Protein AF-A0A8S9KUK2-F1 (afdb_monomer)

Radius of gyration: 33.59 Å; Cα contacts (8 Å, |Δi|>4): 1126; chains: 1; bounding box: 82×73×100 Å

Nearest PDB structures (foldseek):
  9gbv-assembly1_D  TM=5.991E-01  e=4.478E-38  Escherichia coli
  9ggq-assembly1_D  TM=6.117E-01  e=2.754E-36  Escherichia coli
  8qqu-assembly1_D  TM=6.264E-01  e=9.255E-35  Escherichia coli
  8qqs-assembly1_D  TM=6.154E-01  e=3.286E-33  Escherichia coli
  8qqs-assembly1_B  TM=6.057E-01  e=2.944E-33  Escherichia coli

Organism: Brassica cretica (NCBI:txid69181)

pLDDT: mean 76.96, std 16.87, range [23.67, 95.31]

Solvent-accessible surface area (backbone atoms only — not comparable to full-atom values): 40340 Å² total; per-residue (Å²): 115,52,52,76,34,77,64,34,60,63,68,66,52,68,95,76,23,89,48,79,60,62,61,66,79,64,37,38,66,65,24,49,54,31,47,54,8,51,35,32,40,41,40,36,32,49,97,47,30,38,38,39,36,38,30,40,54,36,40,75,76,49,72,79,40,78,44,78,49,56,81,93,53,60,74,57,69,52,75,50,80,48,74,40,75,23,66,87,77,49,81,59,90,90,73,84,61,62,67,63,52,51,52,54,51,48,55,51,16,24,76,32,42,90,44,76,50,75,50,73,48,86,50,98,48,72,89,72,39,45,77,48,77,36,72,32,75,63,15,51,44,49,45,53,52,61,76,38,68,94,50,49,66,73,57,76,70,43,64,54,75,51,76,55,96,82,28,41,40,40,40,19,38,37,46,27,75,76,43,74,55,64,46,76,48,35,25,49,41,88,39,64,20,80,76,33,31,30,53,53,53,13,45,52,52,23,52,32,55,46,52,52,56,51,46,71,72,38,86,87,53,75,92,82,78,78,86,72,53,52,68,31,65,36,46,8,26,41,35,40,40,40,38,37,40,58,81,78,44,50,58,63,91,84,43,30,25,43,59,46,69,67,50,16,56,56,40,20,52,54,50,35,54,55,52,50,59,52,37,72,75,36,56,69,59,44,52,53,53,50,52,51,22,50,50,43,45,53,43,50,53,50,26,50,53,50,52,50,53,53,50,56,58,46,70,79,45,88,76,71,67,57,93,63,53,44,73,36,72,55,86,54,44,79,72,26,32,40,35,40,24,66,26,66,68,52,31,50,53,49,66,72,72,49,57,53,54,34,39,22,39,39,44,40,77,78,82,78,78,71,60,82,82,48,59,67,39,59,50,68,68,33,65,68,54,45,46,49,39,60,74,65,66,54,53,99,67,72,59,98,82,71,86,55,52,50,66,44,79,55,70,58,82,91,55,47,70,66,59,56,56,60,69,78,34,83,55,49,80,68,52,82,69,79,72,76,83,73,76,77,84,76,64,101,83,68,87,78,78,81,83,86,82,69,92,60,49,61,42,48,51,53,50,62,78,36,67,94,51,51,65,73,56,77,68,44,64,54,75,51,76,56,97,78,28,40,38,39,39,21,38,36,46,26,74,80,42,74,57,64,45,78,47,36,28,51,69,87,40,64,16,83,78,32,32,26,54,52,51,11,46,53,53,21,52,31,51,48,51,50,57,49,44,73,72,40,87,82,54,88,58,95,79,78,78,68,52,56,66,28,64,33,48,8,26,41,36,40,41,37,37,37,54,89,80,81,44,45,58,60,92,83,45,30,23,43,56,46,68,65,47,18,56,54,37,20,52,54,53,34,53,53,50,49,57,51,38,72,74,35,55,69,58,42,49,52,53,48,50,50,26,50,49,44,47,50,31,51,51,46,22,52,53,41,47,50,50,54,51,49,50,55,65,76,40,85,79,64,71,48,91,68,49,45,71,37,75,55,88,52,72,93,66,48,44,78,46,79,32,75,28,66,67,51,31,52,55,48,65,71,72,44,55,53,52,33,36,20,41,38,47,39,81,77,85,76,80,64,63,88,81,49,54,60,29,61,52,58,65,32,65,65,54,45,42,48,38,62,68,68,68,51,67,94,119

Secondary structure (DSSP, 8-state):
-TTTSTT-STT--GGGSS-SS-S--SS-HHHHHHHTEEEEEEEEEETTEEEEEEEETTEE-S--EEEEPPGGGTT--EEEEEEEE-TTT--S-----HHHHHHHHHHHHHH-TT--EEEEE--SSGGG-EEEEE--TTTHHHHHHHHTTTS-BSSPPEEEEEEETTEEEEEEEEEBSS--S-EEEEEETTEE-TTEEHHHHHHHHHHHHHHHHHHHHSTTS-TTS----HHHHHTTEEEEEEEE-SS--EETTTT-EE--HHHHHHHHHHHHHHHHHHHHH-HHHHHHHHHHHHHHHHHHHHHHHHHHHHHHHHHT-TT---TT-B--S---TTT-EEEEEEHHHHHHHHHHHS-TTTEEEEEE-SPPP-STTS-HHHHHH-HHHHHHHHHTT--SS--TT---SEEEEE--TTTHHHHGGGGSSGGGGT-------------TT---------TTHHHHHHHHHTTTS-BSS--EEEEEEETTEEEEEEEEEBSS--S-EEEEEETTEE-TTEEHHHHHHHHHHHHHHHHHHHHSTT--STT----HHHHHTTEEEEEEEE-SS--BSSTT--EE--HHHHHHHHHHHHHHHHHHHHH-HHHHHHHHHHHHHHHHHHHHHHHHHHHHHHHHHH-TT---TT-B--S---TTT-EEEEEEHHHHHHHHHHHS-TTTEEEEEEPSPPP-GGGS-HHHHHH-HHHHHHHHHTT----

Mean predicted aligned error: 20.12 Å

Structure (mmCIF, N/CA/C/O backbone):
data_AF-A0A8S9KUK2-F1
#
_entry.id   AF-A0A8S9KUK2-F1
#
loop_
_atom_site.group_PDB
_atom_site.id
_atom_site.type_symbol
_atom_site.label_atom_id
_atom_site.label_alt_id
_atom_site.label_comp_id
_atom_site.label_asym_id
_atom_site.label_entity_id
_atom_site.label_seq_id
_atom_site.pdbx_PDB_ins_code
_atom_site.Cartn_x
_atom_site.Cartn_y
_atom_site.Cartn_z
_atom_site.occupancy
_atom_site.B_iso_or_equiv
_atom_site.auth_seq_id
_atom_site.auth_comp_id
_atom_site.auth_asym_id
_atom_site.auth_atom_id
_atom_site.pdbx_PDB_model_num
ATOM 1 N N . MET A 1 1 ? 32.519 6.365 -31.084 1.00 46.59 1 MET A N 1
ATOM 2 C CA . MET A 1 1 ? 32.975 7.267 -29.998 1.00 46.59 1 MET A CA 1
ATOM 3 C C . MET A 1 1 ? 32.223 7.093 -28.676 1.00 46.59 1 MET A C 1
ATOM 5 O O . MET A 1 1 ? 32.848 7.307 -27.654 1.00 46.59 1 MET A O 1
ATOM 9 N N . LEU A 1 2 ? 30.936 6.714 -28.652 1.00 50.00 2 LEU A N 1
ATOM 10 C CA . LEU A 1 2 ? 30.135 6.674 -27.411 1.00 50.00 2 LEU A CA 1
ATOM 11 C C . LEU A 1 2 ? 30.528 5.582 -26.394 1.00 50.00 2 LEU A C 1
ATOM 13 O O . LEU A 1 2 ? 30.385 5.802 -25.202 1.00 50.00 2 LEU A O 1
ATOM 17 N N . ALA A 1 3 ? 31.001 4.416 -26.839 1.00 49.66 3 ALA A N 1
ATOM 18 C CA . ALA A 1 3 ? 31.183 3.262 -25.952 1.00 49.66 3 ALA A CA 1
ATOM 19 C C . ALA A 1 3 ? 32.496 3.226 -25.124 1.00 49.66 3 ALA A C 1
ATOM 21 O O . ALA A 1 3 ? 32.439 2.709 -24.010 1.00 49.66 3 ALA A O 1
ATOM 22 N N . PRO A 1 4 ? 33.657 3.748 -25.592 1.00 42.69 4 PRO A N 1
ATOM 23 C CA . PRO A 1 4 ? 34.901 3.699 -24.809 1.00 42.69 4 PRO A CA 1
ATOM 24 C C . PRO A 1 4 ? 35.281 5.009 -24.089 1.00 42.69 4 PRO A C 1
ATOM 26 O O . PRO A 1 4 ? 36.253 5.018 -23.343 1.00 42.69 4 PRO A O 1
ATOM 29 N N . VAL A 1 5 ? 34.566 6.123 -24.304 1.00 47.41 5 VAL A N 1
ATOM 30 C CA . VAL A 1 5 ? 34.925 7.440 -23.738 1.00 47.41 5 VAL A CA 1
ATOM 31 C C . VAL A 1 5 ? 33.887 7.871 -22.700 1.00 47.41 5 VAL A C 1
ATOM 33 O O . VAL A 1 5 ? 32.690 7.905 -22.984 1.00 47.41 5 VAL A O 1
ATOM 36 N N . LEU A 1 6 ? 34.340 8.202 -21.489 1.00 45.59 6 LEU A N 1
ATOM 37 C CA . LEU A 1 6 ? 33.502 8.792 -20.441 1.00 45.59 6 LEU A CA 1
ATOM 38 C C . LEU A 1 6 ? 33.160 10.244 -20.811 1.00 45.59 6 LEU A C 1
ATOM 40 O O . LEU A 1 6 ? 34.011 10.958 -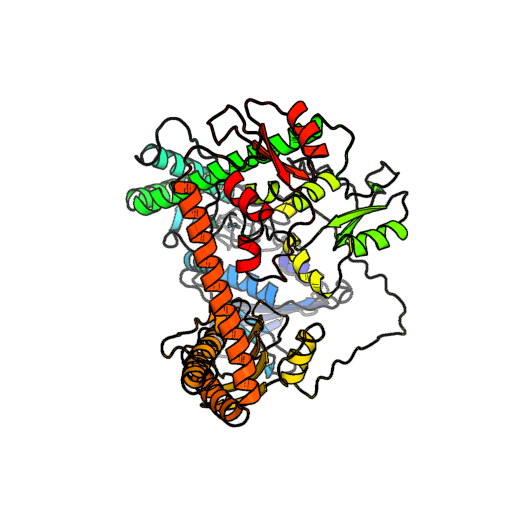21.331 1.00 45.59 6 LEU A O 1
ATOM 44 N N . HIS A 1 7 ? 31.931 10.689 -20.531 1.00 51.00 7 HIS A N 1
ATOM 45 C CA . HIS A 1 7 ? 31.421 12.028 -20.887 1.00 51.00 7 HIS A CA 1
ATOM 46 C C . HIS A 1 7 ? 31.319 12.316 -22.399 1.00 51.00 7 HIS A C 1
ATOM 48 O O . HIS A 1 7 ? 31.195 13.468 -22.807 1.00 51.00 7 HIS A O 1
ATOM 54 N N . ALA A 1 8 ? 31.310 11.289 -23.253 1.00 44.25 8 ALA A N 1
ATOM 55 C CA . ALA A 1 8 ? 31.061 11.462 -24.682 1.00 44.25 8 ALA A CA 1
ATOM 56 C C . ALA A 1 8 ? 29.562 11.319 -25.001 1.00 44.25 8 ALA A C 1
ATOM 58 O O . ALA A 1 8 ? 28.946 10.306 -24.684 1.00 44.25 8 ALA A O 1
ATOM 59 N N . GLY A 1 9 ? 28.958 12.311 -25.665 1.00 50.47 9 GLY A N 1
ATOM 60 C CA . GLY A 1 9 ? 27.607 12.191 -26.226 1.00 50.47 9 GLY A CA 1
ATOM 61 C C . GLY A 1 9 ? 26.976 13.519 -26.645 1.00 50.47 9 GLY A C 1
ATOM 62 O O . GLY A 1 9 ? 27.264 14.559 -26.072 1.00 50.47 9 GLY A O 1
ATOM 63 N N . GLY A 1 10 ? 26.054 13.498 -27.614 1.00 49.59 10 GLY A N 1
ATOM 64 C CA . GLY A 1 10 ? 25.356 14.701 -28.115 1.00 49.59 10 GLY A CA 1
ATOM 65 C C . GLY A 1 10 ? 24.334 15.319 -27.148 1.00 49.59 10 GLY A C 1
ATOM 66 O O . GLY A 1 10 ? 23.473 16.078 -27.581 1.00 49.59 10 GLY A O 1
ATOM 67 N N . LYS A 1 11 ? 24.391 14.938 -25.865 1.00 53.28 11 LYS A N 1
ATOM 68 C CA . LYS A 1 11 ? 23.544 15.442 -24.772 1.00 53.28 11 LYS A CA 1
ATOM 69 C C . LYS A 1 11 ? 24.135 16.693 -24.110 1.00 53.28 11 LYS A C 1
ATOM 71 O O . LYS A 1 11 ? 23.454 17.340 -23.326 1.00 53.28 11 LYS A O 1
ATOM 76 N N . PHE A 1 12 ? 25.379 17.034 -24.444 1.00 49.84 12 PHE A N 1
ATOM 77 C CA . PHE A 1 12 ? 26.052 18.257 -24.022 1.00 49.84 12 PHE A CA 1
ATOM 78 C C . PHE A 1 12 ? 25.944 19.287 -25.153 1.00 49.84 12 PHE A C 1
ATOM 80 O O . PHE A 1 12 ? 26.372 19.007 -26.270 1.00 49.84 12 PHE A O 1
ATOM 87 N N . GLY A 1 13 ? 25.338 20.449 -24.891 1.00 45.50 13 GLY A N 1
ATOM 88 C CA . GLY A 1 13 ? 25.257 21.527 -25.890 1.00 45.50 13 GLY A CA 1
ATOM 89 C C . GLY A 1 13 ? 24.127 22.548 -25.722 1.00 45.50 13 GLY A C 1
ATOM 90 O O . GLY A 1 13 ? 24.030 23.461 -26.542 1.00 45.50 13 GLY A O 1
ATOM 91 N N . GLY A 1 14 ? 23.256 22.425 -24.713 1.00 53.09 14 GLY A N 1
ATOM 92 C CA . GLY A 1 14 ? 22.133 23.355 -24.536 1.00 53.09 14 GLY A CA 1
ATOM 93 C C . GLY A 1 14 ? 21.265 23.435 -25.801 1.00 53.09 14 GLY A C 1
ATOM 94 O O . GLY A 1 14 ? 20.843 22.405 -26.326 1.00 53.09 14 GLY A O 1
ATOM 95 N N . THR A 1 15 ? 21.068 24.642 -26.338 1.00 43.84 15 THR A N 1
ATOM 96 C CA . THR A 1 15 ? 20.308 24.918 -27.577 1.00 43.84 15 THR A CA 1
ATOM 97 C C . THR A 1 15 ? 20.925 24.341 -28.858 1.00 43.84 15 THR A C 1
ATOM 99 O O . THR A 1 15 ? 20.239 24.267 -29.873 1.00 43.84 15 THR A O 1
ATOM 102 N N . SER A 1 16 ? 22.190 23.909 -28.822 1.00 41.03 16 SER A N 1
ATOM 103 C CA . SER A 1 16 ? 22.893 23.251 -29.939 1.00 41.03 16 SER A CA 1
ATOM 104 C C . SER A 1 16 ? 22.970 21.723 -29.803 1.00 41.03 16 SER A C 1
ATOM 106 O O . SER A 1 16 ? 23.541 21.046 -30.659 1.00 41.03 16 SER A O 1
ATOM 108 N N . SER A 1 17 ? 22.402 21.161 -28.728 1.00 50.91 17 SER A N 1
ATOM 109 C CA . SER A 1 17 ? 22.357 19.714 -28.522 1.00 50.91 17 SER A CA 1
ATOM 110 C C . SER A 1 17 ? 21.224 19.073 -29.332 1.00 50.91 17 SER A C 1
ATOM 112 O O . SER A 1 17 ? 20.172 19.672 -29.544 1.00 50.91 17 SER A O 1
ATOM 114 N N . GLY A 1 18 ? 21.406 17.820 -29.759 1.00 53.88 18 GLY A N 1
ATOM 115 C CA . GLY A 1 18 ? 20.374 17.066 -30.485 1.00 53.88 18 GLY A CA 1
ATOM 116 C C . GLY A 1 18 ? 19.170 16.644 -29.627 1.00 53.88 18 GLY A C 1
ATOM 117 O O . GLY A 1 18 ? 18.318 15.906 -30.114 1.00 53.88 18 GLY A O 1
ATOM 118 N N . TYR A 1 19 ? 19.108 17.062 -28.356 1.00 55.50 19 TYR A N 1
ATOM 119 C CA . TYR A 1 19 ? 18.071 16.685 -27.398 1.00 55.50 19 TYR A CA 1
ATOM 120 C C . TYR A 1 19 ? 17.497 17.928 -26.710 1.00 55.50 19 TYR A C 1
ATOM 122 O O . TYR A 1 19 ? 18.180 18.575 -25.926 1.00 55.50 19 TYR A O 1
ATOM 130 N N . SER A 1 20 ? 16.218 18.231 -26.940 1.00 54.16 20 SER A N 1
ATOM 131 C CA . SER A 1 20 ? 15.533 19.348 -26.268 1.00 54.16 20 SER A CA 1
ATOM 132 C C . SER A 1 20 ? 15.254 19.077 -24.784 1.00 54.16 20 SER A C 1
ATOM 134 O O . SER A 1 20 ? 15.320 19.989 -23.966 1.00 54.16 20 SER A O 1
ATOM 136 N N . VAL A 1 21 ? 14.968 17.820 -24.424 1.00 57.31 21 VAL A N 1
ATOM 137 C CA . VAL A 1 21 ? 14.764 17.354 -23.044 1.00 57.31 21 VAL A CA 1
ATOM 138 C C . VAL A 1 21 ? 15.321 15.937 -22.920 1.00 57.31 21 VAL A C 1
ATOM 140 O O . VAL A 1 21 ? 14.932 15.043 -23.672 1.00 57.31 21 VAL A O 1
ATOM 143 N N . SER A 1 22 ? 16.222 15.696 -21.963 1.00 63.78 22 SER A N 1
ATOM 144 C CA . SER A 1 22 ? 16.729 14.346 -21.691 1.00 63.78 22 SER A CA 1
ATOM 145 C C . SER A 1 22 ? 17.016 14.124 -20.205 1.00 63.78 22 SER A C 1
ATOM 147 O O . SER A 1 22 ? 17.463 15.024 -19.501 1.00 63.78 22 SER A O 1
ATOM 149 N N . GLY A 1 23 ? 16.772 12.912 -19.697 1.00 56.41 23 GLY A N 1
ATOM 150 C CA . GLY A 1 23 ? 17.105 12.566 -18.305 1.00 56.41 23 GLY A CA 1
ATOM 151 C C . GLY A 1 23 ? 18.591 12.239 -18.090 1.00 56.41 23 GLY A C 1
ATOM 152 O O . GLY A 1 23 ? 19.104 12.237 -16.970 1.00 56.41 23 GLY A O 1
ATOM 153 N N . GLY A 1 24 ? 19.326 11.928 -19.159 1.00 59.94 24 GLY A N 1
ATOM 154 C CA . GLY A 1 24 ? 20.689 11.407 -19.087 1.00 59.94 24 GLY A CA 1
ATOM 155 C C . GLY A 1 24 ? 21.762 12.474 -19.271 1.00 59.94 24 GLY A C 1
ATOM 156 O O . GLY A 1 24 ? 22.359 12.501 -20.334 1.00 59.94 24 GLY A O 1
ATOM 157 N N . LEU A 1 25 ? 22.057 13.283 -18.253 1.00 54.44 25 LEU A N 1
ATOM 158 C CA . LEU A 1 25 ? 23.002 14.400 -18.402 1.00 54.44 25 LEU A CA 1
ATOM 159 C C . LEU A 1 25 ? 24.493 14.040 -18.425 1.00 54.44 25 LEU A C 1
ATOM 161 O O . LEU A 1 25 ? 25.272 14.787 -18.988 1.00 54.44 25 LEU A O 1
ATOM 165 N N . HIS A 1 26 ? 24.908 12.909 -17.851 1.00 59.88 26 HIS A N 1
ATOM 166 C CA . HIS A 1 26 ? 26.339 12.655 -17.617 1.00 59.88 26 HIS A CA 1
ATOM 167 C C . HIS A 1 26 ? 27.059 11.915 -18.755 1.00 59.88 26 HIS A C 1
ATOM 169 O O . HIS A 1 26 ? 28.280 11.867 -18.770 1.00 59.88 26 HIS A O 1
ATOM 175 N N . GLY A 1 27 ? 26.346 11.309 -19.713 1.00 59.44 27 GLY A N 1
ATOM 176 C CA . GLY A 1 27 ? 26.983 10.606 -20.844 1.00 59.44 27 GLY A CA 1
ATOM 177 C C . GLY A 1 27 ? 27.804 9.352 -20.483 1.00 59.44 27 GLY A C 1
ATOM 178 O O . GLY A 1 27 ? 28.445 8.786 -21.353 1.00 59.44 27 GLY A O 1
ATOM 179 N N . VAL A 1 28 ? 27.775 8.899 -19.224 1.00 65.12 28 VAL A N 1
ATOM 180 C CA . VAL A 1 28 ? 28.580 7.765 -18.717 1.00 65.12 28 VAL A CA 1
ATOM 181 C C . VAL A 1 28 ? 27.832 6.420 -18.755 1.00 65.12 28 VAL A C 1
ATOM 183 O O . VAL A 1 28 ? 28.451 5.363 -18.723 1.00 65.12 28 VAL A O 1
ATOM 186 N N . GLY A 1 29 ? 26.497 6.435 -18.855 1.00 73.56 29 GLY A N 1
ATOM 187 C CA . GLY A 1 29 ? 25.664 5.240 -18.645 1.00 73.56 29 GLY A CA 1
ATOM 188 C C . GLY A 1 29 ? 25.993 4.059 -19.566 1.00 73.56 29 GLY A C 1
ATOM 189 O O . GLY A 1 29 ? 26.281 2.972 -19.079 1.00 73.56 29 GLY A O 1
ATOM 190 N N . LEU A 1 30 ? 26.002 4.272 -20.887 1.00 79.81 30 LEU A N 1
ATOM 191 C CA . LEU A 1 30 ? 26.296 3.199 -21.846 1.00 79.81 30 LEU A CA 1
ATOM 192 C C . LEU A 1 30 ? 27.744 2.698 -21.729 1.00 79.81 30 LEU A C 1
ATOM 194 O O . LEU A 1 30 ? 27.996 1.513 -21.916 1.00 79.81 30 LEU A O 1
ATOM 198 N N . SER A 1 31 ? 28.683 3.579 -21.384 1.00 81.62 31 SER A N 1
ATOM 199 C CA . SER A 1 31 ? 30.094 3.232 -21.198 1.00 81.62 31 SER A CA 1
ATOM 200 C C . SER A 1 31 ? 30.300 2.334 -19.976 1.00 81.62 31 SER A C 1
ATOM 202 O O . SER A 1 31 ? 31.092 1.401 -20.039 1.00 81.62 31 SER A O 1
ATOM 204 N N . VAL A 1 32 ? 29.552 2.561 -18.888 1.00 85.19 32 VAL A N 1
ATOM 205 C CA . VAL A 1 32 ? 29.562 1.673 -17.711 1.00 85.19 32 VAL A CA 1
ATOM 206 C C . VAL A 1 32 ? 28.949 0.321 -18.051 1.00 85.19 32 VAL A C 1
ATOM 208 O O . VAL A 1 32 ? 29.548 -0.696 -17.730 1.00 85.19 32 VAL A O 1
ATOM 211 N N . VAL A 1 33 ? 27.815 0.288 -18.762 1.00 88.00 33 VAL A N 1
ATOM 212 C CA . VAL A 1 33 ? 27.231 -0.983 -19.233 1.00 88.00 33 VAL A CA 1
ATOM 213 C C . VAL A 1 33 ? 28.242 -1.749 -20.087 1.00 88.00 33 VAL A C 1
ATOM 215 O O . VAL A 1 33 ? 28.446 -2.935 -19.867 1.00 88.00 33 VAL A O 1
ATOM 218 N N . ASN A 1 34 ? 28.942 -1.069 -20.997 1.00 89.06 34 ASN A N 1
ATOM 219 C CA . ASN A 1 34 ? 29.991 -1.669 -21.820 1.00 89.06 34 ASN A CA 1
ATOM 220 C C . ASN A 1 34 ? 31.180 -2.198 -20.997 1.00 89.06 34 ASN A C 1
ATOM 222 O O . ASN A 1 34 ? 31.709 -3.262 -21.299 1.00 89.06 34 ASN A O 1
ATOM 226 N N . ALA A 1 35 ? 31.604 -1.473 -19.959 1.00 87.38 35 ALA A N 1
ATOM 227 C CA . ALA A 1 35 ? 32.701 -1.891 -19.088 1.00 87.38 35 ALA A CA 1
ATOM 228 C C . ALA A 1 35 ? 32.339 -3.098 -18.205 1.00 87.38 35 ALA A C 1
ATOM 230 O O . ALA A 1 35 ? 33.199 -3.935 -17.956 1.00 87.38 35 ALA A O 1
ATOM 231 N N . LEU A 1 36 ? 31.082 -3.190 -17.758 1.00 90.50 36 LEU A N 1
ATOM 232 C CA . LEU A 1 36 ? 30.569 -4.256 -16.885 1.00 90.50 36 LEU A CA 1
ATOM 233 C C . LEU A 1 36 ? 29.958 -5.440 -17.658 1.00 90.50 36 LEU A C 1
ATOM 235 O O . LEU A 1 36 ? 29.285 -6.283 -17.066 1.00 90.50 36 LEU A O 1
ATOM 239 N N . SER A 1 37 ? 30.150 -5.486 -18.977 1.00 90.94 37 SER A N 1
ATOM 240 C CA . SER A 1 37 ? 29.667 -6.569 -19.834 1.00 90.94 37 SER A CA 1
ATOM 241 C C . SER A 1 37 ? 30.834 -7.379 -20.394 1.00 90.94 37 SER A C 1
ATOM 243 O O . SER A 1 37 ? 31.800 -6.816 -20.913 1.00 90.94 37 SER A O 1
ATOM 245 N N . GLU A 1 38 ? 30.713 -8.706 -20.361 1.00 93.06 38 GLU A N 1
ATOM 246 C CA . GLU A 1 38 ? 31.639 -9.629 -21.026 1.00 93.06 38 GLU A CA 1
ATOM 247 C C . GLU A 1 38 ? 31.640 -9.384 -22.540 1.00 93.06 38 GLU A C 1
ATOM 249 O O . GLU A 1 38 ? 32.696 -9.322 -23.173 1.00 93.06 38 GLU A O 1
ATOM 254 N N . ALA A 1 39 ? 30.450 -9.169 -23.102 1.00 92.56 39 ALA A N 1
ATOM 255 C CA . ALA A 1 39 ? 30.237 -8.825 -24.497 1.00 92.56 39 ALA A CA 1
ATOM 256 C C . ALA A 1 39 ? 29.138 -7.763 -24.623 1.00 92.56 39 ALA A C 1
ATOM 258 O O . ALA A 1 39 ? 28.146 -7.777 -23.892 1.00 92.56 39 ALA A O 1
ATOM 259 N N . LEU A 1 40 ? 29.299 -6.846 -25.572 1.00 93.31 40 LEU A N 1
ATOM 260 C CA . LEU A 1 40 ? 28.287 -5.862 -25.934 1.00 93.31 40 LEU A CA 1
ATOM 261 C C . LEU A 1 40 ? 28.276 -5.664 -27.449 1.00 93.31 40 LEU A C 1
ATOM 263 O O . LEU A 1 40 ? 29.306 -5.445 -28.082 1.00 93.31 40 LEU A O 1
ATOM 267 N N . GLU A 1 41 ? 27.093 -5.708 -28.039 1.00 92.94 41 GLU A N 1
ATOM 268 C CA . GLU A 1 41 ? 26.860 -5.502 -29.460 1.00 92.94 41 GLU A CA 1
ATOM 269 C C . GLU A 1 41 ? 25.978 -4.277 -29.672 1.00 92.94 41 GLU A C 1
ATOM 271 O O . GLU A 1 41 ? 24.915 -4.131 -29.063 1.00 92.94 41 GLU A O 1
ATOM 276 N N . VAL A 1 42 ? 26.410 -3.401 -30.576 1.00 91.25 42 VAL A N 1
ATOM 277 C CA . VAL A 1 42 ? 25.658 -2.213 -30.979 1.00 91.25 42 VAL A CA 1
ATOM 278 C C . VAL A 1 42 ? 25.377 -2.294 -32.467 1.0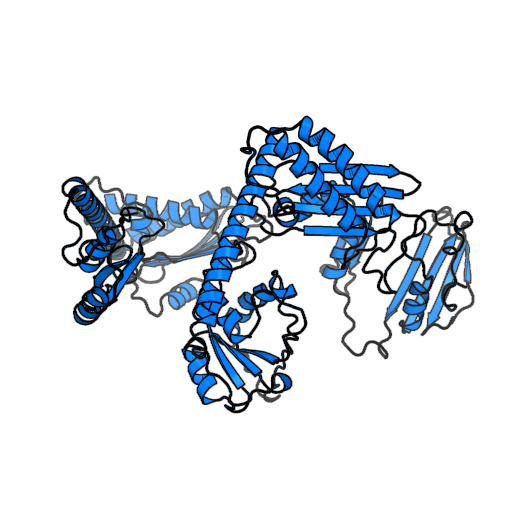0 91.25 42 VAL A C 1
ATOM 280 O O . VAL A 1 42 ? 26.303 -2.407 -33.270 1.00 91.25 42 VAL A O 1
ATOM 283 N N . THR A 1 43 ? 24.101 -2.182 -32.824 1.00 89.69 43 THR A N 1
ATOM 284 C CA . THR A 1 43 ? 23.648 -2.071 -34.214 1.00 89.69 43 THR A CA 1
ATOM 285 C C . THR A 1 43 ? 22.877 -0.766 -34.377 1.00 89.69 43 THR A C 1
ATOM 287 O O . THR A 1 43 ? 21.953 -0.495 -33.614 1.00 89.69 43 THR A O 1
ATOM 290 N N . VAL A 1 44 ? 23.267 0.073 -35.334 1.00 89.69 44 VAL A N 1
ATOM 291 C CA . VAL A 1 44 ? 22.619 1.360 -35.625 1.00 89.69 44 VAL A CA 1
ATOM 292 C C . VAL A 1 44 ? 22.161 1.363 -37.074 1.00 89.69 44 VAL A C 1
ATOM 294 O O . VAL A 1 44 ? 22.977 1.203 -37.977 1.00 89.69 44 VAL A O 1
ATOM 297 N N . TRP A 1 45 ? 20.875 1.611 -37.295 1.00 88.62 45 TRP A N 1
ATOM 298 C CA . TRP A 1 45 ? 20.298 1.792 -38.623 1.00 88.62 45 TRP A CA 1
ATOM 299 C C . TRP A 1 45 ? 20.106 3.279 -38.885 1.00 88.62 45 TRP A C 1
ATOM 301 O O . TRP A 1 45 ? 19.322 3.951 -38.203 1.00 88.62 45 TRP A O 1
ATOM 311 N N . ARG A 1 46 ? 20.856 3.816 -39.849 1.00 84.50 46 ARG A N 1
ATOM 312 C CA . ARG A 1 46 ? 20.814 5.233 -40.214 1.00 84.50 46 ARG A CA 1
ATOM 313 C C . ARG A 1 46 ? 21.167 5.404 -41.687 1.00 84.50 46 ARG A C 1
ATOM 315 O O . ARG A 1 46 ? 22.036 4.715 -42.195 1.00 84.50 46 ARG A O 1
ATOM 322 N N . ASP A 1 47 ? 20.486 6.328 -42.364 1.00 82.56 47 ASP A N 1
ATOM 323 C CA . ASP A 1 47 ? 20.759 6.684 -43.765 1.00 82.56 47 ASP A CA 1
ATOM 324 C C . ASP A 1 47 ? 20.743 5.463 -44.717 1.00 82.56 47 ASP A C 1
ATOM 326 O O . ASP A 1 47 ? 21.487 5.398 -45.687 1.00 82.56 47 ASP A O 1
ATOM 330 N N . SER A 1 48 ? 19.855 4.496 -44.438 1.00 81.00 48 SER A N 1
ATOM 331 C CA . SER A 1 48 ? 19.723 3.202 -45.141 1.00 81.00 48 SER A CA 1
ATOM 332 C C . SER A 1 48 ? 20.945 2.274 -45.050 1.00 81.00 48 SER A C 1
ATOM 334 O O . SER A 1 48 ? 21.061 1.321 -45.820 1.00 81.00 48 SER A O 1
ATOM 336 N N . VAL A 1 49 ? 21.827 2.522 -44.081 1.00 85.38 49 VAL A N 1
ATOM 337 C CA . VAL A 1 49 ? 23.007 1.712 -43.777 1.00 85.38 49 VAL A CA 1
ATOM 338 C C . VAL A 1 49 ? 22.869 1.122 -42.375 1.00 85.38 49 VAL A C 1
ATOM 340 O O . VAL A 1 49 ? 22.461 1.797 -41.424 1.00 85.38 49 VAL A O 1
ATOM 343 N N . GLU A 1 50 ? 23.217 -0.153 -42.244 1.00 87.75 50 GLU A N 1
ATOM 344 C CA . GLU A 1 50 ? 23.410 -0.817 -40.964 1.00 87.75 50 GLU A CA 1
ATOM 345 C C . GLU A 1 50 ? 24.870 -0.665 -40.524 1.00 87.75 50 GLU A C 1
ATOM 347 O O . GLU A 1 50 ? 25.812 -0.992 -41.248 1.00 87.75 50 GLU A O 1
ATOM 352 N N . HIS A 1 51 ? 25.054 -0.145 -39.315 1.00 88.50 51 HIS A N 1
ATOM 353 C CA . HIS A 1 51 ? 26.344 0.014 -38.665 1.00 88.50 51 HIS A CA 1
ATOM 354 C C . HIS A 1 51 ? 26.431 -0.929 -37.468 1.00 88.50 51 HIS A C 1
ATOM 356 O O . HIS A 1 51 ? 25.722 -0.723 -36.483 1.00 88.50 51 HIS A O 1
ATOM 362 N N . LYS A 1 52 ? 27.325 -1.920 -37.516 1.00 90.12 52 LYS A N 1
ATOM 363 C CA . LYS A 1 52 ? 27.501 -2.902 -36.435 1.00 90.12 52 LYS A CA 1
ATOM 364 C C . LYS A 1 52 ? 28.894 -2.830 -35.818 1.00 90.12 52 LYS A C 1
ATOM 366 O O . LYS A 1 52 ? 29.895 -2.758 -36.536 1.00 90.12 52 LYS A O 1
ATOM 371 N N . GLN A 1 53 ? 28.965 -2.862 -34.489 1.00 90.50 53 GLN A N 1
ATOM 372 C CA . GLN A 1 53 ? 30.223 -2.936 -33.747 1.00 90.50 53 GLN A CA 1
ATOM 373 C C . GLN A 1 53 ? 30.081 -3.779 -32.475 1.00 90.50 53 GLN A C 1
ATOM 375 O O . GLN A 1 53 ? 29.099 -3.646 -31.745 1.00 90.50 53 GLN A O 1
ATOM 380 N N . ASN A 1 54 ? 31.099 -4.600 -32.201 1.00 90.75 54 ASN A N 1
ATOM 381 C CA . ASN A 1 54 ? 31.155 -5.480 -31.037 1.00 90.75 54 ASN A CA 1
ATOM 382 C C . ASN A 1 54 ? 32.246 -5.020 -30.059 1.00 90.75 54 ASN A C 1
ATOM 384 O O . ASN A 1 54 ? 33.325 -4.576 -30.468 1.00 90.75 54 ASN A O 1
ATOM 388 N N . TYR A 1 55 ? 31.971 -5.177 -28.771 1.00 89.81 55 TYR A N 1
ATOM 389 C CA . TYR A 1 55 ? 32.833 -4.834 -27.648 1.00 89.81 55 TYR A CA 1
ATOM 390 C C . TYR A 1 55 ? 32.935 -6.021 -26.678 1.00 89.81 55 TYR A C 1
ATOM 392 O O . TYR A 1 55 ? 31.989 -6.796 -26.557 1.00 89.81 55 TYR A O 1
ATOM 400 N N . SER A 1 56 ? 34.063 -6.157 -25.980 1.00 91.12 56 SER A N 1
ATOM 401 C CA . SER A 1 56 ? 34.241 -7.077 -24.850 1.00 91.12 56 SER A CA 1
ATOM 402 C C . SER A 1 56 ? 34.957 -6.337 -23.727 1.00 91.12 56 SER A C 1
ATOM 404 O O . SER A 1 56 ? 35.992 -5.705 -23.968 1.00 91.12 56 SER A O 1
ATOM 406 N N . ARG A 1 57 ? 34.374 -6.350 -22.521 1.00 87.81 57 ARG A N 1
ATOM 407 C CA . ARG A 1 57 ? 34.905 -5.680 -21.321 1.00 87.81 57 ARG A CA 1
ATOM 408 C C . ARG A 1 57 ? 35.357 -4.238 -21.584 1.00 87.81 57 ARG A C 1
ATOM 410 O O . ARG A 1 57 ? 36.489 -3.844 -21.298 1.00 87.81 57 ARG A O 1
ATOM 417 N N . GLY A 1 58 ? 34.495 -3.450 -22.230 1.00 83.44 58 GLY A N 1
ATOM 418 C CA . GLY A 1 58 ? 34.755 -2.048 -22.576 1.00 83.44 58 GLY A CA 1
ATOM 419 C C . GLY A 1 58 ? 35.581 -1.809 -23.848 1.00 83.44 58 GLY A C 1
ATOM 420 O O . GLY A 1 58 ? 35.580 -0.689 -24.369 1.00 83.44 58 GLY A O 1
ATOM 421 N N . LYS A 1 59 ? 36.265 -2.823 -24.394 1.00 85.69 59 LYS A N 1
ATOM 422 C CA . LYS A 1 59 ? 37.176 -2.675 -25.543 1.00 85.69 59 LY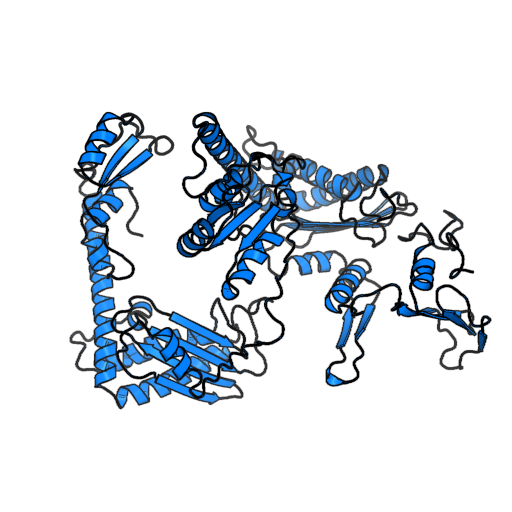S A CA 1
ATOM 423 C C . LYS A 1 59 ? 36.495 -3.056 -26.863 1.00 85.69 59 LYS A C 1
ATOM 425 O O . LYS A 1 59 ? 35.834 -4.090 -26.916 1.00 85.69 59 LYS A O 1
ATOM 430 N N . PRO A 1 60 ? 36.649 -2.268 -27.945 1.00 88.06 60 PRO A N 1
ATOM 431 C CA . PRO A 1 60 ? 36.130 -2.638 -29.261 1.00 88.06 60 PRO A CA 1
ATOM 432 C C . PRO A 1 60 ? 36.902 -3.833 -29.835 1.00 88.06 60 PRO A C 1
ATOM 434 O O . PRO A 1 60 ? 38.128 -3.793 -29.908 1.00 88.06 60 PRO A O 1
ATOM 437 N N . ILE A 1 61 ? 36.183 -4.871 -30.267 1.00 87.56 61 ILE A N 1
ATOM 438 C CA . ILE A 1 61 ? 36.757 -6.080 -30.887 1.00 87.56 61 ILE A CA 1
ATOM 439 C C . ILE A 1 61 ? 36.798 -5.933 -32.408 1.00 87.56 61 ILE A C 1
ATOM 441 O O . ILE A 1 61 ? 37.739 -6.371 -33.063 1.00 87.56 61 ILE A O 1
ATOM 445 N N . THR A 1 62 ? 35.768 -5.305 -32.979 1.00 83.19 62 THR A N 1
ATOM 446 C CA . THR A 1 62 ? 35.628 -5.119 -34.424 1.00 83.19 62 THR A CA 1
ATOM 447 C C . THR A 1 62 ? 35.699 -3.645 -34.810 1.00 83.19 62 THR A C 1
ATOM 449 O O . THR A 1 62 ? 35.304 -2.747 -34.053 1.00 83.19 62 THR A O 1
ATOM 452 N N . ILE A 1 63 ? 36.192 -3.388 -36.025 1.00 85.62 63 ILE A N 1
ATOM 453 C CA . ILE A 1 63 ? 35.969 -2.106 -36.696 1.00 85.62 63 ILE A CA 1
ATOM 454 C C . ILE A 1 63 ? 34.479 -1.962 -37.030 1.00 85.62 63 ILE A C 1
ATOM 456 O O . ILE A 1 63 ? 33.778 -2.955 -37.238 1.00 85.62 63 ILE A O 1
ATOM 460 N N . LEU A 1 64 ? 33.990 -0.721 -37.076 1.00 87.44 64 LEU A N 1
ATOM 461 C CA . LEU A 1 64 ? 32.594 -0.431 -37.399 1.00 87.44 64 LEU A CA 1
ATOM 462 C C . LEU A 1 64 ? 32.262 -0.964 -38.799 1.00 87.44 64 LEU A C 1
ATOM 464 O O . LEU A 1 64 ? 32.692 -0.395 -39.803 1.00 87.44 64 LEU A O 1
ATOM 468 N N . THR A 1 65 ? 31.495 -2.047 -38.850 1.00 86.38 65 THR A N 1
ATOM 469 C CA . THR A 1 65 ? 31.108 -2.707 -40.099 1.00 86.38 65 THR A CA 1
ATOM 470 C C . THR A 1 65 ? 29.905 -1.985 -40.689 1.00 86.38 65 THR A C 1
ATOM 472 O O . THR A 1 65 ? 29.015 -1.571 -39.944 1.00 86.38 65 THR A O 1
ATOM 475 N N . ARG A 1 66 ? 29.903 -1.789 -42.012 1.00 86.81 66 ARG A N 1
ATOM 476 C CA . ARG A 1 66 ? 28.826 -1.121 -42.751 1.00 86.81 66 ARG A CA 1
ATOM 477 C C . ARG A 1 66 ? 28.238 -2.086 -43.772 1.00 86.81 66 ARG A C 1
ATOM 479 O O . ARG A 1 66 ? 28.983 -2.592 -44.606 1.00 86.81 66 ARG A O 1
ATOM 486 N N . SER A 1 67 ? 26.932 -2.298 -43.716 1.00 82.56 67 SER A N 1
ATOM 487 C CA . SER A 1 67 ? 26.167 -3.100 -44.675 1.00 82.56 67 SER A CA 1
ATOM 488 C C . SER A 1 67 ? 24.991 -2.281 -45.204 1.00 82.56 67 SER A C 1
ATOM 490 O O . SER A 1 67 ? 24.343 -1.546 -44.457 1.00 82.56 67 SER A O 1
ATOM 492 N N . GLU A 1 68 ? 24.720 -2.366 -46.507 1.00 78.81 68 GLU A N 1
ATOM 493 C CA . GLU A 1 68 ? 23.505 -1.773 -47.072 1.00 78.81 68 GLU A CA 1
ATOM 494 C C . GLU A 1 68 ? 22.278 -2.563 -46.611 1.00 78.81 68 GLU A C 1
ATOM 496 O O . GLU A 1 68 ? 22.294 -3.795 -46.589 1.00 78.81 68 GLU A O 1
ATOM 501 N N . LEU A 1 69 ? 21.209 -1.853 -46.241 1.00 74.31 69 LEU A N 1
ATOM 502 C CA . LEU A 1 69 ? 19.960 -2.498 -45.848 1.00 74.31 69 LEU A CA 1
ATOM 503 C C . LEU A 1 69 ? 19.230 -3.090 -47.072 1.00 74.31 69 LEU A C 1
ATOM 505 O O . LEU A 1 69 ? 19.197 -2.452 -48.132 1.00 74.31 69 LEU A O 1
ATOM 509 N N . PRO A 1 70 ? 18.586 -4.268 -46.930 1.00 74.69 70 PRO A N 1
ATOM 510 C CA . PRO A 1 70 ? 17.701 -4.828 -47.953 1.00 74.69 70 PRO A CA 1
ATOM 511 C C . PRO A 1 70 ? 16.625 -3.825 -48.389 1.00 74.69 70 PRO A C 1
ATOM 513 O O . PRO A 1 70 ? 16.210 -2.981 -47.593 1.00 74.69 70 PRO A O 1
ATOM 516 N N . LEU A 1 71 ? 16.132 -3.930 -49.633 1.00 66.69 71 LEU A N 1
ATOM 517 C CA . LEU A 1 71 ? 15.119 -3.005 -50.173 1.00 66.69 71 LEU A CA 1
ATOM 518 C C . LEU A 1 71 ? 13.868 -2.886 -49.285 1.00 66.69 71 LEU A C 1
ATOM 520 O O . LEU A 1 71 ? 13.340 -1.787 -49.150 1.00 66.69 71 LEU A O 1
ATOM 524 N N . GLU A 1 72 ? 13.444 -3.981 -48.657 1.00 65.94 72 GLU A N 1
ATOM 525 C CA . GLU A 1 72 ? 12.276 -4.042 -47.763 1.00 65.94 72 GLU A CA 1
ATOM 526 C C . GLU A 1 72 ? 12.483 -3.292 -46.436 1.00 65.94 72 GLU A C 1
ATOM 528 O O . GLU A 1 72 ? 11.521 -2.831 -45.828 1.00 65.94 72 GLU A O 1
ATOM 533 N N . SER A 1 73 ? 13.737 -3.096 -46.021 1.00 67.31 73 SER A N 1
ATOM 534 C CA . SER A 1 73 ? 14.117 -2.386 -44.791 1.00 67.31 73 SER A CA 1
ATOM 535 C C . SER A 1 73 ? 14.635 -0.968 -45.067 1.00 67.31 73 SER A C 1
ATOM 537 O O . SER A 1 73 ? 15.114 -0.280 -44.162 1.00 67.31 73 SER A O 1
ATOM 539 N N . LYS A 1 74 ? 14.555 -0.484 -46.316 1.00 63.50 74 LYS A N 1
ATOM 540 C CA . LYS A 1 74 ? 14.950 0.888 -46.666 1.00 63.50 74 LYS A CA 1
ATOM 541 C C . LYS A 1 74 ? 13.999 1.884 -46.002 1.00 63.50 74 LYS A C 1
ATOM 543 O O . LYS A 1 74 ? 12.858 2.051 -46.412 1.00 63.50 74 LYS A O 1
ATOM 548 N N . GLY A 1 75 ? 14.492 2.558 -44.965 1.00 68.25 75 GLY A N 1
ATOM 549 C CA . GLY A 1 75 ? 13.739 3.549 -44.190 1.00 68.25 75 GLY A CA 1
ATOM 550 C C . GLY A 1 75 ? 13.734 3.295 -42.683 1.00 68.25 75 GLY A C 1
ATOM 551 O O . GLY A 1 75 ? 13.433 4.219 -41.925 1.00 68.25 75 GLY A O 1
ATOM 552 N N . THR A 1 76 ? 14.129 2.100 -42.226 1.00 76.25 76 THR A N 1
ATOM 553 C CA . THR A 1 76 ? 14.274 1.816 -40.793 1.00 76.25 76 THR A CA 1
ATOM 554 C C . THR A 1 76 ? 15.368 2.682 -40.178 1.00 76.25 76 THR A C 1
ATOM 556 O O . THR A 1 76 ? 16.503 2.719 -40.659 1.00 76.25 76 THR A O 1
ATOM 559 N N . LYS A 1 77 ? 15.026 3.376 -39.091 1.00 86.88 77 LYS A N 1
ATOM 560 C CA . LYS A 1 77 ? 15.950 4.175 -38.284 1.00 86.88 77 LYS A CA 1
ATOM 561 C C . LYS A 1 77 ? 15.840 3.723 -36.839 1.00 86.88 77 LYS A C 1
ATOM 563 O O . LYS A 1 77 ? 14.736 3.660 -36.306 1.00 86.88 77 LYS A O 1
ATOM 568 N N . GLY A 1 78 ? 16.965 3.435 -36.198 1.00 88.50 78 GLY A N 1
ATOM 569 C CA . GLY A 1 78 ? 16.954 2.971 -34.816 1.00 88.50 78 GLY A CA 1
ATOM 570 C C . GLY A 1 78 ? 18.312 2.494 -34.331 1.00 88.50 78 GLY A C 1
ATOM 571 O O . GLY A 1 78 ? 19.287 2.480 -35.080 1.00 88.50 78 GLY A O 1
ATOM 572 N N . THR A 1 79 ? 18.348 2.081 -33.070 1.00 88.38 79 THR A N 1
ATOM 573 C CA . THR A 1 79 ? 19.540 1.534 -32.425 1.00 88.38 79 THR A CA 1
ATOM 574 C C . THR A 1 79 ? 19.139 0.316 -31.610 1.00 88.38 79 THR A C 1
ATOM 576 O O . THR A 1 79 ? 18.217 0.399 -30.803 1.00 88.38 79 THR A O 1
ATOM 579 N N . SER A 1 80 ? 19.853 -0.788 -31.793 1.00 90.69 80 SER A N 1
ATOM 580 C CA . SER A 1 80 ? 19.766 -1.985 -30.965 1.00 90.69 80 SER A CA 1
ATOM 581 C C . SER A 1 80 ? 21.043 -2.134 -30.144 1.00 90.69 80 SER A C 1
ATOM 583 O O . SER A 1 80 ? 22.151 -1.949 -30.656 1.00 90.69 80 SER A O 1
ATOM 585 N N . ILE A 1 81 ? 20.874 -2.434 -28.858 1.00 92.31 81 ILE A N 1
ATOM 586 C CA . ILE A 1 81 ? 21.961 -2.673 -27.910 1.00 92.31 81 ILE A CA 1
ATOM 587 C C . ILE A 1 81 ? 21.683 -4.016 -27.253 1.00 92.31 81 ILE A C 1
ATOM 589 O O . ILE A 1 81 ? 20.643 -4.194 -26.622 1.00 92.31 81 ILE A O 1
ATOM 593 N N . ARG A 1 82 ? 22.629 -4.940 -27.387 1.00 92.94 82 ARG A N 1
ATOM 594 C CA . ARG A 1 82 ? 22.592 -6.261 -26.763 1.00 92.94 82 ARG A CA 1
ATOM 595 C C . ARG A 1 82 ? 23.839 -6.420 -25.906 1.00 92.94 82 ARG A C 1
ATOM 597 O O . ARG A 1 82 ? 24.924 -6.063 -26.351 1.00 92.94 82 ARG A O 1
ATOM 604 N N . PHE A 1 83 ? 23.698 -6.893 -24.675 1.00 94.00 83 PHE A N 1
ATOM 605 C CA . PHE A 1 83 ? 24.823 -7.005 -23.750 1.00 94.00 83 PHE A CA 1
ATOM 606 C C . PHE A 1 83 ? 24.689 -8.240 -22.866 1.00 94.00 83 PHE A C 1
ATOM 608 O O . PHE A 1 83 ? 23.578 -8.683 -22.577 1.00 94.00 83 PHE A O 1
ATOM 615 N N . TRP A 1 84 ? 25.832 -8.763 -22.436 1.00 92.50 84 TRP A N 1
ATOM 616 C CA . TRP A 1 84 ? 25.942 -9.900 -21.531 1.00 92.50 84 TRP A CA 1
ATOM 617 C C . TRP A 1 84 ? 26.737 -9.461 -20.300 1.00 92.50 84 TRP A C 1
ATOM 619 O O . TRP A 1 84 ? 27.908 -9.106 -20.459 1.00 92.50 84 TRP A O 1
ATOM 629 N N . PRO A 1 85 ? 26.129 -9.431 -19.099 1.00 92.12 85 PRO A N 1
ATOM 630 C CA . PRO A 1 85 ? 26.818 -9.019 -17.878 1.00 92.12 85 PRO A CA 1
ATOM 631 C C . PRO A 1 85 ? 28.053 -9.879 -17.592 1.00 92.12 85 PRO A C 1
ATOM 633 O O . PRO A 1 85 ? 28.032 -11.087 -17.822 1.00 92.12 85 PRO A O 1
ATOM 636 N N . ASP A 1 86 ? 29.121 -9.262 -17.086 1.00 90.56 86 ASP A N 1
ATOM 637 C CA . ASP A 1 86 ? 30.372 -9.969 -16.807 1.00 90.56 86 ASP A CA 1
ATOM 638 C C . ASP A 1 86 ? 30.279 -10.845 -15.546 1.00 90.56 86 ASP A C 1
ATOM 640 O O . ASP A 1 86 ? 30.073 -10.345 -14.436 1.00 90.56 86 ASP A O 1
ATOM 644 N N . LYS A 1 87 ? 30.487 -12.154 -15.718 1.00 88.25 87 LYS A N 1
ATOM 645 C CA . LYS A 1 87 ? 30.474 -13.159 -14.642 1.00 88.25 87 LYS A CA 1
ATOM 646 C C . LYS A 1 87 ? 31.628 -13.009 -13.649 1.00 88.25 87 LYS A C 1
ATOM 648 O O . LYS A 1 87 ? 31.533 -13.518 -12.540 1.00 88.25 87 LYS A O 1
ATOM 653 N N . GLU A 1 88 ? 32.711 -12.322 -14.019 1.00 86.69 88 GLU A N 1
ATOM 654 C CA . GLU A 1 88 ? 33.810 -12.031 -13.086 1.00 86.69 88 GLU A CA 1
ATOM 655 C C . GLU A 1 88 ? 33.466 -10.889 -12.126 1.00 86.69 88 GLU A C 1
ATOM 657 O O . GLU A 1 88 ? 33.972 -10.847 -11.006 1.00 86.69 88 GLU A O 1
ATOM 662 N N . VAL A 1 89 ? 32.605 -9.961 -12.553 1.00 86.50 89 VAL A N 1
ATOM 663 C CA . VAL A 1 89 ? 32.214 -8.796 -11.749 1.00 86.50 89 VAL A CA 1
ATOM 664 C C . VAL A 1 89 ? 30.969 -9.097 -10.918 1.00 86.50 89 VAL A C 1
ATOM 666 O O . VAL A 1 89 ? 30.909 -8.741 -9.741 1.00 86.50 89 VAL A O 1
ATOM 669 N N . PHE A 1 90 ? 29.977 -9.762 -11.512 1.00 86.88 90 PHE A N 1
ATOM 670 C CA . PHE A 1 90 ? 28.749 -10.169 -10.833 1.00 86.88 90 PHE A CA 1
ATOM 671 C C . PHE A 1 90 ? 28.888 -11.615 -10.337 1.00 86.88 90 PHE A C 1
ATOM 673 O O . PHE A 1 90 ? 28.632 -12.560 -11.076 1.00 86.88 90 PHE A O 1
ATOM 680 N N . THR A 1 91 ? 29.316 -11.781 -9.082 1.00 73.00 91 THR A N 1
ATOM 681 C CA . THR A 1 91 ? 29.659 -13.088 -8.481 1.00 73.00 91 THR A CA 1
ATOM 682 C C . THR A 1 91 ? 28.458 -13.933 -8.041 1.00 73.00 91 THR A C 1
ATOM 684 O O . THR A 1 91 ? 28.603 -15.128 -7.793 1.00 73.00 91 THR A O 1
ATOM 687 N N . THR A 1 92 ? 27.269 -13.341 -7.939 1.00 72.56 92 THR A N 1
ATOM 688 C CA . THR A 1 92 ? 26.004 -14.044 -7.675 1.00 72.56 92 THR A CA 1
ATOM 689 C C . THR A 1 92 ? 25.352 -14.516 -8.974 1.00 72.56 92 THR A C 1
ATOM 691 O O . THR A 1 92 ? 25.621 -13.951 -10.032 1.00 72.56 92 THR A O 1
ATOM 694 N N . ALA A 1 93 ? 24.448 -15.502 -8.897 1.00 71.00 93 ALA A N 1
ATOM 695 C CA . ALA A 1 93 ? 23.658 -15.951 -10.046 1.00 71.00 93 ALA A CA 1
ATOM 696 C C . ALA A 1 93 ? 23.047 -14.753 -10.802 1.00 71.00 93 ALA A C 1
ATOM 698 O O . ALA A 1 93 ? 22.379 -13.903 -10.209 1.00 71.00 93 ALA A O 1
ATOM 699 N N . ILE A 1 94 ? 23.339 -14.658 -12.102 1.00 79.25 94 ILE A N 1
ATOM 700 C CA . ILE A 1 94 ? 22.926 -13.535 -12.949 1.00 79.25 94 ILE A CA 1
ATOM 701 C C . ILE A 1 94 ? 21.550 -13.863 -13.512 1.00 79.25 94 ILE A C 1
ATOM 703 O O . ILE A 1 94 ? 21.427 -14.500 -14.556 1.00 79.25 94 ILE A O 1
ATOM 707 N N . GLU A 1 95 ? 20.518 -13.407 -12.816 1.00 82.31 95 GLU A N 1
ATOM 708 C CA . GLU A 1 95 ? 19.137 -13.525 -13.264 1.00 82.31 95 GLU A CA 1
ATOM 709 C C . GLU A 1 95 ? 18.490 -12.145 -13.341 1.00 82.31 95 GLU A C 1
ATOM 711 O O . GLU A 1 95 ? 18.538 -11.344 -12.404 1.00 82.31 95 GLU A O 1
ATOM 716 N N . PHE A 1 96 ? 17.876 -11.855 -14.486 1.00 85.12 96 PHE A N 1
ATOM 717 C CA . PHE A 1 96 ? 17.077 -10.651 -14.661 1.00 85.12 96 PHE A CA 1
ATOM 718 C C . PHE A 1 96 ? 15.652 -10.918 -14.185 1.00 85.12 96 PHE A C 1
ATOM 720 O O . PHE A 1 96 ? 14.905 -11.667 -14.816 1.00 85.12 96 PHE A O 1
ATOM 727 N N . ASP A 1 97 ? 15.256 -10.269 -13.093 1.00 84.75 97 ASP A N 1
ATOM 728 C CA . ASP A 1 97 ? 13.884 -10.351 -12.606 1.00 84.75 97 ASP A CA 1
ATOM 729 C C . ASP A 1 97 ? 12.915 -9.646 -13.570 1.00 84.75 97 ASP A C 1
ATOM 731 O O . ASP A 1 97 ? 12.881 -8.415 -13.697 1.00 84.75 97 ASP A O 1
ATOM 735 N N . HIS A 1 98 ? 12.090 -10.457 -14.235 1.00 86.12 98 HIS A N 1
ATOM 736 C CA . HIS A 1 98 ? 11.070 -9.994 -15.167 1.00 86.12 98 HIS A CA 1
ATOM 737 C C . HIS A 1 98 ? 10.070 -9.044 -14.499 1.00 86.12 98 HIS A C 1
ATOM 739 O O . HIS A 1 98 ? 9.642 -8.078 -15.127 1.00 86.12 98 HIS A O 1
ATOM 745 N N . SER A 1 99 ? 9.715 -9.274 -13.230 1.00 84.81 99 SER A N 1
ATOM 746 C CA . SER A 1 99 ? 8.695 -8.478 -12.541 1.00 84.81 99 SER A CA 1
ATOM 747 C C . SER A 1 99 ? 9.168 -7.043 -12.281 1.00 84.81 99 SER A C 1
ATOM 749 O O . SER A 1 99 ? 8.440 -6.089 -12.578 1.00 84.81 99 SER A O 1
ATOM 751 N N . THR A 1 100 ? 10.422 -6.872 -11.852 1.00 85.44 100 THR A N 1
ATOM 752 C CA . THR A 1 100 ? 11.059 -5.560 -11.679 1.00 85.44 100 THR A CA 1
ATOM 753 C C . THR A 1 100 ? 11.165 -4.797 -13.004 1.00 85.44 100 THR A C 1
ATOM 755 O O . THR A 1 100 ? 10.830 -3.609 -13.072 1.00 85.44 100 THR A O 1
ATOM 758 N N . ILE A 1 101 ? 11.585 -5.467 -14.085 1.00 89.81 101 ILE A N 1
ATOM 759 C CA . ILE A 1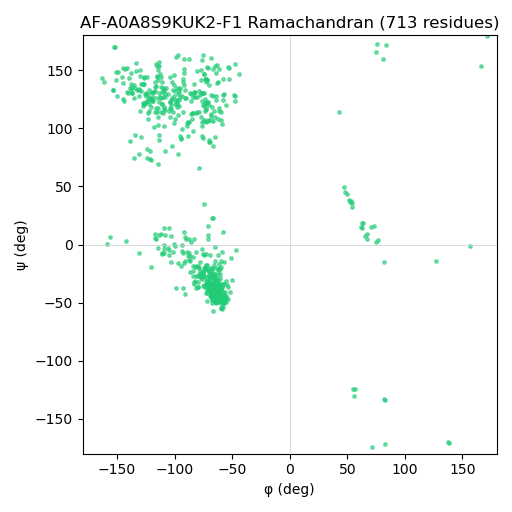 101 ? 11.713 -4.839 -15.412 1.00 89.81 101 ILE A CA 1
ATOM 760 C C . ILE A 1 101 ? 10.337 -4.449 -15.964 1.00 89.81 101 ILE A C 1
ATOM 762 O O . ILE A 1 101 ? 10.157 -3.315 -16.415 1.00 89.81 101 ILE A O 1
ATOM 766 N N . ALA A 1 102 ? 9.355 -5.349 -15.881 1.00 88.56 102 ALA A N 1
ATOM 767 C CA . ALA A 1 102 ? 7.976 -5.102 -16.291 1.00 88.56 102 ALA A CA 1
ATOM 768 C C . ALA A 1 102 ? 7.368 -3.909 -15.542 1.00 88.56 102 ALA A C 1
ATOM 770 O O . ALA A 1 102 ? 6.752 -3.041 -16.163 1.00 88.56 102 ALA A O 1
ATOM 771 N N . GLY A 1 103 ? 7.593 -3.820 -14.226 1.00 88.00 103 GLY A N 1
ATOM 772 C CA . GLY A 1 103 ? 7.183 -2.677 -13.414 1.00 88.00 103 GLY A CA 1
ATOM 773 C C . GLY A 1 103 ? 7.764 -1.366 -13.944 1.00 88.00 103 GLY A C 1
ATOM 774 O O . GLY A 1 103 ? 7.021 -0.422 -14.214 1.00 88.00 103 GLY A O 1
ATOM 775 N N . ARG A 1 104 ? 9.080 -1.320 -14.193 1.00 88.31 104 ARG A N 1
ATOM 776 C CA . ARG A 1 104 ? 9.746 -0.111 -14.698 1.00 88.31 104 ARG A CA 1
ATOM 777 C C . ARG A 1 104 ? 9.305 0.278 -16.112 1.00 88.31 104 ARG A C 1
ATOM 779 O O . ARG A 1 104 ? 9.163 1.467 -16.398 1.00 88.31 104 ARG A O 1
ATOM 786 N N . ILE A 1 105 ? 9.097 -0.693 -16.998 1.00 90.31 105 ILE A N 1
ATOM 787 C CA . ILE A 1 105 ? 8.608 -0.450 -18.362 1.00 90.31 105 ILE A CA 1
ATOM 788 C C . ILE A 1 105 ? 7.187 0.111 -18.332 1.00 90.31 105 ILE A C 1
ATOM 790 O O . ILE A 1 105 ? 6.902 1.085 -19.029 1.00 90.31 105 ILE A O 1
ATOM 794 N N . ARG A 1 106 ? 6.320 -0.447 -17.483 1.00 89.81 106 ARG A N 1
ATOM 795 C CA . ARG A 1 106 ? 4.952 0.041 -17.299 1.00 89.81 106 ARG A CA 1
ATOM 796 C C . ARG A 1 106 ? 4.937 1.504 -16.851 1.00 89.81 106 ARG A C 1
ATOM 798 O O . ARG A 1 106 ? 4.227 2.308 -17.449 1.00 89.81 106 ARG A O 1
ATOM 805 N N . GLU A 1 107 ? 5.769 1.876 -15.872 1.00 89.75 107 GLU A N 1
ATOM 806 C CA . GLU A 1 107 ? 5.930 3.281 -15.456 1.00 89.75 107 GLU A CA 1
ATOM 807 C C . GLU A 1 107 ? 6.314 4.191 -16.636 1.00 89.75 107 GLU A C 1
ATOM 809 O O . GLU A 1 107 ? 5.760 5.277 -16.804 1.00 89.75 107 GLU A O 1
ATOM 814 N N . LEU A 1 108 ? 7.266 3.760 -17.471 1.00 88.88 108 LEU A N 1
ATOM 815 C CA . LEU A 1 108 ? 7.733 4.544 -18.617 1.00 88.88 108 LEU A CA 1
ATOM 816 C C . LEU A 1 108 ? 6.667 4.693 -19.705 1.00 88.88 108 LEU A C 1
ATOM 818 O O . LEU A 1 108 ? 6.600 5.760 -20.320 1.00 88.88 108 LEU A O 1
ATOM 822 N N . ALA A 1 109 ? 5.841 3.668 -19.919 1.00 90.75 109 ALA A N 1
ATOM 823 C CA . ALA A 1 109 ? 4.720 3.718 -20.851 1.00 90.75 109 ALA A CA 1
ATOM 824 C C . ALA A 1 109 ? 3.659 4.735 -20.388 1.00 90.75 109 ALA A C 1
ATOM 826 O O . ALA A 1 109 ? 3.235 5.574 -21.180 1.00 90.75 109 ALA A O 1
ATOM 827 N N . PHE A 1 110 ? 3.324 4.771 -19.091 1.00 90.38 110 PHE A N 1
ATOM 828 C CA . PHE A 1 110 ? 2.427 5.794 -18.532 1.00 90.38 110 PHE A CA 1
ATOM 829 C C . PHE A 1 110 ? 2.971 7.226 -18.670 1.00 90.38 110 PHE A C 1
ATOM 831 O O . PHE A 1 110 ? 2.227 8.162 -18.963 1.00 90.38 110 PHE A O 1
ATOM 838 N N . LEU A 1 111 ? 4.280 7.419 -18.480 1.00 88.62 111 LEU A N 1
ATOM 839 C CA . LEU A 1 111 ? 4.931 8.731 -18.613 1.00 88.62 111 LEU A CA 1
ATOM 840 C C . LEU A 1 111 ? 5.003 9.222 -20.071 1.00 88.62 111 LEU A C 1
ATOM 842 O O . LEU A 1 111 ? 5.198 10.418 -20.325 1.00 88.62 111 LEU A O 1
ATOM 846 N N . ASN A 1 112 ? 4.877 8.307 -21.036 1.00 87.00 112 ASN A N 1
ATOM 847 C CA . ASN A 1 112 ? 5.049 8.572 -22.458 1.00 87.00 112 ASN A CA 1
ATOM 848 C C . ASN A 1 112 ? 3.869 8.000 -23.263 1.00 87.00 112 ASN A C 1
ATOM 850 O O . ASN A 1 112 ? 4.036 7.002 -23.957 1.00 87.00 112 ASN A O 1
ATOM 854 N N . PRO A 1 113 ? 2.704 8.678 -23.278 1.00 82.81 113 PRO A N 1
ATOM 855 C CA . PRO A 1 113 ? 1.448 8.140 -23.828 1.00 82.81 113 PRO A CA 1
ATOM 856 C C . PRO A 1 113 ? 1.436 7.873 -25.345 1.00 82.81 113 PRO A C 1
ATOM 858 O O . PRO A 1 113 ? 0.439 7.423 -25.895 1.00 82.81 113 PRO A O 1
ATOM 861 N N . LYS A 1 114 ? 2.525 8.187 -26.054 1.00 85.38 114 LYS A N 1
ATOM 862 C CA . LYS A 1 114 ? 2.694 7.940 -27.497 1.00 85.38 114 LYS A CA 1
ATOM 863 C C . LYS A 1 114 ? 3.710 6.837 -27.799 1.00 85.38 114 LYS A C 1
ATOM 865 O O . LYS A 1 114 ? 3.993 6.583 -28.965 1.00 85.38 114 LYS A O 1
ATOM 870 N N . VAL A 1 115 ? 4.318 6.249 -26.771 1.00 87.44 115 VAL A N 1
ATOM 871 C CA . VAL A 1 115 ? 5.366 5.240 -26.911 1.00 87.44 115 VAL A CA 1
ATOM 872 C C . VAL A 1 115 ? 4.788 3.896 -26.510 1.00 87.44 115 VAL A C 1
ATOM 874 O O . VAL A 1 115 ? 4.254 3.750 -25.414 1.00 87.44 115 VAL A O 1
ATOM 877 N N . THR A 1 116 ? 4.934 2.923 -27.400 1.00 89.25 116 THR A N 1
ATOM 878 C CA . THR A 1 116 ? 4.627 1.524 -27.111 1.00 89.25 116 THR A CA 1
ATOM 879 C C . THR A 1 116 ? 5.922 0.828 -26.735 1.00 89.25 116 THR A C 1
ATOM 881 O O . THR A 1 116 ? 6.926 0.976 -27.436 1.00 89.25 116 THR A O 1
ATOM 884 N N . ILE A 1 117 ? 5.926 0.120 -25.608 1.00 91.44 117 ILE A N 1
ATOM 885 C CA . ILE A 1 117 ? 7.098 -0.621 -25.140 1.00 91.44 117 ILE A CA 1
ATOM 886 C C . ILE A 1 117 ? 6.706 -2.085 -24.992 1.00 91.44 117 ILE A C 1
ATOM 888 O O . ILE A 1 117 ? 5.805 -2.413 -24.225 1.00 91.44 117 ILE A O 1
ATOM 892 N N . SER A 1 118 ? 7.400 -2.965 -25.708 1.00 90.88 118 SER A N 1
ATOM 893 C CA . SER A 1 118 ? 7.227 -4.413 -25.608 1.00 90.88 118 SER A CA 1
ATOM 894 C C . SER A 1 118 ? 8.332 -5.033 -24.757 1.00 90.88 118 SER A C 1
ATOM 896 O O . SER A 1 118 ? 9.513 -4.764 -24.988 1.00 90.88 118 SER A O 1
ATOM 898 N N . LEU A 1 119 ? 7.959 -5.896 -23.817 1.00 91.31 119 LEU A N 1
ATOM 899 C CA . LEU A 1 119 ? 8.865 -6.742 -23.049 1.00 91.31 119 LEU A CA 1
ATOM 900 C C . LEU A 1 119 ? 8.672 -8.195 -23.483 1.00 91.31 119 LEU A C 1
ATOM 902 O O . LEU A 1 119 ? 7.553 -8.707 -23.476 1.00 91.31 119 LEU A O 1
ATOM 906 N N . LYS A 1 120 ? 9.771 -8.854 -23.852 1.00 89.31 120 LYS A N 1
ATOM 907 C CA . LYS A 1 120 ? 9.794 -10.273 -24.201 1.00 89.31 120 LYS A CA 1
ATOM 908 C C . LYS A 1 120 ? 10.817 -10.986 -23.323 1.00 89.31 120 LYS A C 1
ATOM 910 O O . LYS A 1 120 ? 11.982 -10.595 -23.318 1.00 89.31 120 LYS A O 1
ATOM 915 N N . LYS A 1 121 ? 10.383 -12.018 -22.602 1.00 88.06 121 LYS A N 1
ATOM 916 C CA . LYS A 1 121 ? 11.253 -13.003 -21.958 1.00 88.06 121 LYS A CA 1
ATOM 917 C C . LYS A 1 121 ? 11.320 -14.227 -22.864 1.00 88.06 121 LYS A C 1
ATOM 919 O O . LYS A 1 121 ? 10.289 -14.839 -23.134 1.00 88.06 121 LYS A O 1
ATOM 924 N N . GLU A 1 122 ? 12.519 -14.543 -23.331 1.00 85.69 122 GLU A N 1
ATOM 925 C CA . GLU A 1 122 ? 12.806 -15.755 -24.099 1.00 85.69 122 GLU A CA 1
ATOM 926 C C . GLU A 1 122 ? 13.330 -16.824 -23.136 1.00 85.69 122 GLU A C 1
ATOM 928 O O . GLU A 1 122 ? 14.143 -16.524 -22.261 1.00 85.69 122 GLU A O 1
ATOM 933 N N . ASP A 1 123 ? 12.810 -18.039 -23.269 1.00 80.06 123 ASP A N 1
ATOM 934 C CA . ASP A 1 123 ? 13.183 -19.219 -22.488 1.00 80.06 123 ASP A CA 1
ATOM 935 C C . ASP A 1 123 ? 13.366 -20.390 -23.470 1.00 80.06 123 ASP A C 1
ATOM 937 O O . ASP A 1 123 ? 12.801 -20.356 -24.568 1.00 80.06 123 ASP A O 1
ATOM 941 N N . ASP A 1 124 ? 14.148 -21.406 -23.098 1.00 74.94 124 ASP A N 1
ATOM 942 C CA . ASP A 1 124 ? 14.404 -22.575 -23.958 1.00 74.94 124 ASP A CA 1
ATOM 943 C C . ASP A 1 124 ? 13.109 -23.359 -24.234 1.00 74.94 124 ASP A C 1
ATOM 945 O O . ASP A 1 124 ? 12.962 -24.014 -25.267 1.00 74.94 124 ASP A O 1
ATOM 949 N N . ASP A 1 125 ? 12.148 -23.250 -23.315 1.00 73.06 125 ASP A N 1
ATOM 950 C CA . ASP A 1 125 ? 10.789 -23.746 -23.472 1.00 73.06 125 ASP A CA 1
ATOM 951 C C . ASP A 1 125 ? 9.864 -22.637 -24.031 1.00 73.06 125 ASP A C 1
ATOM 953 O O . ASP A 1 125 ? 9.596 -21.640 -23.343 1.00 73.06 125 ASP A O 1
ATOM 957 N N . PRO A 1 126 ? 9.335 -22.776 -25.263 1.00 70.94 126 PRO A N 1
ATOM 958 C CA . PRO A 1 126 ? 8.480 -21.763 -25.873 1.00 70.94 126 PRO A CA 1
ATOM 959 C C . PRO A 1 126 ? 7.171 -21.523 -25.106 1.00 70.94 126 PRO A C 1
ATOM 961 O O . PRO A 1 126 ? 6.636 -20.418 -25.195 1.00 70.94 126 PRO A O 1
ATOM 964 N N . GLU A 1 127 ? 6.677 -22.478 -24.306 1.00 70.50 127 GLU A N 1
ATOM 965 C CA . GLU A 1 127 ? 5.484 -22.268 -23.465 1.00 70.50 127 GLU A CA 1
ATOM 966 C C . GLU A 1 127 ? 5.755 -21.353 -22.258 1.00 70.50 127 GLU A C 1
ATOM 968 O O . GLU A 1 127 ? 4.832 -20.743 -21.715 1.00 70.50 127 GLU A O 1
ATOM 973 N N . LYS A 1 128 ? 7.023 -21.202 -21.852 1.00 71.19 128 LYS A N 1
ATOM 974 C CA . LYS A 1 128 ? 7.446 -20.314 -20.753 1.00 71.19 128 LYS A CA 1
ATOM 975 C C . LYS A 1 128 ? 7.853 -18.920 -21.221 1.00 71.19 128 LYS A C 1
ATOM 977 O O . LYS A 1 128 ? 8.083 -18.038 -20.388 1.00 71.19 128 LYS A O 1
ATOM 982 N N . SER A 1 129 ? 7.928 -18.707 -22.534 1.00 78.62 129 SER A N 1
ATOM 983 C CA . SER A 1 129 ? 8.213 -17.396 -23.107 1.00 78.62 129 SER A CA 1
ATOM 984 C C . SER A 1 129 ? 7.060 -16.433 -22.823 1.00 78.62 129 SER A C 1
ATOM 986 O O . SER A 1 129 ? 5.897 -16.720 -23.099 1.00 78.62 129 SER A O 1
ATOM 988 N N . GLN A 1 130 ? 7.377 -15.263 -22.271 1.00 81.25 130 GLN A N 1
ATOM 989 C CA . GLN A 1 130 ? 6.383 -14.244 -21.930 1.00 81.25 130 GLN A CA 1
ATOM 990 C C . GLN A 1 130 ? 6.548 -13.045 -22.853 1.00 81.25 130 GLN A C 1
ATOM 992 O O . GLN A 1 130 ? 7.652 -12.533 -23.026 1.00 81.25 130 GLN A O 1
ATOM 997 N N . TYR A 1 131 ? 5.445 -12.579 -23.431 1.00 87.06 131 TYR A N 1
ATOM 998 C CA . TYR A 1 131 ? 5.403 -11.357 -24.225 1.00 87.06 131 TYR A CA 1
ATOM 999 C C . TYR A 1 131 ? 4.343 -10.424 -23.651 1.00 87.06 131 TYR A C 1
ATOM 1001 O O . TYR A 1 131 ? 3.203 -10.828 -23.425 1.00 87.06 131 TYR A O 1
ATOM 1009 N N . THR A 1 132 ? 4.715 -9.180 -23.370 1.00 87.12 132 THR A N 1
ATOM 1010 C CA . THR A 1 132 ? 3.786 -8.156 -22.885 1.00 87.12 132 THR A CA 1
ATOM 1011 C C . THR A 1 132 ? 4.055 -6.836 -23.584 1.00 87.12 132 THR A C 1
ATOM 1013 O O . THR A 1 132 ? 5.190 -6.367 -23.637 1.00 87.12 132 THR A O 1
ATOM 1016 N N . GLU A 1 133 ? 2.998 -6.221 -24.099 1.00 90.25 133 GLU A N 1
ATOM 1017 C CA . GLU A 1 133 ? 3.041 -4.910 -24.735 1.00 90.25 133 GLU A CA 1
ATOM 1018 C C . GLU A 1 133 ? 2.353 -3.875 -23.840 1.00 90.25 133 GLU A C 1
ATOM 1020 O O . GLU A 1 133 ? 1.264 -4.113 -23.316 1.00 90.25 133 GLU A O 1
ATOM 1025 N N . TYR A 1 134 ? 3.007 -2.731 -23.634 1.00 89.25 134 TYR A N 1
ATOM 1026 C CA . TYR A 1 134 ? 2.509 -1.640 -22.802 1.00 89.25 134 TYR A CA 1
ATOM 1027 C C . TYR A 1 134 ? 2.268 -0.395 -23.654 1.00 89.25 134 TYR A C 1
ATOM 1029 O O . TYR A 1 134 ? 3.211 0.183 -24.205 1.00 89.25 134 TYR A O 1
ATOM 1037 N N . PHE A 1 135 ? 1.009 0.038 -23.713 1.00 90.25 135 PHE A N 1
ATOM 1038 C CA . PHE A 1 135 ? 0.574 1.270 -24.361 1.00 90.25 135 PHE A CA 1
ATOM 1039 C C . PHE A 1 135 ? -0.569 1.899 -23.556 1.00 90.25 135 PHE A C 1
ATOM 1041 O O . PHE A 1 135 ? -1.588 1.255 -23.320 1.00 90.25 135 PHE A O 1
ATOM 1048 N N . TYR A 1 136 ? -0.388 3.153 -23.135 1.00 88.69 136 TYR A N 1
ATOM 1049 C CA . TYR A 1 136 ? -1.311 3.858 -22.239 1.00 88.69 136 TYR A CA 1
ATOM 1050 C C . TYR A 1 136 ? -1.582 5.271 -22.755 1.00 88.69 136 TYR A C 1
ATOM 1052 O O . TYR A 1 136 ? -0.814 6.203 -22.503 1.00 88.69 136 TYR A O 1
ATOM 1060 N N . ALA A 1 137 ? -2.667 5.437 -23.512 1.00 86.38 137 ALA A N 1
ATOM 1061 C CA . ALA A 1 137 ? -2.990 6.701 -24.174 1.00 86.38 137 ALA A CA 1
ATOM 1062 C C . ALA A 1 137 ? -3.377 7.809 -23.176 1.00 86.38 137 ALA A C 1
ATOM 1064 O O . ALA A 1 137 ? -3.043 8.978 -23.391 1.00 86.38 137 ALA A O 1
ATOM 1065 N N . GLY A 1 138 ? -4.033 7.456 -22.065 1.00 83.00 138 GLY A N 1
ATOM 1066 C CA . GLY A 1 138 ? -4.422 8.381 -20.997 1.00 83.00 138 GLY A CA 1
ATOM 1067 C C . GLY A 1 138 ? -3.276 8.810 -20.072 1.00 83.00 138 GLY A C 1
ATOM 1068 O O . GLY A 1 138 ? -3.474 9.665 -19.204 1.00 83.00 138 GLY A O 1
ATOM 1069 N N . GLY A 1 139 ? -2.070 8.264 -20.262 1.00 89.56 139 GLY A N 1
ATOM 1070 C CA . GLY A 1 139 ? -0.845 8.692 -19.590 1.00 89.56 139 GLY A CA 1
ATOM 1071 C C . GLY A 1 139 ? -0.942 8.658 -18.062 1.00 89.56 139 GLY A C 1
ATOM 1072 O O . GLY A 1 139 ? -1.271 7.632 -17.467 1.00 89.56 139 GLY A O 1
ATOM 1073 N N . LEU A 1 140 ? -0.679 9.795 -17.406 1.00 90.44 140 LEU A N 1
ATOM 1074 C CA . LEU A 1 140 ? -0.687 9.878 -15.941 1.00 90.44 140 LEU A CA 1
ATOM 1075 C C . LEU A 1 140 ? -2.066 9.644 -15.310 1.00 90.44 140 LEU A C 1
ATOM 1077 O O . LEU A 1 140 ? -2.127 9.169 -14.176 1.00 90.44 140 LEU A O 1
ATOM 1081 N N . LYS A 1 141 ? -3.166 9.946 -16.016 1.00 92.25 141 LYS A N 1
ATOM 1082 C CA . LYS A 1 141 ? -4.519 9.705 -15.485 1.00 92.25 141 LYS A CA 1
ATOM 1083 C C . LYS A 1 141 ? -4.789 8.209 -15.325 1.00 92.25 141 LYS A C 1
ATOM 1085 O O . LYS A 1 141 ? -5.259 7.778 -14.275 1.00 92.25 141 LYS A O 1
ATOM 1090 N N . GLU A 1 142 ? -4.416 7.419 -16.331 1.00 91.00 142 GLU A N 1
ATOM 1091 C CA . GLU A 1 142 ? -4.481 5.954 -16.268 1.00 91.00 142 GLU A CA 1
ATOM 1092 C C . GLU A 1 142 ? -3.525 5.398 -15.211 1.00 91.00 142 GLU A C 1
ATOM 1094 O O . GLU A 1 142 ? -3.870 4.438 -14.529 1.00 91.00 142 GLU A O 1
ATOM 1099 N N . TYR A 1 143 ? -2.365 6.030 -15.005 1.00 92.62 143 TYR A N 1
ATOM 1100 C CA . TYR A 1 143 ? -1.420 5.581 -13.986 1.00 92.62 143 TYR A CA 1
ATOM 1101 C C . TYR A 1 143 ? -1.965 5.746 -12.560 1.00 92.62 143 TYR A C 1
ATOM 1103 O O . TYR A 1 143 ? -1.884 4.820 -11.755 1.00 92.62 143 TYR A O 1
ATOM 1111 N N . VAL A 1 144 ? -2.573 6.895 -12.244 1.00 92.88 144 VAL A N 1
ATOM 1112 C CA . VAL A 1 144 ? -3.233 7.101 -10.942 1.00 92.88 144 VAL A CA 1
ATOM 1113 C C . VAL A 1 144 ? -4.409 6.141 -10.775 1.00 92.88 144 VAL A C 1
ATOM 1115 O O . VAL A 1 144 ? -4.536 5.526 -9.719 1.00 92.88 144 VAL A O 1
ATOM 1118 N N . SER A 1 145 ? -5.216 5.951 -11.824 1.00 90.50 145 SER A N 1
ATOM 1119 C CA . SER A 1 145 ? -6.307 4.973 -11.801 1.00 90.50 145 SER A CA 1
ATOM 1120 C C . SER A 1 145 ? -5.794 3.557 -11.543 1.00 90.50 145 SER A C 1
ATOM 1122 O O . SER A 1 145 ? -6.426 2.820 -10.797 1.00 90.50 145 SER A O 1
ATOM 1124 N N . TRP A 1 146 ? -4.648 3.186 -12.123 1.00 90.00 146 TRP A N 1
ATOM 1125 C CA . TRP A 1 146 ? -4.020 1.882 -11.927 1.00 90.00 146 TRP A CA 1
ATOM 1126 C C . TRP A 1 146 ? -3.516 1.691 -10.489 1.00 90.00 146 TRP A C 1
ATOM 1128 O O . TRP A 1 146 ? -3.729 0.634 -9.901 1.00 90.00 146 TRP A O 1
ATOM 1138 N N . LEU A 1 147 ? -2.908 2.721 -9.889 1.00 88.62 147 LEU A N 1
ATOM 1139 C CA . LEU A 1 147 ? -2.464 2.687 -8.486 1.00 88.62 147 LEU A CA 1
ATOM 1140 C C . LEU A 1 147 ? -3.623 2.634 -7.480 1.00 88.62 147 LEU A C 1
ATOM 1142 O O . LEU A 1 147 ? -3.428 2.215 -6.339 1.00 88.62 147 LEU A O 1
ATOM 1146 N N . ASN A 1 148 ? -4.809 3.080 -7.887 1.00 89.00 148 ASN A N 1
ATOM 1147 C CA . ASN A 1 148 ? -5.990 3.159 -7.037 1.00 89.00 148 ASN A CA 1
ATOM 1148 C C . ASN A 1 148 ? -7.032 2.065 -7.331 1.00 89.00 148 ASN A C 1
ATOM 1150 O O . ASN A 1 148 ? -8.145 2.173 -6.833 1.00 89.00 148 ASN A O 1
ATOM 1154 N N . ILE A 1 149 ? -6.690 1.007 -8.083 1.00 87.88 149 ILE A N 1
ATOM 1155 C CA . ILE A 1 149 ? -7.627 -0.092 -8.407 1.00 87.88 149 ILE A CA 1
ATOM 1156 C C . ILE A 1 149 ? -8.215 -0.736 -7.143 1.00 87.88 149 ILE A C 1
ATOM 1158 O O . ILE A 1 149 ? -9.407 -1.026 -7.103 1.00 87.88 149 ILE A O 1
ATOM 1162 N N . ASP A 1 150 ? -7.393 -0.929 -6.111 1.00 84.38 150 ASP A N 1
ATOM 1163 C CA . ASP A 1 150 ? -7.807 -1.572 -4.858 1.00 84.38 150 ASP A CA 1
ATOM 1164 C C . ASP A 1 150 ? -8.347 -0.577 -3.812 1.00 84.38 150 ASP A C 1
ATOM 1166 O O . ASP A 1 150 ? -8.615 -0.966 -2.676 1.00 84.38 150 ASP A O 1
ATOM 1170 N N . LYS A 1 151 ? -8.472 0.711 -4.169 1.00 86.00 151 LYS A N 1
ATOM 1171 C CA . LYS A 1 151 ? -8.886 1.793 -3.266 1.00 86.00 151 LYS A CA 1
ATOM 1172 C C . LYS A 1 151 ? -10.241 2.365 -3.674 1.00 86.00 151 LYS A C 1
ATOM 1174 O O . LYS A 1 151 ? -10.630 2.315 -4.835 1.00 86.00 151 LYS A O 1
ATOM 1179 N N . SER A 1 152 ? -10.942 2.978 -2.727 1.00 87.88 152 SER A N 1
ATOM 1180 C CA . SER A 1 152 ? -12.217 3.674 -2.962 1.00 87.88 152 SER A CA 1
ATOM 1181 C C . SER A 1 152 ? -11.994 5.156 -3.322 1.00 87.88 152 SER A C 1
ATOM 1183 O O . SER A 1 152 ? -11.698 5.959 -2.431 1.00 87.88 152 SER A O 1
ATOM 1185 N N . PRO A 1 153 ? -12.087 5.570 -4.603 1.00 91.75 153 PRO A N 1
ATOM 1186 C CA . PRO A 1 153 ? -11.886 6.965 -4.989 1.00 91.75 153 PRO A CA 1
ATOM 1187 C C . PRO A 1 153 ? -13.056 7.852 -4.542 1.00 91.75 153 PRO A C 1
ATOM 1189 O O . PRO A 1 153 ? -14.215 7.461 -4.629 1.00 91.75 153 PRO A O 1
ATOM 1192 N N . ILE A 1 154 ? -12.750 9.072 -4.092 1.00 89.69 154 ILE A N 1
ATOM 1193 C CA . ILE A 1 154 ? -13.755 10.078 -3.700 1.00 89.69 154 ILE A CA 1
ATOM 1194 C C . ILE A 1 154 ? -14.301 10.820 -4.927 1.00 89.69 154 ILE A C 1
ATOM 1196 O O . ILE A 1 154 ? -15.448 11.256 -4.935 1.00 89.69 154 ILE A O 1
ATOM 1200 N N . HIS A 1 155 ? -13.465 10.990 -5.949 1.00 91.44 155 HIS A N 1
ATOM 1201 C CA . HIS A 1 155 ? -13.779 11.706 -7.181 1.00 91.44 155 HIS A CA 1
ATOM 1202 C C . HIS A 1 155 ? -12.946 11.149 -8.345 1.00 91.44 155 HIS A C 1
ATOM 1204 O O . HIS A 1 155 ? -11.991 10.389 -8.139 1.00 91.44 155 HIS A O 1
ATOM 1210 N N . ASP A 1 156 ? -13.276 11.566 -9.565 1.00 89.44 156 ASP A N 1
ATOM 1211 C CA . ASP A 1 156 ? -12.548 11.185 -10.777 1.00 89.44 156 ASP A CA 1
ATOM 1212 C C . ASP A 1 156 ? -11.111 11.719 -10.791 1.00 89.44 156 ASP A C 1
ATOM 1214 O O . ASP A 1 156 ? -10.797 12.743 -10.180 1.00 89.44 156 ASP A O 1
ATOM 1218 N N . VAL A 1 157 ? -10.215 11.032 -11.503 1.00 91.44 157 VAL A N 1
ATOM 1219 C CA . VAL A 1 157 ? -8.795 11.405 -11.552 1.00 91.44 157 VAL A CA 1
ATOM 1220 C C . VAL A 1 157 ? -8.627 12.805 -12.143 1.00 91.44 157 VAL A C 1
ATOM 1222 O O . VAL A 1 157 ? -8.903 13.055 -13.321 1.00 91.44 157 VAL A O 1
ATOM 1225 N N . LEU A 1 158 ? -8.093 13.714 -11.331 1.00 92.31 158 LEU A N 1
ATOM 1226 C CA . LEU A 1 158 ? -7.767 15.067 -11.752 1.00 92.31 158 LEU A CA 1
ATOM 1227 C C . LEU A 1 158 ? -6.415 15.028 -12.429 1.00 92.31 158 LEU A C 1
ATOM 1229 O O . LEU A 1 158 ? -5.466 14.490 -11.872 1.00 92.31 158 LEU A O 1
ATOM 1233 N N . GLY A 1 159 ? -6.293 15.604 -13.617 1.00 91.75 159 GLY A N 1
ATOM 1234 C CA . GLY A 1 159 ? -4.985 15.700 -14.237 1.00 91.75 159 GLY A CA 1
ATOM 1235 C C . GLY A 1 159 ? -4.930 16.742 -15.326 1.00 91.75 159 GLY A C 1
ATOM 1236 O O . GLY A 1 159 ? -5.870 16.872 -16.116 1.00 91.75 159 GLY A O 1
ATOM 1237 N N . PHE A 1 160 ? -3.813 17.458 -15.357 1.00 92.56 160 PHE A N 1
ATOM 1238 C CA . PHE A 1 160 ? -3.573 18.556 -16.275 1.00 92.56 160 PHE A CA 1
ATOM 1239 C C . PHE A 1 160 ? -2.128 18.548 -16.763 1.00 92.56 160 PHE A C 1
ATOM 1241 O O . PHE A 1 160 ? -1.206 18.132 -16.059 1.00 92.56 160 PHE A O 1
ATOM 1248 N N . ARG A 1 161 ? -1.946 19.072 -17.976 1.00 91.31 161 ARG A N 1
ATOM 1249 C CA . ARG A 1 161 ? -0.639 19.327 -18.570 1.00 91.31 161 ARG A CA 1
ATOM 1250 C C . ARG A 1 161 ? -0.512 20.812 -18.866 1.00 91.31 161 ARG A C 1
ATOM 1252 O O . ARG A 1 161 ? -1.400 21.384 -19.492 1.00 91.31 161 ARG A O 1
ATOM 1259 N N . LYS A 1 162 ? 0.593 21.423 -18.445 1.00 89.50 162 LYS A N 1
ATOM 1260 C CA . LYS A 1 162 ? 0.899 22.833 -18.706 1.00 89.50 162 LYS A CA 1
ATOM 1261 C C . LYS A 1 162 ? 2.351 22.989 -19.135 1.00 89.50 162 LYS A C 1
ATOM 1263 O O . LYS A 1 162 ? 3.244 22.385 -18.548 1.00 89.50 162 LYS A O 1
ATOM 1268 N N . GLU A 1 163 ? 2.582 23.817 -20.145 1.00 89.12 163 GLU A N 1
ATOM 1269 C CA . GLU A 1 163 ? 3.923 24.165 -20.613 1.00 89.12 163 GLU A CA 1
ATOM 1270 C C . GLU A 1 163 ? 4.208 25.626 -20.282 1.00 89.12 163 GLU A C 1
ATOM 1272 O O . GLU A 1 163 ? 3.474 26.518 -20.699 1.00 89.12 163 GLU A O 1
ATOM 1277 N N . THR A 1 164 ? 5.265 25.865 -19.508 1.00 83.31 164 THR A N 1
ATOM 1278 C CA . THR A 1 164 ? 5.659 27.203 -19.053 1.00 83.31 164 THR A CA 1
ATOM 1279 C C . THR A 1 164 ? 7.181 27.308 -19.091 1.00 83.31 164 THR A C 1
ATOM 1281 O O . THR A 1 164 ? 7.873 26.443 -18.560 1.00 83.31 164 THR A O 1
ATOM 1284 N N . ASN A 1 165 ? 7.721 28.370 -19.698 1.00 75.88 165 ASN A N 1
ATOM 1285 C CA . ASN A 1 165 ? 9.166 28.655 -19.760 1.00 75.88 165 ASN A CA 1
ATOM 1286 C C . ASN A 1 165 ? 10.028 27.489 -20.295 1.00 75.88 165 ASN A C 1
ATOM 1288 O O . ASN A 1 165 ? 11.130 27.247 -19.811 1.00 75.88 165 ASN A O 1
ATOM 1292 N N . GLY A 1 166 ? 9.519 26.730 -21.273 1.00 77.50 166 GLY A N 1
ATOM 1293 C CA . GLY A 1 166 ? 10.221 25.568 -21.837 1.00 77.50 166 GLY A CA 1
ATOM 1294 C C . GLY A 1 166 ? 10.233 24.322 -20.941 1.00 77.50 166 GLY A C 1
ATOM 1295 O O . GLY A 1 166 ? 10.813 23.309 -21.329 1.00 77.50 166 GLY A O 1
ATOM 1296 N N . ALA A 1 167 ? 9.579 24.368 -19.775 1.00 85.00 167 ALA A N 1
ATOM 1297 C CA . ALA A 1 167 ? 9.308 23.207 -18.939 1.00 85.00 167 ALA A CA 1
ATOM 1298 C C . ALA A 1 167 ? 7.868 22.717 -19.157 1.00 85.00 167 ALA A C 1
ATOM 1300 O O . ALA A 1 167 ? 6.922 23.504 -19.127 1.00 85.00 167 ALA A O 1
ATOM 1301 N N . SER A 1 168 ? 7.698 21.410 -19.354 1.00 88.69 168 SER A N 1
ATOM 1302 C CA . SER A 1 168 ? 6.385 20.766 -19.470 1.00 88.69 168 SER A CA 1
ATOM 1303 C C . SER A 1 168 ? 6.080 20.027 -18.171 1.00 88.69 168 SER A C 1
ATOM 1305 O O . SER A 1 168 ? 6.871 19.198 -17.716 1.00 88.69 168 SER A O 1
ATOM 1307 N N . ILE A 1 169 ? 4.966 20.374 -17.537 1.00 91.75 169 ILE A N 1
ATOM 1308 C CA . ILE A 1 169 ? 4.515 19.826 -16.260 1.00 91.75 169 ILE A CA 1
ATOM 1309 C C . ILE A 1 169 ? 3.254 19.020 -16.530 1.00 91.75 169 ILE A C 1
ATOM 1311 O O . ILE A 1 169 ? 2.305 19.526 -17.124 1.00 91.75 169 ILE A O 1
ATOM 1315 N N . ASP A 1 170 ? 3.253 17.775 -16.078 1.00 93.00 170 ASP A N 1
ATOM 1316 C CA . ASP A 1 170 ? 2.116 16.868 -16.140 1.00 93.00 170 ASP A CA 1
ATOM 1317 C C . ASP A 1 170 ? 1.857 16.355 -14.721 1.00 93.00 170 ASP A C 1
ATOM 1319 O O . ASP A 1 170 ? 2.764 15.822 -14.072 1.00 93.00 170 ASP A O 1
ATOM 1323 N N . VAL A 1 171 ? 0.653 16.584 -14.206 1.00 94.56 171 VAL A N 1
ATOM 1324 C CA . VAL A 1 171 ? 0.264 16.192 -12.847 1.00 94.56 171 VAL A CA 1
ATOM 1325 C C . VAL A 1 171 ? -1.060 15.462 -12.918 1.00 94.56 171 VAL A C 1
ATOM 1327 O O . VAL A 1 171 ? -1.998 15.954 -13.542 1.00 94.56 171 VAL A O 1
ATOM 1330 N N . ALA A 1 172 ? -1.148 14.324 -12.235 1.00 95.31 172 ALA A N 1
ATOM 1331 C CA . ALA A 1 172 ? -2.400 13.623 -11.994 1.00 95.31 172 ALA A CA 1
ATOM 1332 C C . ALA A 1 172 ? -2.547 13.302 -10.506 1.00 95.31 172 ALA A C 1
ATOM 1334 O O . ALA A 1 172 ? -1.577 12.912 -9.858 1.00 95.31 172 ALA A O 1
ATOM 1335 N N . LEU A 1 173 ? -3.745 13.475 -9.957 1.00 94.44 173 LEU A N 1
ATOM 1336 C CA . LEU A 1 173 ? -4.018 13.287 -8.542 1.00 94.44 173 LEU A CA 1
ATOM 1337 C C . LEU A 1 173 ? -5.447 12.804 -8.281 1.00 94.44 173 LEU A C 1
ATOM 1339 O O . LEU A 1 173 ? -6.379 13.125 -9.019 1.00 94.44 173 LEU A O 1
ATOM 1343 N N . GLN A 1 174 ? -5.608 12.023 -7.218 1.00 94.38 174 GLN A N 1
ATOM 1344 C CA . GLN A 1 174 ? -6.894 11.496 -6.775 1.00 94.38 174 GLN A CA 1
ATOM 1345 C C . GLN A 1 174 ? -6.866 11.216 -5.272 1.00 94.38 174 GLN A C 1
ATOM 1347 O O . GLN A 1 174 ? -5.921 10.599 -4.776 1.00 94.38 174 GLN A O 1
ATOM 1352 N N . TRP A 1 175 ? -7.904 11.650 -4.555 1.00 93.69 175 TRP A N 1
ATOM 1353 C CA . TRP A 1 175 ? -8.111 11.286 -3.155 1.00 93.69 175 TRP A CA 1
ATOM 1354 C C . TRP A 1 175 ? -8.989 10.034 -3.043 1.00 93.69 175 TRP A C 1
ATOM 1356 O O . TRP A 1 175 ? -10.012 9.911 -3.719 1.00 93.69 175 TRP A O 1
ATOM 1366 N N . CYS A 1 176 ? -8.611 9.129 -2.143 1.00 89.88 176 CYS A N 1
ATOM 1367 C CA . CYS A 1 176 ? -9.355 7.913 -1.812 1.00 89.88 176 CYS A CA 1
ATOM 1368 C C . CYS A 1 176 ? -9.848 7.959 -0.361 1.00 89.88 176 CYS A C 1
ATOM 1370 O O . CYS A 1 176 ? -9.144 8.470 0.510 1.00 89.88 176 CYS A O 1
ATOM 1372 N N . SER A 1 177 ? -11.035 7.428 -0.056 1.00 85.56 177 SER A N 1
ATOM 1373 C CA . SER A 1 177 ? -11.626 7.491 1.294 1.00 85.56 177 SER A CA 1
ATOM 1374 C C . SER A 1 177 ? -10.994 6.524 2.295 1.00 85.56 177 SER A C 1
ATOM 1376 O O . SER A 1 177 ? -10.823 6.883 3.457 1.00 85.56 177 SER A O 1
ATOM 1378 N N . ASP A 1 178 ? -10.598 5.348 1.832 1.00 81.69 178 ASP A N 1
ATOM 1379 C CA . ASP A 1 178 ? -10.062 4.215 2.596 1.00 81.69 178 ASP A CA 1
ATOM 1380 C C . ASP A 1 178 ? -8.545 4.258 2.822 1.00 81.69 178 ASP A C 1
ATOM 1382 O O . ASP A 1 178 ? -8.023 3.521 3.656 1.00 81.69 178 ASP A O 1
ATOM 1386 N N . ALA A 1 179 ? -7.831 5.129 2.108 1.00 79.31 179 ALA A N 1
ATOM 1387 C CA . ALA A 1 179 ? -6.394 5.304 2.276 1.00 79.31 179 ALA A CA 1
ATOM 1388 C C . ALA A 1 179 ? -6.067 6.317 3.390 1.00 79.31 179 ALA A C 1
ATOM 1390 O O . ALA A 1 179 ? -6.587 7.437 3.388 1.00 79.31 179 ALA A O 1
ATOM 1391 N N . TYR A 1 180 ? -5.167 5.928 4.299 1.00 75.62 180 TYR A N 1
ATOM 1392 C CA . TYR A 1 180 ? -4.660 6.752 5.411 1.00 75.62 180 TYR A CA 1
ATOM 1393 C C . TYR A 1 180 ? -3.227 7.269 5.182 1.00 75.62 180 TYR A C 1
ATOM 1395 O O . TYR A 1 180 ? -2.708 8.040 5.979 1.00 75.62 180 TYR A O 1
ATOM 1403 N N . SER A 1 181 ? -2.570 6.857 4.095 1.00 79.06 181 SER A N 1
ATOM 1404 C CA . SER A 1 181 ? -1.230 7.313 3.704 1.00 79.06 181 SER A CA 1
ATOM 1405 C C . SER A 1 181 ? -1.274 8.113 2.401 1.00 79.06 181 SER A C 1
ATOM 1407 O O . SER A 1 181 ? -2.177 7.928 1.579 1.00 79.06 181 SER A O 1
ATOM 1409 N N . ASP A 1 182 ? -0.309 9.018 2.209 1.00 86.19 182 ASP A N 1
ATOM 1410 C CA . ASP A 1 182 ? -0.113 9.725 0.945 1.00 86.19 182 ASP A CA 1
ATOM 1411 C C . ASP A 1 182 ? 0.861 8.963 0.035 1.00 86.19 182 ASP A C 1
ATOM 1413 O O . ASP A 1 182 ? 1.925 8.510 0.447 1.00 86.19 182 ASP A O 1
ATOM 1417 N N . THR A 1 183 ? 0.499 8.804 -1.237 1.00 88.81 183 THR A N 1
ATOM 1418 C CA . THR A 1 183 ? 1.353 8.200 -2.267 1.00 88.81 183 THR A CA 1
ATOM 1419 C C . THR A 1 183 ? 1.714 9.270 -3.289 1.00 88.81 183 THR A C 1
ATOM 1421 O O . THR A 1 183 ? 0.958 9.526 -4.224 1.00 88.81 183 THR A O 1
ATOM 1424 N N . MET A 1 184 ? 2.870 9.919 -3.116 1.00 90.12 184 MET A N 1
ATOM 1425 C CA . MET A 1 184 ? 3.379 10.919 -4.062 1.00 90.12 184 MET A CA 1
ATOM 1426 C C . MET A 1 184 ? 4.576 10.392 -4.852 1.00 90.12 184 MET A C 1
ATOM 1428 O O . MET A 1 184 ? 5.644 10.161 -4.289 1.00 90.12 184 MET A O 1
ATOM 1432 N N . LEU A 1 185 ? 4.420 10.255 -6.169 1.00 92.69 185 LEU A N 1
ATOM 1433 C CA . LEU A 1 185 ? 5.482 9.820 -7.074 1.00 92.69 185 LEU A CA 1
ATOM 1434 C C . LEU A 1 185 ? 5.951 10.987 -7.945 1.00 92.69 185 LEU A C 1
ATOM 1436 O O . LEU A 1 185 ? 5.186 11.541 -8.731 1.00 92.69 185 LEU A O 1
ATOM 1440 N N . GLY A 1 186 ? 7.225 11.357 -7.815 1.00 92.19 186 GLY A N 1
ATOM 1441 C CA . GLY A 1 186 ? 7.847 12.394 -8.635 1.00 92.19 186 GLY A CA 1
ATOM 1442 C C . GLY A 1 186 ? 8.723 11.819 -9.741 1.00 92.19 186 GLY A C 1
ATOM 1443 O O . GLY A 1 186 ? 9.492 10.881 -9.522 1.00 92.19 186 GLY A O 1
ATOM 1444 N N . TYR A 1 187 ? 8.648 12.438 -10.913 1.00 91.94 187 TYR A N 1
ATOM 1445 C CA . TYR A 1 187 ? 9.465 12.132 -12.072 1.00 91.94 187 TYR A CA 1
ATOM 1446 C C . TYR A 1 187 ? 10.039 13.414 -12.671 1.00 91.94 187 TYR A C 1
ATOM 1448 O O . TYR A 1 187 ? 9.315 14.376 -12.910 1.00 91.94 187 TYR A O 1
ATOM 1456 N N . ALA A 1 188 ? 11.335 13.407 -12.963 1.00 89.75 188 ALA A N 1
ATOM 1457 C CA . ALA A 1 188 ? 12.013 14.458 -13.708 1.00 89.75 188 ALA A CA 1
ATOM 1458 C C . ALA A 1 188 ? 12.638 13.842 -14.964 1.00 89.75 188 ALA A C 1
ATOM 1460 O O . ALA A 1 188 ? 13.461 12.933 -14.876 1.00 89.75 188 ALA A O 1
ATOM 1461 N N . ASN A 1 189 ? 12.221 14.286 -16.150 1.00 87.81 189 ASN A N 1
ATOM 1462 C CA . ASN A 1 189 ? 12.659 13.747 -17.444 1.00 87.81 189 ASN A CA 1
ATOM 1463 C C . ASN A 1 189 ? 12.554 12.206 -17.534 1.00 87.81 189 ASN A C 1
ATOM 1465 O O . ASN A 1 189 ? 13.461 11.539 -18.034 1.00 87.81 189 ASN A O 1
ATOM 1469 N N . SER A 1 190 ? 11.441 11.640 -17.049 1.00 85.81 190 SER A N 1
ATOM 1470 C CA . SER A 1 190 ? 11.164 10.189 -16.947 1.00 85.81 190 SER A CA 1
ATOM 1471 C C . SER A 1 190 ? 12.034 9.400 -15.946 1.00 85.81 190 SER A C 1
ATOM 1473 O O . SER A 1 190 ? 11.969 8.168 -15.884 1.00 85.81 190 SER A O 1
ATOM 1475 N N . ILE A 1 191 ? 12.837 10.083 -15.126 1.00 86.62 191 ILE A N 1
ATOM 1476 C CA . ILE A 1 191 ? 13.598 9.486 -14.020 1.00 86.62 191 ILE A CA 1
ATOM 1477 C C . ILE A 1 191 ? 12.805 9.666 -12.733 1.00 86.62 191 ILE A C 1
ATOM 1479 O O . ILE A 1 191 ? 12.345 10.768 -12.447 1.00 86.62 191 ILE A O 1
ATOM 1483 N N . ARG A 1 192 ? 12.641 8.585 -11.965 1.00 88.00 192 ARG A N 1
ATOM 1484 C CA . ARG A 1 192 ? 11.941 8.620 -10.680 1.00 88.00 192 ARG A CA 1
ATOM 1485 C C . ARG A 1 192 ? 12.819 9.303 -9.634 1.00 88.00 192 ARG A C 1
ATOM 1487 O O . ARG A 1 192 ? 13.943 8.870 -9.403 1.00 88.00 192 ARG A O 1
ATOM 1494 N N . THR A 1 193 ? 12.290 10.332 -8.987 1.00 88.62 193 THR A N 1
ATOM 1495 C CA . THR A 1 193 ? 12.963 11.033 -7.890 1.00 88.62 193 THR A CA 1
ATOM 1496 C C . THR A 1 193 ? 12.509 10.440 -6.559 1.00 88.62 193 THR A C 1
ATOM 1498 O O . THR A 1 193 ? 11.473 10.840 -6.024 1.00 88.62 193 THR A O 1
ATOM 1501 N N . ILE A 1 194 ? 13.241 9.437 -6.070 1.00 84.69 194 ILE A N 1
ATOM 1502 C CA . ILE A 1 194 ? 12.879 8.651 -4.877 1.00 84.69 194 ILE A CA 1
ATOM 1503 C C . ILE A 1 194 ? 12.883 9.524 -3.613 1.00 84.69 194 ILE A C 1
ATOM 1505 O O . ILE A 1 194 ? 11.944 9.455 -2.826 1.00 84.69 194 ILE A O 1
ATOM 1509 N N . ASP A 1 195 ? 13.867 10.415 -3.487 1.00 82.19 195 ASP A N 1
ATOM 1510 C CA . ASP A 1 195 ? 14.006 11.336 -2.347 1.00 82.19 195 ASP A CA 1
ATOM 1511 C C . ASP A 1 195 ? 13.182 12.627 -2.544 1.00 82.19 195 ASP A C 1
ATOM 1513 O O . ASP A 1 195 ? 13.207 13.553 -1.731 1.00 82.19 195 ASP A O 1
ATOM 1517 N N . GLY A 1 196 ? 12.441 12.708 -3.652 1.00 87.12 196 GLY A N 1
ATOM 1518 C CA . GLY A 1 196 ? 11.584 13.828 -4.012 1.00 87.12 196 GLY A CA 1
ATOM 1519 C C . GLY A 1 196 ? 12.322 14.993 -4.666 1.00 87.12 196 GLY A C 1
ATOM 1520 O O . GLY A 1 196 ? 13.064 14.815 -5.629 1.00 87.12 196 GLY A O 1
ATOM 1521 N N . GLY A 1 197 ? 12.063 16.220 -4.219 1.00 89.50 197 GLY A N 1
ATOM 1522 C CA . GLY A 1 197 ? 12.689 17.419 -4.782 1.00 89.50 197 GLY A CA 1
ATOM 1523 C C . GLY A 1 197 ? 11.734 18.589 -4.951 1.00 89.50 197 GLY A C 1
ATOM 1524 O O . GLY A 1 197 ? 10.589 18.566 -4.490 1.00 89.50 197 GLY A O 1
ATOM 1525 N N . THR A 1 198 ? 12.228 19.619 -5.631 1.00 92.56 198 THR A N 1
ATOM 1526 C CA . THR A 1 198 ? 11.564 20.923 -5.758 1.00 92.56 198 THR A CA 1
ATOM 1527 C C . THR A 1 198 ? 10.179 20.857 -6.410 1.00 92.56 198 THR A C 1
ATOM 1529 O O . THR A 1 198 ? 9.277 21.594 -6.009 1.00 92.56 198 THR A O 1
ATOM 1532 N N . HIS A 1 199 ? 9.968 19.948 -7.365 1.00 92.00 199 HIS A N 1
ATOM 1533 C CA . HIS A 1 199 ? 8.675 19.683 -8.008 1.00 92.00 199 HIS A CA 1
ATOM 1534 C C . HIS A 1 199 ? 7.639 19.122 -7.028 1.00 92.00 199 HIS A C 1
ATOM 1536 O O . HIS A 1 199 ? 6.533 19.653 -6.951 1.00 92.00 199 HIS A O 1
ATOM 1542 N N . ILE A 1 200 ? 7.988 18.103 -6.233 1.00 92.44 200 ILE A N 1
ATOM 1543 C CA . ILE A 1 200 ? 7.067 17.522 -5.239 1.00 92.44 200 ILE A CA 1
ATOM 1544 C C . ILE A 1 200 ? 6.773 18.533 -4.125 1.00 92.44 200 ILE A C 1
ATOM 1546 O O . ILE A 1 200 ? 5.623 18.688 -3.717 1.00 92.44 200 ILE A O 1
ATOM 1550 N N . GLU A 1 201 ? 7.790 19.249 -3.642 1.00 91.94 201 GLU A N 1
ATOM 1551 C CA . GLU A 1 201 ? 7.617 20.299 -2.631 1.00 91.94 201 GLU A CA 1
ATOM 1552 C C . GLU A 1 201 ? 6.677 21.416 -3.111 1.00 91.94 201 GLU A C 1
ATOM 1554 O O . GLU A 1 201 ? 5.859 21.905 -2.329 1.00 91.94 201 GLU A O 1
ATOM 1559 N N . GLY A 1 202 ? 6.750 21.781 -4.398 1.00 92.12 202 GLY A N 1
ATOM 1560 C CA . GLY A 1 202 ? 5.819 22.716 -5.036 1.00 92.12 202 GLY A CA 1
ATOM 1561 C C . GLY A 1 202 ? 4.372 22.228 -4.968 1.00 92.12 202 GLY A C 1
ATOM 1562 O O . GLY A 1 202 ? 3.501 22.955 -4.494 1.00 92.12 202 GLY A O 1
ATOM 1563 N N . VAL A 1 203 ? 4.121 20.966 -5.335 1.00 93.75 203 VAL A N 1
ATOM 1564 C CA . VAL A 1 203 ? 2.779 20.364 -5.239 1.00 93.75 203 VAL A CA 1
ATOM 1565 C C . VAL A 1 203 ? 2.282 20.338 -3.794 1.00 93.75 203 VAL A C 1
ATOM 1567 O O . VAL A 1 203 ? 1.174 20.801 -3.524 1.00 93.75 203 VAL A O 1
ATOM 1570 N N . LYS A 1 204 ? 3.105 19.875 -2.843 1.00 92.50 204 LYS A N 1
ATOM 1571 C CA . LYS A 1 204 ? 2.745 19.810 -1.414 1.00 92.50 204 LYS A CA 1
ATOM 1572 C C . LYS A 1 204 ? 2.349 21.181 -0.854 1.00 92.50 204 LYS A C 1
ATOM 1574 O O . LYS A 1 204 ? 1.358 21.284 -0.123 1.00 92.50 204 LYS A O 1
ATOM 1579 N N . ALA A 1 205 ? 3.106 22.225 -1.197 1.00 91.31 205 ALA A N 1
ATOM 1580 C CA . ALA A 1 205 ? 2.819 23.593 -0.777 1.00 91.31 205 ALA A CA 1
ATOM 1581 C C . ALA A 1 205 ? 1.516 24.121 -1.403 1.00 91.31 205 ALA A C 1
ATOM 1583 O O . ALA A 1 205 ? 0.664 24.640 -0.676 1.00 91.31 205 ALA A O 1
ATOM 1584 N N . SER A 1 206 ? 1.335 23.925 -2.715 1.00 93.31 206 SER A N 1
ATOM 1585 C CA . SER A 1 206 ? 0.153 24.394 -3.451 1.00 93.31 206 SER A CA 1
ATOM 1586 C C . SER A 1 206 ? -1.142 23.771 -2.932 1.00 93.31 206 SER A C 1
ATOM 1588 O O . SER A 1 206 ? -2.108 24.491 -2.681 1.00 93.31 206 SER A O 1
ATOM 1590 N N . LEU A 1 207 ? -1.149 22.454 -2.685 1.00 92.62 207 LEU A N 1
ATOM 1591 C CA . LEU A 1 207 ? -2.311 21.710 -2.202 1.00 92.62 207 LEU A CA 1
ATOM 1592 C C . LEU A 1 207 ? -2.756 22.241 -0.844 1.00 92.62 207 LEU A C 1
ATOM 1594 O O . LEU A 1 207 ? -3.918 22.589 -0.653 1.00 92.62 207 LEU A O 1
ATOM 1598 N N . THR A 1 208 ? -1.800 22.370 0.077 1.00 91.25 208 THR A N 1
ATOM 1599 C CA . THR A 1 208 ? -2.058 22.848 1.438 1.00 91.25 208 THR A CA 1
ATOM 1600 C C . THR A 1 208 ? -2.605 24.275 1.425 1.00 91.25 208 THR A C 1
ATOM 1602 O O . THR A 1 208 ? -3.567 24.573 2.130 1.00 91.25 208 THR A O 1
ATOM 1605 N N . ARG A 1 209 ? -2.012 25.173 0.626 1.00 90.75 209 ARG A N 1
ATOM 1606 C CA . ARG A 1 209 ? -2.436 26.578 0.542 1.00 90.75 209 ARG A CA 1
ATOM 1607 C C . ARG A 1 209 ? -3.818 26.716 -0.098 1.00 90.75 209 ARG A C 1
ATOM 1609 O O . ARG A 1 209 ? -4.664 27.420 0.449 1.00 90.75 209 ARG A O 1
ATOM 1616 N N . THR A 1 210 ? -4.045 26.036 -1.219 1.00 90.81 210 THR A N 1
ATOM 1617 C CA . THR A 1 210 ? -5.282 26.133 -2.011 1.00 90.81 210 THR A CA 1
ATOM 1618 C C . THR A 1 210 ? -6.466 25.546 -1.254 1.00 90.81 210 THR A C 1
ATOM 1620 O O . THR A 1 210 ? -7.483 26.217 -1.098 1.00 90.81 210 THR A O 1
ATOM 1623 N N . LEU A 1 211 ? -6.317 24.346 -0.685 1.00 89.69 211 LEU A N 1
ATOM 1624 C CA . LEU A 1 211 ? -7.397 23.703 0.064 1.00 89.69 211 LEU A CA 1
ATOM 1625 C C . LEU A 1 211 ? -7.733 24.456 1.353 1.00 89.69 211 LEU A C 1
ATOM 1627 O O . LEU A 1 211 ? -8.908 24.633 1.645 1.00 89.69 211 LEU A O 1
ATOM 1631 N N . ASN A 1 212 ? -6.748 25.001 2.080 1.00 88.69 212 ASN A N 1
ATOM 1632 C CA . ASN A 1 212 ? -7.038 25.862 3.235 1.00 88.69 212 ASN A CA 1
ATOM 1633 C C . ASN A 1 212 ? -7.745 27.170 2.834 1.00 88.69 212 ASN A C 1
ATOM 1635 O O . ASN A 1 212 ? -8.611 27.648 3.566 1.00 88.69 212 ASN A O 1
ATOM 1639 N N . ALA A 1 213 ? -7.392 27.769 1.691 1.00 88.38 213 ALA A N 1
ATOM 1640 C CA . ALA A 1 213 ? -8.050 28.980 1.202 1.00 88.38 213 ALA A CA 1
ATOM 1641 C C . ALA A 1 213 ? -9.510 28.717 0.796 1.00 88.38 213 ALA A C 1
ATOM 1643 O O . ALA A 1 213 ? -10.388 29.507 1.138 1.00 88.38 213 ALA A O 1
ATOM 1644 N N . LEU A 1 214 ? -9.777 27.596 0.119 1.00 86.75 214 LEU A N 1
ATOM 1645 C CA . LEU A 1 214 ? -11.126 27.186 -0.278 1.00 86.75 214 LEU A CA 1
ATOM 1646 C C . LEU A 1 214 ? -11.966 26.711 0.915 1.00 86.75 214 LEU A C 1
ATOM 1648 O O . LEU A 1 214 ? -13.129 27.092 1.032 1.00 86.75 214 LEU A O 1
ATOM 1652 N N . ALA A 1 215 ? -11.370 25.981 1.861 1.00 84.38 215 ALA A N 1
ATOM 1653 C CA . ALA A 1 215 ? -12.043 25.548 3.084 1.00 84.38 215 ALA A CA 1
ATOM 1654 C C . ALA A 1 215 ? -12.541 26.737 3.921 1.00 84.38 215 ALA A C 1
ATOM 1656 O O . ALA A 1 215 ? -13.650 26.688 4.443 1.00 84.38 215 ALA A O 1
ATOM 1657 N N . LYS A 1 216 ? -11.775 27.839 3.988 1.00 81.50 216 LYS A N 1
ATOM 1658 C CA . LYS A 1 216 ? -12.206 29.086 4.651 1.00 81.50 216 LYS A CA 1
ATOM 1659 C C . LYS A 1 216 ? -13.399 29.761 3.971 1.00 81.50 216 LYS A C 1
ATOM 1661 O O . LYS A 1 216 ? -14.158 30.447 4.642 1.00 81.50 216 LYS A O 1
ATOM 1666 N N . LYS A 1 217 ? -13.553 29.599 2.653 1.00 78.00 217 LYS A N 1
ATOM 1667 C CA . LYS A 1 217 ? -14.714 30.113 1.906 1.00 78.00 217 LYS A CA 1
ATOM 1668 C C . LYS A 1 217 ? -15.945 29.208 2.063 1.00 78.00 217 LYS A C 1
ATOM 1670 O O . LYS A 1 217 ? -17.070 29.689 1.944 1.00 78.00 217 LYS A O 1
ATOM 1675 N N . SER A 1 218 ? -15.745 27.911 2.308 1.00 69.94 218 SER A N 1
ATOM 1676 C CA . SER A 1 218 ? -16.826 26.939 2.502 1.00 69.94 218 SER A CA 1
ATOM 1677 C C . SER A 1 218 ? -17.526 27.125 3.858 1.00 69.94 218 SER A C 1
ATOM 1679 O O . SER A 1 218 ? -16.882 27.350 4.881 1.00 69.94 218 SER A O 1
ATOM 1681 N N . LYS A 1 219 ? -18.860 26.995 3.897 1.00 64.81 219 LYS A N 1
ATOM 1682 C CA . LYS A 1 219 ? -19.666 27.119 5.135 1.00 64.81 219 LYS A CA 1
ATOM 1683 C C . LYS A 1 219 ? -19.525 25.920 6.087 1.00 64.81 219 LYS A C 1
ATOM 1685 O O . LYS A 1 219 ? -20.043 25.956 7.202 1.00 64.81 219 LYS A O 1
ATOM 1690 N N . THR A 1 220 ? -18.852 24.860 5.645 1.00 60.31 220 THR A N 1
ATOM 1691 C CA . THR A 1 220 ? -18.693 23.579 6.346 1.00 60.31 220 THR A CA 1
ATOM 1692 C C . THR A 1 220 ? -17.761 23.694 7.562 1.00 60.31 220 THR A C 1
ATOM 1694 O O . THR A 1 220 ? -17.871 22.918 8.513 1.00 60.31 220 THR A O 1
ATOM 1697 N N . VAL A 1 221 ? -16.883 24.704 7.591 1.00 59.78 221 VAL A N 1
ATOM 1698 C CA . VAL A 1 221 ? -15.918 24.926 8.677 1.00 59.78 221 VAL A CA 1
ATOM 1699 C C . VAL A 1 221 ? -16.323 26.154 9.495 1.00 59.78 221 VAL A C 1
ATOM 1701 O O . VAL A 1 221 ? -16.322 27.276 8.999 1.00 59.78 221 VAL A O 1
ATOM 1704 N N . LYS A 1 222 ? -16.651 25.966 10.781 1.00 59.72 222 LYS A N 1
ATOM 1705 C CA . LYS A 1 222 ? -16.812 27.093 11.716 1.00 59.72 222 LYS A CA 1
ATOM 1706 C C . LYS A 1 222 ? -15.454 27.790 11.868 1.00 59.72 222 LYS A C 1
ATOM 1708 O O . LYS A 1 222 ? -14.485 27.142 12.251 1.00 59.72 222 LYS A O 1
ATOM 1713 N N . GLU A 1 223 ? -15.407 29.094 11.596 1.00 52.06 223 GLU A N 1
ATOM 1714 C CA . GLU A 1 223 ? -14.204 29.932 11.400 1.00 52.06 223 GLU A CA 1
ATOM 1715 C C . GLU A 1 223 ? -13.104 29.869 12.480 1.00 52.06 223 GLU A C 1
ATOM 1717 O O . GLU A 1 223 ? -12.018 30.401 12.256 1.00 52.06 223 GLU A O 1
ATOM 1722 N N . LYS A 1 224 ? -13.337 29.266 13.653 1.00 53.47 224 LYS A N 1
ATOM 1723 C CA . LYS A 1 224 ? -12.476 29.496 14.819 1.00 53.47 224 LYS A CA 1
ATOM 1724 C C . LYS A 1 224 ? -11.287 28.562 15.047 1.00 53.47 224 LYS A C 1
ATOM 1726 O O . LYS A 1 224 ? -10.422 29.007 15.783 1.00 53.47 224 LYS A O 1
ATOM 1731 N N . ASP A 1 225 ? -11.150 27.376 14.435 1.00 52.47 225 ASP A N 1
ATOM 1732 C CA . ASP A 1 225 ? -10.170 26.421 15.011 1.00 52.47 225 ASP A CA 1
ATOM 1733 C C . ASP A 1 225 ? -9.300 25.529 14.111 1.00 52.47 225 ASP A C 1
ATOM 1735 O O . ASP A 1 225 ? -8.547 24.733 14.665 1.00 52.47 225 ASP A O 1
ATOM 1739 N N . ILE A 1 226 ? -9.311 25.587 12.770 1.00 63.03 226 ILE A N 1
ATOM 1740 C CA . ILE A 1 226 ? -8.554 24.557 12.020 1.00 63.03 226 ILE A CA 1
ATOM 1741 C C . ILE A 1 226 ? -7.785 25.115 10.817 1.00 63.03 226 ILE A C 1
ATOM 1743 O O . ILE A 1 226 ? -8.262 25.113 9.688 1.00 63.03 226 ILE A O 1
ATOM 1747 N N . ASN A 1 227 ? -6.537 25.536 11.059 1.00 73.50 227 ASN A N 1
ATOM 1748 C CA . ASN A 1 227 ? -5.508 25.550 10.015 1.00 73.50 227 ASN A CA 1
ATOM 1749 C C . ASN A 1 227 ? -5.033 24.104 9.810 1.00 73.50 227 ASN A C 1
ATOM 1751 O O . ASN A 1 227 ? -4.302 23.567 10.646 1.00 73.50 227 ASN A O 1
ATOM 1755 N N . LEU A 1 228 ? -5.446 23.470 8.710 1.00 81.38 228 LEU A N 1
ATOM 1756 C CA . LEU A 1 228 ? -5.032 22.106 8.391 1.00 81.38 228 LEU A CA 1
ATOM 1757 C C . LEU A 1 228 ? -3.555 22.102 7.980 1.00 81.38 228 LEU A C 1
ATOM 1759 O O . LEU A 1 228 ? -3.156 22.788 7.033 1.00 81.38 228 LEU A O 1
ATOM 1763 N N . SER A 1 229 ? -2.741 21.313 8.686 1.00 85.00 229 SER A N 1
ATOM 1764 C CA . SER A 1 229 ? -1.377 20.998 8.253 1.00 85.00 229 SER A CA 1
ATOM 1765 C C . SER A 1 229 ? -1.403 20.274 6.907 1.00 85.00 229 SER A C 1
ATOM 1767 O O . SER A 1 229 ? -2.337 19.529 6.603 1.00 85.00 229 SER A O 1
ATOM 1769 N N . GLY A 1 230 ? -0.344 20.444 6.116 1.00 83.44 230 GLY A N 1
ATOM 1770 C CA . GLY A 1 230 ? -0.240 19.806 4.807 1.00 83.44 230 GLY A CA 1
ATOM 1771 C C . GLY A 1 230 ? -0.270 18.279 4.859 1.00 83.44 230 GLY A C 1
ATOM 1772 O O . GLY A 1 230 ? -0.658 17.660 3.879 1.00 83.44 230 GLY A O 1
ATOM 1773 N N . GLU A 1 231 ? 0.117 17.665 5.977 1.00 84.81 231 GLU A N 1
ATOM 1774 C CA . GLU A 1 231 ? 0.022 16.209 6.170 1.00 84.81 231 GLU A CA 1
ATOM 1775 C C . GLU A 1 231 ? -1.434 15.729 6.163 1.00 84.81 231 GLU A C 1
ATOM 1777 O O . GLU A 1 231 ? -1.759 14.797 5.438 1.00 84.81 231 GLU A O 1
ATOM 1782 N N . HIS A 1 232 ? -2.333 16.433 6.857 1.00 87.56 232 HIS A N 1
ATOM 1783 C CA . HIS A 1 232 ? -3.755 16.066 6.926 1.00 87.56 232 HIS A CA 1
ATOM 1784 C C . HIS A 1 232 ? -4.468 16.243 5.585 1.00 87.56 232 HIS A C 1
ATOM 1786 O O . HIS A 1 232 ? -5.364 15.483 5.245 1.00 87.56 232 HIS A O 1
ATOM 1792 N N . VAL A 1 233 ? -4.049 17.244 4.810 1.00 88.94 233 VAL A N 1
ATOM 1793 C CA . VAL A 1 233 ? -4.601 17.528 3.479 1.00 88.94 233 VAL A CA 1
ATOM 1794 C C . VAL A 1 233 ? -4.208 16.456 2.453 1.00 88.94 233 VAL A C 1
ATOM 1796 O O . VAL A 1 233 ? -4.935 16.198 1.493 1.00 88.94 233 VAL A O 1
ATOM 1799 N N . ARG A 1 234 ? -3.039 15.834 2.636 1.00 91.12 234 ARG A N 1
ATOM 1800 C CA . ARG A 1 234 ? -2.528 14.789 1.741 1.00 91.12 234 ARG A CA 1
ATOM 1801 C C . ARG A 1 234 ? -2.979 13.387 2.135 1.00 91.12 234 ARG A C 1
ATOM 1803 O O . ARG A 1 234 ? -2.723 12.459 1.378 1.00 91.12 234 ARG A O 1
ATOM 1810 N N . GLU A 1 235 ? -3.643 13.207 3.270 1.00 87.19 235 GLU A N 1
ATOM 1811 C CA . GLU A 1 235 ? -4.082 11.883 3.700 1.00 87.19 235 GLU A CA 1
ATOM 1812 C C . GLU A 1 235 ? -4.989 11.225 2.647 1.00 87.19 235 GLU A C 1
ATOM 1814 O O . GLU A 1 235 ? -5.994 11.795 2.217 1.00 87.19 235 GLU A O 1
ATOM 1819 N N . GLY A 1 236 ? -4.610 10.023 2.208 1.00 86.69 236 GLY A N 1
ATOM 1820 C CA . GLY A 1 236 ? -5.310 9.278 1.162 1.00 86.69 236 GLY A CA 1
ATOM 1821 C C . GLY A 1 236 ? -5.174 9.857 -0.247 1.00 86.69 236 GLY A C 1
ATOM 1822 O O . GLY A 1 236 ? -5.949 9.484 -1.126 1.00 86.69 236 GLY A O 1
ATOM 1823 N N . LEU A 1 237 ? -4.221 10.765 -0.476 1.00 92.88 237 LEU A N 1
ATOM 1824 C CA . LEU A 1 237 ? -3.911 11.311 -1.793 1.00 92.88 237 LEU A CA 1
ATOM 1825 C C . LEU A 1 237 ? -2.927 10.408 -2.540 1.00 92.88 237 LEU A C 1
ATOM 1827 O O . LEU A 1 237 ? -1.797 10.210 -2.094 1.00 92.88 237 LEU A O 1
ATOM 1831 N N . THR A 1 238 ? -3.308 9.964 -3.733 1.00 94.12 238 THR A N 1
ATOM 1832 C CA . THR A 1 238 ? -2.375 9.434 -4.733 1.00 94.12 238 THR A CA 1
ATOM 1833 C C . THR A 1 238 ? -2.100 10.533 -5.750 1.00 94.12 238 THR A C 1
ATOM 1835 O O . THR A 1 238 ? -3.026 11.043 -6.376 1.00 94.12 238 THR A O 1
ATOM 1838 N N . CYS A 1 239 ? -0.840 10.931 -5.910 1.00 93.88 239 CYS A N 1
ATOM 1839 C CA . CYS A 1 239 ? -0.440 12.003 -6.818 1.00 93.88 239 CYS A CA 1
ATOM 1840 C C . CYS A 1 239 ? 0.849 11.649 -7.561 1.00 93.88 239 CYS A C 1
ATOM 1842 O O . CYS A 1 239 ? 1.828 11.189 -6.974 1.00 93.88 239 CYS A O 1
ATOM 1844 N N . ILE A 1 240 ? 0.849 11.889 -8.868 1.00 94.88 240 ILE A N 1
ATOM 1845 C CA . ILE A 1 240 ? 1.975 11.644 -9.759 1.00 94.88 240 ILE A CA 1
ATOM 1846 C C . ILE A 1 240 ? 2.335 12.953 -10.442 1.00 94.88 240 ILE A C 1
ATOM 1848 O O . ILE A 1 240 ? 1.491 13.602 -11.056 1.00 94.88 240 ILE A O 1
ATOM 1852 N N . VAL A 1 241 ? 3.604 13.332 -10.329 1.00 94.12 241 VAL A N 1
ATOM 1853 C CA . VAL A 1 241 ? 4.138 14.601 -10.825 1.00 94.12 241 VAL A CA 1
ATOM 1854 C C . VAL A 1 241 ? 5.268 14.292 -11.787 1.00 94.12 241 VAL A C 1
ATOM 1856 O O . VAL A 1 241 ? 6.311 13.799 -11.367 1.00 94.12 241 VAL A O 1
ATOM 1859 N N . SER A 1 242 ? 5.093 14.598 -13.068 1.00 93.69 242 SER A N 1
ATOM 1860 C CA . SER A 1 242 ? 6.132 14.463 -14.085 1.00 93.69 242 SER A CA 1
ATOM 1861 C C . SER A 1 242 ? 6.516 15.830 -14.633 1.00 93.69 242 SER A C 1
ATOM 1863 O O . SER A 1 242 ? 5.716 16.503 -15.277 1.00 93.69 242 SER A O 1
ATOM 1865 N N . VAL A 1 243 ? 7.773 16.217 -14.434 1.00 91.94 243 VAL A N 1
ATOM 1866 C CA . VAL A 1 243 ? 8.345 17.446 -14.986 1.00 91.94 243 VAL A CA 1
ATOM 1867 C C . VAL A 1 243 ? 9.346 17.121 -16.088 1.00 91.94 243 VAL A C 1
ATOM 1869 O O . VAL A 1 243 ? 10.196 16.241 -15.949 1.00 91.94 243 VAL A O 1
ATOM 1872 N N . LYS A 1 244 ? 9.239 17.830 -17.209 1.00 90.12 244 LYS A N 1
ATOM 1873 C CA . LYS A 1 244 ? 10.153 17.759 -18.348 1.00 90.12 244 LYS A CA 1
ATOM 1874 C C . LYS A 1 244 ? 10.867 19.098 -18.467 1.00 90.12 244 LYS A C 1
ATOM 1876 O O . LYS A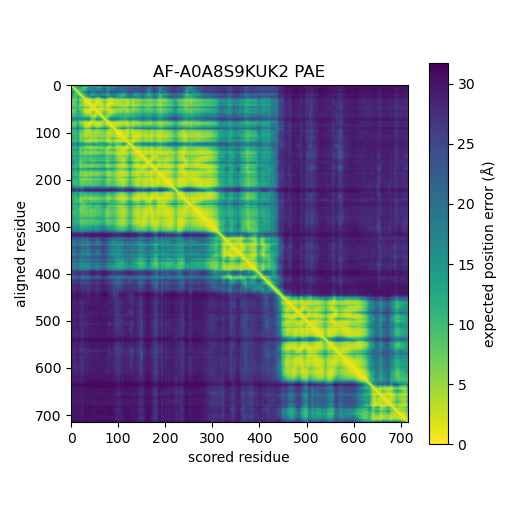 1 244 ? 10.230 20.095 -18.785 1.00 90.12 244 LYS A O 1
ATOM 1881 N N . ILE A 1 245 ? 12.161 19.121 -18.162 1.00 87.50 245 ILE A N 1
ATOM 1882 C CA . ILE A 1 245 ? 12.978 20.335 -18.041 1.00 87.50 245 ILE A CA 1
ATOM 1883 C C . ILE A 1 245 ? 14.214 20.190 -18.942 1.00 87.50 245 ILE A C 1
ATOM 1885 O O . ILE A 1 245 ? 14.823 19.115 -18.938 1.00 87.50 245 ILE A O 1
ATOM 1889 N N . PRO A 1 246 ? 14.628 21.237 -19.677 1.00 80.31 246 PRO A N 1
ATOM 1890 C CA . PRO A 1 246 ? 15.823 21.183 -20.521 1.00 80.31 246 PRO A CA 1
ATOM 1891 C C . PRO A 1 246 ? 17.108 20.887 -19.732 1.00 80.31 246 PRO A C 1
ATOM 1893 O O . PRO A 1 246 ? 17.861 19.986 -20.094 1.00 80.31 246 PRO A O 1
ATOM 1896 N N . ASN A 1 247 ? 17.309 21.583 -18.606 1.00 79.62 247 ASN A N 1
ATOM 1897 C CA . ASN A 1 247 ? 18.502 21.481 -17.760 1.00 79.62 247 ASN A CA 1
ATOM 1898 C C . ASN A 1 247 ? 18.127 21.057 -16.325 1.00 79.62 247 ASN A C 1
ATOM 1900 O O . ASN A 1 247 ? 17.997 21.915 -15.451 1.00 79.62 247 ASN A O 1
ATOM 1904 N N . PRO A 1 248 ? 17.887 19.761 -16.054 1.00 81.69 248 PRO A N 1
ATOM 1905 C CA . PRO A 1 248 ? 17.600 19.308 -14.698 1.00 81.69 248 PRO A CA 1
ATOM 1906 C C . PRO A 1 248 ? 18.884 19.238 -13.857 1.00 81.69 248 PRO A C 1
ATOM 1908 O O . PRO A 1 248 ? 19.869 18.623 -14.243 1.00 81.69 248 PRO A O 1
ATOM 1911 N N . GLU A 1 249 ? 18.864 19.818 -12.672 1.00 83.75 249 GLU A N 1
ATOM 1912 C CA . GLU A 1 249 ? 19.928 19.741 -11.678 1.00 83.75 249 GLU A CA 1
ATOM 1913 C C . GLU A 1 249 ? 19.494 18.761 -10.589 1.00 83.75 249 GLU A C 1
ATOM 1915 O O . GLU A 1 249 ? 18.422 18.901 -9.997 1.00 83.75 249 GLU A O 1
ATOM 1920 N N . PHE A 1 250 ? 20.313 17.741 -10.341 1.00 83.69 250 PHE A N 1
ATOM 1921 C CA . PHE A 1 250 ? 20.037 16.728 -9.327 1.00 83.69 250 PHE A CA 1
ATOM 1922 C C . PHE A 1 250 ? 21.038 16.820 -8.178 1.00 83.69 250 PHE A C 1
ATOM 1924 O O . PHE A 1 250 ? 22.216 17.111 -8.393 1.00 83.69 250 PHE A O 1
ATOM 1931 N N . GLU A 1 251 ? 20.580 16.511 -6.967 1.00 80.69 251 GLU A N 1
ATOM 1932 C CA . GLU A 1 251 ? 21.464 16.307 -5.822 1.00 80.69 251 GLU A CA 1
ATOM 1933 C C . GLU A 1 251 ? 22.165 14.946 -5.990 1.00 80.69 251 GLU A C 1
ATOM 1935 O O . GLU A 1 251 ? 21.552 13.886 -5.871 1.00 80.69 251 GLU A O 1
ATOM 1940 N N . GLY A 1 252 ? 23.457 14.971 -6.327 1.00 69.38 252 GLY A N 1
ATOM 1941 C CA . GLY A 1 252 ? 24.278 13.769 -6.488 1.00 69.38 252 GLY A CA 1
ATOM 1942 C C . GLY A 1 252 ? 24.052 12.974 -7.785 1.00 69.38 252 GLY A C 1
ATOM 1943 O O . GLY A 1 252 ? 23.159 13.228 -8.593 1.00 69.38 252 GLY A O 1
ATOM 1944 N N . GLN A 1 253 ? 24.908 11.970 -8.000 1.00 67.88 253 GLN A N 1
ATOM 1945 C CA . GLN A 1 253 ? 24.938 11.184 -9.241 1.00 67.88 253 GLN A CA 1
ATOM 1946 C C . GLN A 1 253 ? 23.777 10.191 -9.372 1.00 67.88 253 GLN A C 1
ATOM 1948 O O . GLN A 1 253 ? 23.374 9.849 -10.485 1.00 67.88 253 GLN A O 1
ATOM 1953 N N . THR A 1 254 ? 23.231 9.726 -8.249 1.00 68.19 254 THR A N 1
ATOM 1954 C CA . THR A 1 254 ? 22.112 8.775 -8.197 1.00 68.19 254 THR A CA 1
ATOM 1955 C C . THR A 1 254 ? 20.790 9.392 -8.667 1.00 68.19 254 THR A C 1
ATOM 1957 O O . THR A 1 254 ? 19.836 8.655 -8.905 1.00 68.19 254 THR A O 1
ATOM 1960 N N . LYS A 1 255 ? 20.744 10.720 -8.876 1.00 79.12 255 LYS A N 1
ATOM 1961 C CA . LYS A 1 255 ? 19.586 11.477 -9.388 1.00 79.12 255 LYS A CA 1
ATOM 1962 C C . LYS A 1 255 ? 18.305 11.237 -8.595 1.00 79.12 255 LYS A C 1
ATOM 1964 O O . LYS A 1 255 ? 17.214 11.163 -9.161 1.00 79.12 255 LYS A O 1
ATOM 1969 N N . THR A 1 256 ? 18.435 11.104 -7.282 1.00 80.81 256 THR A N 1
ATOM 1970 C CA . THR A 1 256 ? 17.305 10.776 -6.413 1.00 80.81 256 THR A CA 1
ATOM 1971 C C . THR A 1 256 ? 16.463 11.997 -6.067 1.00 80.81 256 THR A C 1
ATOM 1973 O O . THR A 1 256 ? 15.257 11.840 -5.869 1.00 80.81 256 THR A O 1
ATOM 1976 N N . ARG A 1 257 ? 17.053 13.204 -6.070 1.00 86.81 257 ARG A N 1
ATOM 1977 C CA . ARG A 1 257 ? 16.372 14.461 -5.730 1.00 86.81 257 ARG A CA 1
ATOM 1978 C C . ARG A 1 257 ? 16.608 15.573 -6.751 1.00 86.81 257 ARG A C 1
ATOM 1980 O O . ARG A 1 257 ? 17.741 15.795 -7.172 1.00 86.81 257 ARG A O 1
ATOM 1987 N N . LEU A 1 258 ? 15.538 16.268 -7.145 1.00 88.56 258 LEU A N 1
ATOM 1988 C CA . LEU A 1 258 ? 15.599 17.427 -8.051 1.00 88.56 258 LEU A CA 1
ATOM 1989 C C . LEU A 1 258 ? 15.875 18.721 -7.270 1.00 88.56 258 LEU A C 1
ATOM 1991 O O . LEU A 1 258 ? 15.147 19.017 -6.320 1.00 88.56 258 LEU A O 1
ATOM 1995 N N . GLY A 1 259 ? 16.871 19.495 -7.709 1.00 88.19 259 GLY A N 1
ATOM 1996 C CA . GLY A 1 259 ? 17.362 20.704 -7.039 1.00 88.19 259 GLY A CA 1
ATOM 1997 C C . GLY A 1 259 ? 16.956 22.039 -7.676 1.00 88.19 259 GLY A C 1
ATOM 1998 O O . GLY A 1 259 ? 17.168 23.078 -7.060 1.00 88.19 259 GLY A O 1
ATOM 1999 N N . ASN A 1 260 ? 16.347 22.061 -8.869 1.00 87.44 260 ASN A N 1
ATOM 2000 C CA . ASN A 1 260 ? 16.036 23.321 -9.563 1.00 87.44 260 ASN A CA 1
ATOM 2001 C C . ASN A 1 260 ? 14.980 24.154 -8.801 1.00 87.44 260 ASN A C 1
ATOM 2003 O O . ASN A 1 260 ? 13.812 23.744 -8.751 1.00 87.44 260 ASN A O 1
ATOM 2007 N N . PRO A 1 261 ? 15.311 25.349 -8.278 1.00 87.88 261 PRO A N 1
ATOM 2008 C CA . PRO A 1 261 ? 14.375 26.147 -7.482 1.00 87.88 261 PRO A CA 1
ATOM 2009 C C . PRO A 1 261 ? 13.250 26.770 -8.321 1.00 87.88 261 PRO A C 1
ATOM 2011 O O . PRO A 1 261 ? 12.147 26.990 -7.821 1.00 87.88 261 PRO A O 1
ATOM 2014 N N . GLU A 1 262 ? 13.500 27.033 -9.605 1.00 88.31 262 GLU A N 1
ATOM 2015 C CA . GLU A 1 262 ? 12.518 27.615 -10.528 1.00 88.31 262 GLU A CA 1
ATOM 2016 C C . GLU A 1 262 ? 11.310 26.695 -10.727 1.00 88.31 262 GLU A C 1
ATOM 2018 O O . GLU A 1 262 ? 10.164 27.146 -10.699 1.00 88.31 262 GLU A O 1
ATOM 2023 N N . VAL A 1 263 ? 11.561 25.385 -10.822 1.00 89.56 263 VAL A N 1
ATOM 2024 C CA . VAL A 1 263 ? 10.534 24.356 -11.041 1.00 89.56 263 VAL A CA 1
ATOM 2025 C C . VAL A 1 263 ? 9.497 24.369 -9.925 1.00 89.56 263 VAL A C 1
ATOM 2027 O O . VAL A 1 263 ? 8.307 24.235 -10.198 1.00 89.56 263 VAL A O 1
ATOM 2030 N N . ARG A 1 264 ? 9.920 24.610 -8.677 1.00 91.44 264 ARG A N 1
ATOM 2031 C CA . ARG A 1 264 ? 9.009 24.694 -7.529 1.00 91.44 264 ARG A CA 1
ATOM 2032 C C . ARG A 1 264 ? 7.933 25.754 -7.737 1.00 91.44 264 ARG A C 1
ATOM 2034 O O . ARG A 1 264 ? 6.765 25.473 -7.497 1.00 91.44 264 ARG A O 1
ATOM 2041 N N . LYS A 1 265 ? 8.319 26.957 -8.179 1.00 90.88 265 LYS A N 1
ATOM 2042 C CA . LYS A 1 265 ? 7.388 28.081 -8.381 1.00 90.88 265 LYS A CA 1
ATOM 2043 C C . LYS A 1 265 ? 6.419 27.800 -9.525 1.00 90.88 265 LYS A C 1
ATOM 2045 O O . LYS A 1 265 ? 5.226 28.043 -9.384 1.00 90.88 265 LYS A O 1
ATOM 2050 N N . ILE A 1 266 ? 6.931 27.255 -10.630 1.00 90.88 266 ILE A N 1
ATOM 2051 C CA . ILE A 1 266 ? 6.119 26.953 -11.814 1.00 90.88 266 ILE A CA 1
ATOM 2052 C C . ILE A 1 266 ? 5.080 25.873 -11.482 1.00 90.88 266 ILE A C 1
ATOM 2054 O O . ILE A 1 266 ? 3.906 26.020 -11.826 1.00 90.88 266 ILE A O 1
ATOM 2058 N N . VAL A 1 267 ? 5.485 24.810 -10.778 1.00 92.50 267 VAL A N 1
ATOM 2059 C CA . VAL A 1 267 ? 4.576 23.740 -10.344 1.00 92.50 267 VAL A CA 1
ATOM 2060 C C . VAL A 1 267 ? 3.550 24.263 -9.336 1.00 92.50 267 VAL A C 1
ATOM 2062 O O . VAL A 1 267 ? 2.364 23.994 -9.504 1.00 92.50 267 VAL A O 1
ATOM 2065 N N . ASP A 1 268 ? 3.979 25.047 -8.340 1.00 92.44 268 ASP A N 1
ATOM 2066 C CA . ASP A 1 268 ? 3.095 25.625 -7.316 1.00 92.44 268 ASP A CA 1
ATOM 2067 C C . ASP A 1 268 ? 1.972 26.470 -7.941 1.00 92.44 268 ASP A C 1
ATOM 2069 O O . ASP A 1 268 ? 0.793 26.248 -7.668 1.00 92.44 268 ASP A O 1
ATOM 2073 N N . GLN A 1 269 ? 2.325 27.379 -8.855 1.00 92.06 269 GLN A N 1
ATOM 2074 C CA . GLN A 1 269 ? 1.353 28.215 -9.558 1.00 92.06 269 GLN A CA 1
ATOM 2075 C C . GLN A 1 269 ? 0.408 27.388 -10.443 1.00 92.06 269 GLN A C 1
ATOM 2077 O O . GLN A 1 269 ? -0.802 27.600 -10.425 1.00 92.06 269 GLN A O 1
ATOM 2082 N N . SER A 1 270 ? 0.947 26.426 -11.198 1.00 92.06 270 SER A N 1
ATOM 2083 C CA . SER A 1 270 ? 0.152 25.633 -12.145 1.00 92.06 270 SER A CA 1
ATOM 2084 C C . SER A 1 270 ? -0.879 24.749 -11.440 1.00 92.06 270 SER A C 1
ATOM 2086 O O . SER A 1 270 ? -2.019 24.665 -11.888 1.00 92.06 270 SER A O 1
ATOM 2088 N N . VAL A 1 271 ? -0.494 24.115 -10.325 1.00 93.38 271 VAL A N 1
ATOM 2089 C CA . VAL A 1 271 ? -1.418 23.299 -9.526 1.00 93.38 271 VAL A CA 1
ATOM 2090 C C . VAL A 1 271 ? -2.452 24.178 -8.831 1.00 93.38 271 VAL A C 1
ATOM 2092 O O . VAL A 1 271 ? -3.622 23.811 -8.813 1.00 93.38 271 VAL A O 1
ATOM 2095 N N . GLN A 1 272 ? -2.056 25.336 -8.292 1.00 93.31 272 GLN A N 1
ATOM 2096 C CA . GLN A 1 272 ? -2.997 26.250 -7.643 1.00 93.31 272 GLN A CA 1
ATOM 2097 C C . GLN A 1 272 ? -4.091 26.727 -8.607 1.00 93.31 272 GLN A C 1
ATOM 2099 O O . GLN A 1 272 ? -5.263 26.696 -8.237 1.00 93.31 272 GLN A O 1
ATOM 2104 N N . GLU A 1 273 ? -3.725 27.168 -9.813 1.00 91.88 273 GLU A N 1
ATOM 2105 C CA . GLU A 1 273 ? -4.679 27.645 -10.824 1.00 91.88 273 GLU A CA 1
ATOM 2106 C C . GLU A 1 273 ? -5.694 26.551 -11.186 1.00 91.88 273 GLU A C 1
ATOM 2108 O O . GLU A 1 273 ? -6.894 26.744 -10.999 1.00 91.88 273 GLU A O 1
ATOM 2113 N N . TYR A 1 274 ? -5.208 25.375 -11.599 1.00 93.00 274 TYR A N 1
ATOM 2114 C CA . TYR A 1 274 ? -6.066 24.265 -12.021 1.00 93.00 274 TYR A CA 1
ATOM 2115 C C . TYR A 1 274 ? -6.959 23.742 -10.889 1.00 93.00 274 TYR A C 1
ATOM 2117 O O . TYR A 1 274 ? -8.145 23.482 -11.082 1.00 93.00 274 TYR A O 1
ATOM 2125 N N . LEU A 1 275 ? -6.400 23.586 -9.685 1.00 91.69 275 LEU A N 1
ATOM 2126 C CA . LEU A 1 275 ? -7.146 23.056 -8.548 1.00 91.69 275 LEU A CA 1
ATOM 2127 C C . LEU A 1 275 ? -8.213 24.040 -8.056 1.00 91.69 275 LEU A C 1
ATOM 2129 O O . LEU A 1 275 ? -9.283 23.606 -7.637 1.00 91.69 275 LEU A O 1
ATOM 2133 N N . THR A 1 276 ? -7.937 25.347 -8.111 1.00 92.44 276 THR A N 1
ATOM 2134 C CA . THR A 1 276 ? -8.925 26.377 -7.756 1.00 92.44 276 THR A CA 1
ATOM 2135 C C . THR A 1 276 ? -10.093 26.352 -8.736 1.00 92.44 276 THR A C 1
ATOM 2137 O O . THR A 1 276 ? -11.233 26.261 -8.296 1.00 92.44 276 THR A O 1
ATOM 2140 N N . GLU A 1 277 ? -9.812 26.349 -10.042 1.00 92.19 277 GLU A N 1
ATOM 2141 C CA . GLU A 1 277 ? -10.841 26.289 -11.088 1.00 92.19 277 GLU A CA 1
ATOM 2142 C C . GLU A 1 277 ? -11.720 25.037 -10.947 1.00 92.19 277 GLU A C 1
ATOM 2144 O O . GLU A 1 277 ? -12.946 25.129 -10.934 1.00 92.19 277 GLU A O 1
ATOM 2149 N N . TYR A 1 278 ? -11.101 23.868 -10.759 1.00 91.19 278 TYR A N 1
ATOM 2150 C CA . TYR A 1 278 ? -11.834 22.612 -10.626 1.00 91.19 278 TYR A CA 1
ATOM 2151 C C . TYR A 1 278 ? -12.713 22.563 -9.366 1.00 91.19 278 TYR A C 1
ATOM 2153 O O . TYR A 1 278 ? -13.878 22.177 -9.432 1.00 91.19 278 TYR A O 1
ATOM 2161 N N . LEU A 1 279 ? -12.179 22.951 -8.204 1.00 90.00 279 LEU A N 1
ATOM 2162 C CA . LEU A 1 279 ? -12.916 22.859 -6.938 1.00 90.00 279 LEU A CA 1
ATOM 2163 C C . LEU A 1 279 ? -13.989 23.944 -6.785 1.00 90.00 279 LEU A C 1
ATOM 2165 O O . LEU A 1 279 ? -14.954 23.730 -6.055 1.00 90.00 279 LEU A O 1
ATOM 2169 N N . GLU A 1 280 ? -13.857 25.087 -7.464 1.00 89.00 280 GLU A N 1
ATOM 2170 C CA . GLU A 1 280 ? -14.929 26.089 -7.528 1.00 89.00 280 GLU A CA 1
ATOM 2171 C C . GLU A 1 280 ? -16.116 25.601 -8.378 1.00 89.00 280 GLU A C 1
ATOM 2173 O O . GLU A 1 280 ? -17.261 25.927 -8.062 1.00 89.00 280 GLU A O 1
ATOM 2178 N N . LEU A 1 281 ? -15.867 24.772 -9.400 1.00 90.31 281 LEU A N 1
ATOM 2179 C CA . LEU A 1 281 ? -16.910 24.125 -10.206 1.00 90.31 281 LEU A CA 1
ATOM 2180 C C . LEU A 1 281 ? -17.553 22.913 -9.507 1.00 90.31 281 LEU A C 1
ATOM 2182 O O . LEU A 1 281 ? -18.719 22.613 -9.763 1.00 90.31 281 LEU A O 1
ATOM 2186 N N . HIS A 1 282 ? -16.818 22.242 -8.613 1.00 89.25 282 HIS A N 1
ATOM 2187 C CA . HIS A 1 282 ? -17.238 21.016 -7.921 1.00 89.25 282 HIS A CA 1
ATOM 2188 C C . HIS A 1 282 ? -17.179 21.161 -6.384 1.00 89.25 282 HIS A C 1
ATOM 2190 O O . HIS A 1 282 ? -16.275 20.618 -5.735 1.00 89.25 282 HIS A O 1
ATOM 2196 N N . PRO A 1 283 ? -18.131 21.894 -5.769 1.00 86.81 283 PRO A N 1
ATOM 2197 C CA . PRO A 1 283 ? -18.138 22.140 -4.324 1.00 86.81 283 PRO A CA 1
ATOM 2198 C C . PRO A 1 283 ? -18.375 20.874 -3.483 1.00 86.81 283 PRO A C 1
ATOM 2200 O O . PRO A 1 283 ? -17.884 20.779 -2.362 1.00 86.81 283 PRO A O 1
ATOM 2203 N N . ASP A 1 284 ? -19.075 19.880 -4.027 1.00 88.94 284 ASP A N 1
ATOM 2204 C CA . ASP A 1 284 ? -19.310 18.570 -3.415 1.00 88.94 284 ASP A CA 1
ATOM 2205 C C . ASP A 1 284 ? -18.005 17.782 -3.212 1.00 88.94 284 ASP A C 1
ATOM 2207 O O . ASP A 1 284 ? -17.763 17.208 -2.146 1.00 88.94 284 ASP A O 1
ATOM 2211 N N . VAL A 1 285 ? -17.117 17.814 -4.209 1.00 90.19 285 VAL A N 1
ATOM 2212 C CA . VAL A 1 285 ? -15.788 17.194 -4.126 1.00 90.19 285 VAL A CA 1
ATOM 2213 C C . VAL A 1 285 ? -14.926 17.916 -3.090 1.00 90.19 285 VAL A C 1
ATOM 2215 O O . VAL A 1 285 ? -14.254 17.264 -2.286 1.00 90.19 285 VAL A O 1
ATOM 2218 N N . LEU A 1 286 ? -14.979 19.252 -3.061 1.00 89.75 286 LEU A N 1
ATOM 2219 C CA . LEU A 1 286 ? -14.281 20.060 -2.060 1.00 89.75 286 LEU A CA 1
ATOM 2220 C C . LEU A 1 286 ? -14.736 19.706 -0.636 1.00 89.75 286 LEU A C 1
ATOM 2222 O O . LEU A 1 286 ? -13.886 19.447 0.216 1.00 89.75 286 LEU A O 1
ATOM 2226 N N . ASP A 1 287 ? -16.044 19.653 -0.380 1.00 87.94 287 ASP A N 1
ATOM 2227 C CA . ASP A 1 287 ? -16.589 19.313 0.939 1.00 87.94 287 ASP A CA 1
ATOM 2228 C C . ASP A 1 287 ? -16.165 17.905 1.386 1.00 87.94 287 ASP A C 1
ATOM 2230 O O . ASP A 1 287 ? -15.761 17.715 2.537 1.00 87.94 287 ASP A O 1
ATOM 2234 N N . ASN A 1 288 ? -16.157 16.925 0.476 1.00 90.00 288 ASN A N 1
ATOM 2235 C CA . ASN A 1 288 ? -15.693 15.569 0.776 1.00 90.00 288 ASN A CA 1
ATOM 2236 C C . ASN A 1 288 ? -14.199 15.536 1.144 1.00 90.00 288 ASN A C 1
ATOM 2238 O O . ASN A 1 288 ? -13.835 14.937 2.163 1.00 90.00 288 ASN A O 1
ATOM 2242 N N . ILE A 1 289 ? -13.341 16.226 0.381 1.00 90.25 289 ILE A N 1
ATOM 2243 C CA . ILE A 1 289 ? -11.891 16.306 0.644 1.00 90.25 289 ILE A CA 1
ATOM 2244 C C . ILE A 1 289 ? -11.616 17.029 1.968 1.00 90.25 289 ILE A C 1
ATOM 2246 O O . ILE A 1 289 ? -10.797 16.575 2.776 1.00 90.25 289 ILE A O 1
ATOM 2250 N N . VAL A 1 290 ? -12.314 18.137 2.231 1.00 88.56 290 VAL A N 1
ATOM 2251 C CA . VAL A 1 290 ? -12.194 18.886 3.489 1.00 88.56 290 VAL A CA 1
ATOM 2252 C C . VAL A 1 290 ? -12.686 18.043 4.665 1.00 88.56 290 VAL A C 1
ATOM 2254 O O . VAL A 1 290 ? -12.005 17.990 5.688 1.00 88.56 290 VAL A O 1
ATOM 2257 N N . SER A 1 291 ? -13.802 17.319 4.534 1.00 88.12 291 SER A N 1
ATOM 2258 C CA . SER A 1 291 ? -14.306 16.448 5.604 1.00 88.12 291 SER A CA 1
ATOM 2259 C C . SER A 1 291 ? -13.307 15.341 5.961 1.00 88.12 291 SER A C 1
ATOM 2261 O O . SER A 1 291 ? -13.040 15.109 7.144 1.00 88.12 291 SER A O 1
ATOM 2263 N N . LYS A 1 292 ? -12.670 14.727 4.951 1.00 88.81 292 LYS A N 1
ATOM 2264 C CA . LYS A 1 292 ? -11.598 13.746 5.149 1.00 88.81 292 LYS A CA 1
ATOM 2265 C C . LYS A 1 292 ? -10.405 14.385 5.854 1.00 88.81 292 LYS A C 1
ATOM 2267 O O . LYS A 1 292 ? -9.951 13.857 6.864 1.00 88.81 292 LYS A O 1
ATOM 2272 N N . SER A 1 293 ? -9.962 15.556 5.396 1.00 88.81 293 SER A N 1
ATOM 2273 C CA . SER A 1 293 ? -8.831 16.276 5.999 1.00 88.81 293 SER A CA 1
ATOM 2274 C C . SER A 1 293 ? -9.099 16.677 7.458 1.00 88.81 293 SER A C 1
ATOM 2276 O O . SER A 1 293 ? -8.197 16.674 8.295 1.00 88.81 293 SER A O 1
ATOM 2278 N N . LEU A 1 294 ? -10.349 17.002 7.803 1.00 87.06 294 LEU A N 1
ATOM 2279 C CA . LEU A 1 294 ? -10.759 17.286 9.180 1.00 87.06 294 LEU A CA 1
ATOM 2280 C C . LEU A 1 294 ? -10.766 16.028 10.051 1.00 87.06 294 LEU A C 1
ATOM 2282 O O . LEU A 1 294 ? -10.391 16.094 11.222 1.00 87.06 294 LEU A O 1
ATOM 2286 N N . ASN A 1 295 ? -11.187 14.890 9.499 1.00 86.06 295 ASN A N 1
ATOM 2287 C CA . ASN A 1 295 ? -11.136 13.609 10.198 1.00 86.06 295 ASN A CA 1
ATOM 2288 C C . ASN A 1 295 ? -9.684 13.193 10.467 1.00 86.06 295 ASN A C 1
ATOM 2290 O O . ASN A 1 295 ? -9.368 12.862 11.608 1.00 86.06 295 ASN A O 1
ATOM 2294 N N . ALA A 1 296 ? -8.804 13.342 9.476 1.00 85.44 296 ALA A N 1
ATOM 2295 C CA . ALA A 1 296 ? -7.355 13.182 9.597 1.00 85.44 296 ALA A CA 1
ATOM 2296 C C . ALA A 1 296 ? -6.758 14.075 10.700 1.00 85.44 296 ALA A C 1
ATOM 2298 O O . ALA A 1 296 ? -6.012 13.622 11.567 1.00 85.44 296 ALA A O 1
ATOM 2299 N N . TYR A 1 297 ? -7.139 15.355 10.737 1.00 86.12 297 TYR A N 1
ATOM 2300 C CA . TYR A 1 297 ? -6.698 16.280 11.784 1.00 86.12 297 TYR A CA 1
ATOM 2301 C C . TYR A 1 297 ? -7.155 15.846 13.187 1.00 86.12 297 TYR A C 1
ATOM 2303 O O . TYR A 1 297 ? -6.365 15.856 14.134 1.00 86.12 297 TYR A O 1
ATOM 2311 N N . LYS A 1 298 ? -8.421 15.431 13.339 1.00 84.12 298 LYS A N 1
ATOM 2312 C CA . LYS A 1 298 ? -8.955 14.922 14.615 1.00 84.12 298 LYS A CA 1
ATOM 2313 C C . LYS A 1 298 ? -8.247 13.638 15.050 1.00 84.12 298 LYS A C 1
ATOM 2315 O O . LYS A 1 298 ? -7.911 13.513 16.227 1.00 84.12 298 LYS A O 1
ATOM 2320 N N . ALA A 1 299 ? -7.996 12.727 14.112 1.00 80.00 299 ALA A N 1
ATOM 2321 C CA . ALA A 1 299 ? -7.233 11.502 14.320 1.00 80.00 299 ALA A CA 1
ATOM 2322 C C . ALA A 1 299 ? -5.807 11.806 14.797 1.00 80.00 299 ALA A C 1
ATOM 2324 O O . ALA A 1 299 ? -5.391 11.325 15.850 1.00 80.00 299 ALA A O 1
ATOM 2325 N N . ALA A 1 300 ? -5.100 12.713 14.121 1.00 79.00 300 ALA A N 1
ATOM 2326 C CA . ALA A 1 300 ? -3.760 13.145 14.507 1.00 79.00 300 ALA A CA 1
ATOM 2327 C C . ALA A 1 300 ? -3.727 13.827 15.886 1.00 79.00 300 ALA A C 1
ATOM 2329 O O . ALA A 1 300 ? -2.806 13.607 16.676 1.00 79.00 300 ALA A O 1
ATOM 2330 N N . LEU A 1 301 ? -4.738 14.633 16.221 1.00 81.50 301 LEU A N 1
ATOM 2331 C CA . LEU A 1 301 ? -4.857 15.263 17.537 1.00 81.50 301 LEU A CA 1
ATOM 2332 C C . LEU A 1 301 ? -5.131 14.224 18.634 1.00 81.50 301 LEU A C 1
ATOM 2334 O O . LEU A 1 301 ? -4.531 14.291 19.710 1.00 81.50 301 LEU A O 1
ATOM 2338 N N . ALA A 1 302 ?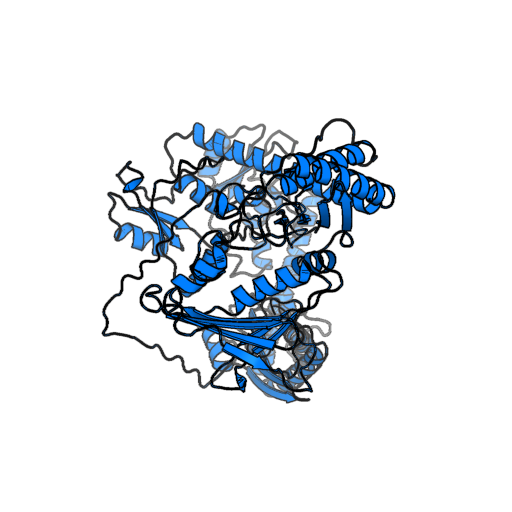 -5.976 13.229 18.355 1.00 75.88 302 ALA A N 1
ATOM 2339 C CA . ALA A 1 302 ? -6.202 12.091 19.239 1.00 75.88 302 ALA A CA 1
ATOM 2340 C C . ALA A 1 302 ? -4.930 11.243 19.410 1.00 75.88 302 ALA A C 1
ATOM 2342 O O . ALA A 1 302 ? -4.590 10.881 20.536 1.00 75.88 302 ALA A O 1
ATOM 2343 N N . ALA A 1 303 ? -4.179 11.001 18.332 1.00 71.75 303 ALA A N 1
ATOM 2344 C CA . ALA A 1 303 ? -2.889 10.321 18.366 1.00 71.75 303 ALA A CA 1
ATOM 2345 C C . ALA A 1 303 ? -1.864 11.115 19.184 1.00 71.75 303 ALA A C 1
ATOM 2347 O O . ALA A 1 303 ? -1.176 10.544 20.022 1.00 71.75 303 ALA A O 1
ATOM 2348 N N . LYS A 1 304 ? -1.797 12.444 19.029 1.00 75.81 304 LYS A N 1
ATOM 2349 C CA . LYS A 1 304 ? -0.929 13.311 19.839 1.00 75.81 304 LYS A CA 1
ATOM 2350 C C . LYS A 1 304 ? -1.280 13.236 21.326 1.00 75.81 304 LYS A C 1
ATOM 2352 O O . LYS A 1 304 ? -0.376 13.078 22.141 1.00 75.81 304 LYS A O 1
ATOM 2357 N N . ARG A 1 305 ? -2.568 13.285 21.682 1.00 76.88 305 ARG A N 1
ATOM 2358 C CA . ARG A 1 305 ? -3.027 13.103 23.071 1.00 76.88 305 ARG A CA 1
ATOM 2359 C C . ARG A 1 305 ? -2.668 11.715 23.604 1.00 76.88 305 ARG A C 1
ATOM 2361 O O . ARG A 1 305 ? -2.159 11.609 24.714 1.00 76.88 305 ARG A O 1
ATOM 2368 N N . ALA A 1 306 ? -2.861 10.664 22.806 1.00 67.12 306 ALA A N 1
ATOM 2369 C CA . ALA A 1 306 ? -2.473 9.301 23.168 1.00 67.12 306 ALA A CA 1
ATOM 2370 C C . ALA A 1 306 ? -0.953 9.182 23.389 1.00 67.12 306 ALA A C 1
ATOM 2372 O O . ALA A 1 306 ? -0.518 8.646 24.404 1.00 67.12 306 ALA A O 1
ATOM 2373 N N . ARG A 1 307 ? -0.141 9.760 22.496 1.00 65.69 307 ARG A N 1
ATOM 2374 C CA . ARG A 1 307 ? 1.323 9.847 22.623 1.00 65.69 307 ARG A CA 1
ATOM 2375 C C . ARG A 1 307 ? 1.741 10.581 23.900 1.00 65.69 307 ARG A C 1
ATOM 2377 O O . ARG A 1 307 ? 2.625 10.117 24.614 1.00 65.69 307 ARG A O 1
ATOM 2384 N N . GLU A 1 308 ? 1.123 11.722 24.198 1.00 72.62 308 GLU A N 1
ATOM 2385 C CA . GLU A 1 308 ? 1.413 12.504 25.405 1.00 72.62 308 GLU A CA 1
ATOM 2386 C C . GLU A 1 308 ? 1.019 11.760 26.685 1.00 72.62 308 GLU A C 1
ATOM 2388 O O . GLU A 1 308 ? 1.793 11.789 27.639 1.00 72.62 308 GLU A O 1
ATOM 2393 N N . LEU A 1 309 ? -0.104 11.035 26.685 1.00 66.44 309 LEU A N 1
ATOM 2394 C CA . LEU A 1 309 ? -0.518 10.151 27.782 1.00 66.44 309 LEU A CA 1
ATOM 2395 C C . LEU A 1 309 ? 0.473 9.001 28.013 1.00 66.44 309 LEU A C 1
ATOM 2397 O O . LEU A 1 309 ? 0.770 8.662 29.157 1.00 66.44 309 LEU A O 1
ATOM 2401 N N . VAL A 1 310 ? 1.016 8.407 26.946 1.00 63.56 310 VAL A N 1
ATOM 2402 C CA . VAL A 1 310 ? 2.063 7.376 27.054 1.00 63.56 310 VAL A CA 1
ATOM 2403 C C . VAL A 1 310 ? 3.357 7.984 27.606 1.00 63.56 310 VAL A C 1
ATOM 2405 O O . VAL A 1 310 ? 3.972 7.423 28.514 1.00 63.56 310 VAL A O 1
ATOM 2408 N N . ARG A 1 311 ? 3.747 9.175 27.130 1.00 62.34 311 ARG A N 1
ATOM 2409 C CA . ARG A 1 311 ? 4.957 9.869 27.596 1.00 62.34 311 ARG A CA 1
ATOM 2410 C C . ARG A 1 311 ? 4.850 10.321 29.054 1.00 62.34 311 ARG A C 1
ATOM 2412 O O . ARG A 1 311 ? 5.810 10.171 29.801 1.00 62.34 311 ARG A O 1
ATOM 2419 N N . SER A 1 312 ? 3.709 10.859 29.482 1.00 57.41 312 SER A N 1
ATOM 2420 C CA . SER A 1 312 ? 3.506 11.289 30.871 1.00 57.41 312 SER A CA 1
ATOM 2421 C C . SER A 1 312 ? 3.494 10.104 31.843 1.00 57.41 312 SER A C 1
ATOM 2423 O O . SER A 1 312 ? 4.070 10.206 32.925 1.00 57.41 312 SER A O 1
ATOM 2425 N N . LYS A 1 313 ? 2.947 8.949 31.430 1.00 55.56 313 LYS A N 1
ATOM 2426 C CA . LYS A 1 313 ? 3.054 7.684 32.179 1.00 55.56 313 LYS A CA 1
ATOM 2427 C C . LYS A 1 313 ? 4.496 7.164 32.275 1.00 55.56 313 LYS A C 1
ATOM 2429 O O . LYS A 1 313 ? 4.851 6.591 33.301 1.00 55.56 313 LYS A O 1
ATOM 2434 N N . SER A 1 314 ? 5.320 7.383 31.248 1.00 50.47 314 SER A N 1
ATOM 2435 C CA . SER A 1 314 ? 6.741 7.000 31.222 1.00 50.47 314 SER A CA 1
ATOM 2436 C C . SER A 1 314 ? 7.618 7.867 32.142 1.00 50.47 314 SER A C 1
ATOM 2438 O O . SER A 1 314 ? 8.452 7.330 32.863 1.00 50.47 314 SER A O 1
ATOM 2440 N N . VAL A 1 315 ? 7.407 9.189 32.187 1.00 45.06 315 VAL A N 1
ATOM 2441 C CA . VAL A 1 315 ? 8.261 10.119 32.963 1.00 45.06 315 VAL A CA 1
ATOM 2442 C C . VAL A 1 315 ? 8.055 10.004 34.481 1.00 45.06 315 VAL A C 1
ATOM 2444 O O . VAL A 1 315 ? 9.000 10.192 35.241 1.00 45.06 315 VAL A O 1
ATOM 2447 N N . LEU A 1 316 ? 6.848 9.661 34.941 1.00 43.62 316 LEU A N 1
ATOM 2448 C CA . LEU A 1 316 ? 6.550 9.480 36.372 1.00 43.62 316 LEU A CA 1
ATOM 2449 C C . LEU A 1 316 ? 6.919 8.082 36.911 1.00 43.62 316 LEU A C 1
ATOM 2451 O O . LEU A 1 316 ? 6.928 7.886 38.124 1.00 43.62 316 LEU A O 1
ATOM 2455 N N . LYS A 1 317 ? 7.247 7.117 36.039 1.00 46.03 317 LYS A N 1
ATOM 2456 C CA . LYS A 1 317 ? 7.688 5.758 36.404 1.00 46.03 317 LYS A CA 1
ATOM 2457 C C . LYS A 1 317 ? 9.076 5.469 35.829 1.00 46.03 317 LYS A C 1
ATOM 2459 O O . LYS A 1 317 ? 9.222 4.680 34.902 1.00 46.03 317 LYS A O 1
ATOM 2464 N N . SER A 1 318 ? 10.106 6.073 36.406 1.00 38.16 318 SER A N 1
ATOM 2465 C CA . SER A 1 318 ? 11.510 5.948 35.988 1.00 38.16 318 SER A CA 1
ATOM 2466 C C . SER A 1 318 ? 12.156 4.558 36.169 1.00 38.16 318 SER A C 1
ATOM 2468 O O . SER A 1 318 ? 13.379 4.480 36.243 1.00 38.16 318 SER A O 1
ATOM 2470 N N . SER A 1 319 ? 11.408 3.447 36.239 1.00 47.22 319 SER A N 1
ATOM 2471 C CA . SER A 1 319 ? 12.053 2.122 36.345 1.00 47.22 319 SER A CA 1
ATOM 2472 C C . SER A 1 319 ? 11.254 0.885 35.926 1.00 47.22 319 SER A C 1
ATOM 2474 O O . SER A 1 319 ? 11.786 -0.215 36.060 1.00 47.22 319 SER A O 1
ATOM 2476 N N . SER A 1 320 ? 10.004 0.977 35.466 1.00 49.50 320 SER A N 1
ATOM 2477 C CA . SER A 1 320 ? 9.289 -0.237 35.046 1.00 49.50 320 SER A CA 1
ATOM 2478 C C . SER A 1 320 ? 9.277 -0.332 33.528 1.00 49.50 320 SER A C 1
ATOM 2480 O O . SER A 1 320 ? 8.310 0.092 32.889 1.00 49.50 320 SER A O 1
ATOM 2482 N N . LEU A 1 321 ? 10.354 -0.898 32.968 1.00 57.03 321 LEU A N 1
ATOM 2483 C CA . LEU A 1 321 ? 10.305 -1.558 31.660 1.00 57.03 321 LEU A CA 1
ATOM 2484 C C . LEU A 1 321 ? 9.038 -2.437 31.604 1.00 57.03 321 LEU A C 1
ATOM 2486 O O . LEU A 1 321 ? 8.615 -2.943 32.654 1.00 57.03 321 LEU A O 1
ATOM 2490 N N . PRO A 1 322 ? 8.392 -2.597 30.433 1.00 56.62 322 PRO A N 1
ATOM 2491 C CA . PRO A 1 322 ? 7.217 -3.452 30.311 1.00 56.62 322 PRO A CA 1
ATOM 2492 C C . PRO A 1 322 ? 7.503 -4.788 30.993 1.00 56.62 322 PRO A C 1
ATOM 2494 O O . PRO A 1 322 ? 8.516 -5.403 30.685 1.00 56.62 322 PRO A O 1
ATOM 2497 N N . GLY A 1 323 ? 6.644 -5.257 31.905 1.00 58.62 323 GLY A N 1
ATOM 2498 C CA . GLY A 1 323 ? 6.905 -6.489 32.676 1.00 58.62 323 GLY A CA 1
ATOM 2499 C C . GLY A 1 323 ? 7.102 -7.755 31.821 1.00 58.62 323 GLY A C 1
ATOM 2500 O O . GLY A 1 323 ? 7.435 -8.811 32.352 1.00 58.62 323 GLY A O 1
ATOM 2501 N N . LYS A 1 324 ? 6.891 -7.637 30.503 1.00 69.69 324 LYS A N 1
ATOM 2502 C CA . LYS A 1 324 ? 7.159 -8.632 29.463 1.00 69.69 324 LYS A CA 1
ATOM 2503 C C . LYS A 1 324 ? 8.614 -8.635 28.979 1.00 69.69 324 LYS A C 1
ATOM 2505 O O . LYS A 1 324 ? 9.113 -9.699 28.629 1.00 69.69 324 LYS A O 1
ATOM 2510 N N . LEU A 1 325 ? 9.284 -7.481 28.939 1.00 78.69 325 LEU A N 1
ATOM 2511 C CA . LEU A 1 325 ? 10.655 -7.381 28.448 1.00 78.69 325 LEU A CA 1
ATOM 2512 C C . LEU A 1 325 ? 11.602 -7.989 29.481 1.00 78.69 325 LEU A C 1
ATOM 2514 O O . LEU A 1 325 ? 11.735 -7.506 30.605 1.00 78.69 325 LEU A O 1
ATOM 2518 N N . ALA A 1 326 ? 12.281 -9.056 29.084 1.00 82.44 326 ALA A N 1
ATOM 2519 C CA . ALA A 1 326 ? 13.411 -9.567 29.825 1.00 82.44 326 ALA A CA 1
ATOM 2520 C C . ALA A 1 326 ? 14.646 -8.779 29.373 1.00 82.44 326 ALA A C 1
ATOM 2522 O O . ALA A 1 326 ? 15.125 -8.974 28.260 1.00 82.44 326 ALA A O 1
ATOM 2523 N N . ASP A 1 327 ? 15.159 -7.896 30.221 1.00 81.56 327 ASP A N 1
ATOM 2524 C CA . ASP A 1 327 ? 16.296 -7.028 29.883 1.00 81.56 327 ASP A CA 1
ATOM 2525 C C . ASP A 1 327 ? 17.641 -7.785 29.891 1.00 81.56 327 ASP A C 1
ATOM 2527 O O . ASP A 1 327 ? 17.723 -8.897 30.439 1.00 81.56 327 ASP A O 1
ATOM 2531 N N . CYS A 1 328 ? 18.671 -7.205 29.273 1.00 82.75 328 CYS A N 1
ATOM 2532 C CA . CYS A 1 328 ? 20.068 -7.642 29.353 1.00 82.75 328 CYS A CA 1
ATOM 2533 C C . CYS A 1 328 ? 20.844 -6.831 30.405 1.00 82.75 328 CYS A C 1
ATOM 2535 O O . CYS A 1 328 ? 20.393 -5.786 30.862 1.00 82.75 328 CYS A O 1
ATOM 2537 N N . SER A 1 329 ? 22.008 -7.319 30.846 1.00 82.75 329 SER A N 1
ATOM 2538 C CA . SER A 1 329 ? 22.821 -6.590 31.837 1.00 82.75 329 SER A CA 1
ATOM 2539 C C . SER A 1 329 ? 23.731 -5.518 31.232 1.00 82.75 329 SER A C 1
ATOM 2541 O O . SER A 1 329 ? 24.168 -4.623 31.953 1.00 82.75 329 SER A O 1
ATOM 2543 N N . SER A 1 330 ? 24.072 -5.634 29.946 1.00 79.38 330 SER A N 1
ATOM 2544 C CA . SER A 1 330 ? 24.872 -4.638 29.234 1.00 79.38 330 SER A CA 1
ATOM 2545 C C . SER A 1 330 ? 24.036 -3.399 28.940 1.00 79.38 330 SER A C 1
ATOM 2547 O O . SER A 1 330 ? 22.855 -3.487 28.620 1.00 79.38 330 SER A O 1
ATOM 2549 N N . THR A 1 331 ? 24.674 -2.239 29.046 1.00 73.38 331 THR A N 1
ATOM 2550 C CA . THR A 1 331 ? 24.101 -0.935 28.704 1.00 73.38 331 THR A CA 1
ATOM 2551 C C . THR A 1 331 ? 24.656 -0.384 27.393 1.00 73.38 331 THR A C 1
ATOM 2553 O O . THR A 1 331 ? 24.231 0.690 26.971 1.00 73.38 331 THR A O 1
ATOM 2556 N N . ASN A 1 332 ? 25.604 -1.087 26.754 1.00 72.25 332 ASN A N 1
ATOM 2557 C CA . ASN A 1 332 ? 26.180 -0.676 25.479 1.00 72.25 332 ASN A CA 1
ATOM 2558 C C . ASN A 1 332 ? 25.239 -1.070 24.324 1.00 72.25 332 ASN A C 1
ATOM 2560 O O . ASN A 1 332 ? 25.068 -2.268 24.085 1.00 72.25 332 ASN A O 1
ATOM 2564 N N . PRO A 1 333 ? 24.648 -0.111 23.586 1.00 66.12 333 PRO A N 1
ATOM 2565 C CA . PRO A 1 333 ? 23.716 -0.418 22.505 1.00 66.12 333 PRO A CA 1
ATOM 2566 C C . PRO A 1 333 ? 24.341 -1.247 21.381 1.00 66.12 333 PRO A C 1
ATOM 2568 O O . PRO A 1 333 ? 23.658 -2.107 20.847 1.00 66.12 333 PRO A O 1
ATOM 2571 N N . GLU A 1 334 ? 25.625 -1.033 21.068 1.00 70.94 334 GLU A N 1
ATOM 2572 C CA . GLU A 1 334 ? 26.301 -1.682 19.929 1.00 70.94 334 GLU A CA 1
ATOM 2573 C C . GLU A 1 334 ? 26.500 -3.191 20.120 1.00 70.94 334 GLU A C 1
ATOM 2575 O O . GLU A 1 334 ? 26.576 -3.939 19.149 1.00 70.94 334 GLU A O 1
ATOM 2580 N N . GLU A 1 335 ? 26.565 -3.640 21.372 1.00 74.56 335 GLU A N 1
ATOM 2581 C CA . GLU A 1 335 ? 26.676 -5.057 21.731 1.00 74.56 335 GLU A CA 1
ATOM 2582 C C . GLU A 1 335 ? 25.314 -5.668 22.069 1.00 74.56 335 GLU A C 1
ATOM 2584 O O . GLU A 1 335 ? 25.186 -6.887 22.132 1.00 74.56 335 GLU A O 1
ATOM 2589 N N . SER A 1 336 ? 24.306 -4.829 22.323 1.00 76.06 336 SER A N 1
ATOM 2590 C CA . SER A 1 336 ? 23.008 -5.276 22.810 1.00 76.06 336 SER A CA 1
ATOM 2591 C C . SER A 1 336 ? 22.119 -5.746 21.665 1.00 76.06 336 SER A C 1
ATOM 2593 O O . SER A 1 336 ? 21.901 -5.046 20.671 1.00 76.06 336 SER A O 1
ATOM 2595 N N . GLU A 1 337 ? 21.544 -6.924 21.859 1.00 79.81 337 GLU A N 1
ATOM 2596 C CA . GLU A 1 337 ? 20.616 -7.561 20.939 1.00 79.81 337 GLU A CA 1
ATOM 2597 C C . GLU A 1 337 ? 19.238 -7.666 21.582 1.00 79.81 337 GLU A C 1
ATOM 2599 O O . GLU A 1 337 ? 19.119 -7.977 22.766 1.00 79.81 337 GLU A O 1
ATOM 2604 N N . ILE A 1 338 ? 18.180 -7.452 20.803 1.00 78.75 338 ILE A N 1
ATOM 2605 C CA . ILE A 1 338 ? 16.808 -7.708 21.250 1.00 78.75 338 ILE A CA 1
ATOM 2606 C C . ILE A 1 338 ? 16.153 -8.767 20.368 1.00 78.75 338 ILE A C 1
ATOM 2608 O O . ILE A 1 338 ? 16.054 -8.609 19.152 1.00 78.75 338 ILE A O 1
ATOM 2612 N N . PHE A 1 339 ? 15.683 -9.837 21.007 1.00 81.81 339 PHE A N 1
ATOM 2613 C CA . PHE A 1 339 ? 14.933 -10.920 20.387 1.00 81.81 339 PHE A CA 1
ATOM 2614 C C . PHE A 1 339 ? 13.441 -10.692 20.568 1.00 81.81 339 PHE A C 1
ATOM 2616 O O . PHE A 1 339 ? 12.939 -10.658 21.694 1.00 81.81 339 PHE A O 1
ATOM 2623 N N . ILE A 1 340 ? 12.721 -10.558 19.462 1.00 81.94 340 ILE A N 1
ATOM 2624 C CA . ILE A 1 340 ? 11.259 -10.494 19.469 1.00 81.94 340 ILE A CA 1
ATOM 2625 C C . ILE A 1 340 ? 10.736 -11.895 19.172 1.00 81.94 340 ILE A C 1
ATOM 2627 O O . ILE A 1 340 ? 11.119 -12.488 18.163 1.00 81.94 340 ILE A O 1
ATOM 2631 N N . VAL A 1 341 ? 9.898 -12.417 20.068 1.00 81.38 341 VAL A N 1
ATOM 2632 C CA . VAL A 1 341 ? 9.460 -13.818 20.051 1.00 81.38 341 VAL A CA 1
ATOM 2633 C C . VAL A 1 341 ? 7.938 -13.902 20.084 1.00 81.38 341 VAL A C 1
ATOM 2635 O O . VAL A 1 341 ? 7.278 -13.111 20.762 1.00 81.38 341 VAL A O 1
ATOM 2638 N N . GLU A 1 342 ? 7.372 -14.867 19.367 1.00 79.94 342 GLU A N 1
ATOM 2639 C CA . GLU A 1 342 ? 5.931 -15.103 19.339 1.00 79.94 342 GLU A CA 1
ATOM 2640 C C . GLU A 1 342 ? 5.450 -15.860 20.592 1.00 79.94 342 GLU A C 1
ATOM 2642 O O . GLU A 1 342 ? 5.776 -17.022 20.834 1.00 79.94 342 GLU A O 1
ATOM 2647 N N . GLY A 1 343 ? 4.648 -15.189 21.414 1.00 80.19 343 GLY A N 1
ATOM 2648 C CA . GLY A 1 343 ? 4.034 -15.738 22.617 1.00 80.19 343 GLY A CA 1
ATOM 2649 C C . GLY A 1 343 ? 4.987 -15.918 23.804 1.00 80.19 343 GLY A C 1
ATOM 2650 O O . GLY A 1 343 ? 6.214 -15.901 23.701 1.00 80.19 343 GLY A O 1
ATOM 2651 N N . ASP A 1 344 ? 4.405 -16.131 24.988 1.00 80.50 344 ASP A N 1
ATOM 2652 C CA . ASP A 1 344 ? 5.197 -16.352 26.207 1.00 80.50 344 ASP A CA 1
ATOM 2653 C C . ASP A 1 344 ? 5.866 -17.732 26.234 1.00 80.50 344 ASP A C 1
ATOM 2655 O O . ASP A 1 344 ? 6.828 -17.922 26.973 1.00 80.50 344 ASP A O 1
ATOM 2659 N N . SER A 1 345 ? 5.360 -18.698 25.458 1.00 79.62 345 SER A N 1
ATOM 2660 C CA . SER A 1 345 ? 5.908 -20.058 25.413 1.00 79.62 345 SER A CA 1
ATOM 2661 C C . SER A 1 345 ? 7.305 -20.052 24.797 1.00 79.62 345 SER A C 1
ATOM 2663 O O . SER A 1 345 ? 8.281 -20.413 25.457 1.00 79.62 345 SER A O 1
ATOM 2665 N N . ALA A 1 346 ? 7.425 -19.537 23.570 1.00 77.50 346 ALA A N 1
ATOM 2666 C CA . ALA A 1 346 ? 8.720 -19.376 22.924 1.00 77.50 346 ALA A CA 1
ATOM 2667 C C . ALA A 1 346 ? 9.566 -18.303 23.633 1.00 77.50 346 ALA A C 1
ATOM 2669 O O . ALA A 1 346 ? 10.772 -18.489 23.791 1.00 77.50 346 ALA A O 1
ATOM 2670 N N . GLY A 1 347 ? 8.948 -17.244 24.175 1.00 83.12 347 GLY A N 1
ATOM 2671 C CA . GLY A 1 347 ? 9.637 -16.278 25.036 1.00 83.12 347 GLY A CA 1
ATOM 2672 C C . GLY A 1 347 ? 10.266 -16.910 26.287 1.00 83.12 347 GLY A C 1
ATOM 2673 O O . GLY A 1 347 ? 11.362 -16.524 26.692 1.00 83.12 347 GLY A O 1
ATOM 2674 N N . GLY A 1 348 ? 9.616 -17.911 26.885 1.00 85.19 348 GLY A N 1
ATOM 2675 C CA . GLY A 1 348 ? 10.126 -18.673 28.022 1.00 85.19 348 GLY A CA 1
ATOM 2676 C C . GLY A 1 348 ? 11.350 -19.513 27.662 1.00 85.19 348 GLY A C 1
ATOM 2677 O O . GLY A 1 348 ? 12.350 -19.464 28.382 1.00 85.19 348 GLY A O 1
ATOM 2678 N N . SER A 1 349 ? 11.298 -20.222 26.533 1.00 83.81 349 SER A N 1
ATOM 2679 C CA . SER A 1 349 ? 12.425 -21.001 26.004 1.00 83.81 349 SER A CA 1
ATOM 2680 C C . SER A 1 349 ? 13.608 -20.104 25.637 1.00 83.81 349 SER A C 1
ATOM 2682 O O . SER A 1 349 ? 14.726 -20.335 26.099 1.00 83.81 349 SER A O 1
ATOM 2684 N N . ALA A 1 350 ? 13.355 -19.012 24.910 1.00 85.12 350 ALA A N 1
ATOM 2685 C CA . ALA A 1 350 ? 14.373 -18.021 24.574 1.00 85.12 350 ALA A CA 1
ATOM 2686 C C . ALA A 1 350 ? 15.008 -17.432 25.845 1.00 85.12 350 ALA A C 1
ATOM 2688 O O . ALA A 1 350 ? 16.225 -17.286 25.931 1.00 85.12 350 ALA A O 1
ATOM 2689 N N . LYS A 1 351 ? 14.207 -17.152 26.886 1.00 86.62 351 LYS A N 1
ATOM 2690 C CA . LYS A 1 351 ? 14.699 -16.580 28.152 1.00 86.62 351 LYS A CA 1
ATOM 2691 C C . LYS A 1 351 ? 15.641 -17.511 28.903 1.00 86.62 351 LYS A C 1
ATOM 2693 O O . LYS A 1 351 ? 16.514 -17.024 29.626 1.00 86.62 351 LYS A O 1
ATOM 2698 N N . GLN A 1 352 ? 15.455 -18.818 28.757 1.00 86.44 352 GLN A N 1
ATOM 2699 C CA . GLN A 1 352 ? 16.335 -19.822 29.343 1.00 86.44 352 GLN A CA 1
ATOM 2700 C C . GLN A 1 352 ? 17.613 -20.014 28.519 1.00 86.44 352 GLN A C 1
ATOM 2702 O O . GLN A 1 352 ? 18.669 -20.189 29.118 1.00 86.44 352 GLN A O 1
ATOM 2707 N N . GLY A 1 353 ? 17.523 -19.940 27.186 1.00 83.94 353 GLY A N 1
ATOM 2708 C CA . GLY A 1 353 ? 18.653 -20.157 26.275 1.00 83.94 353 GLY A CA 1
ATOM 2709 C C . GLY A 1 353 ? 19.560 -18.947 26.031 1.00 83.94 353 GLY A C 1
ATOM 2710 O O . GLY A 1 353 ? 20.683 -19.123 25.574 1.00 83.94 353 GLY A O 1
ATOM 2711 N N . ARG A 1 354 ? 19.103 -17.726 26.329 1.00 87.38 354 ARG A N 1
ATOM 2712 C CA . ARG A 1 354 ? 19.857 -16.504 26.014 1.00 87.38 354 ARG A CA 1
ATOM 2713 C C . ARG A 1 354 ? 21.092 -16.268 26.882 1.00 87.38 354 ARG A C 1
ATOM 2715 O O . ARG A 1 354 ? 21.096 -16.552 28.086 1.00 87.38 354 ARG A O 1
ATOM 2722 N N . ASP A 1 355 ? 22.067 -15.560 26.319 1.00 85.50 355 ASP A N 1
ATOM 2723 C CA . ASP A 1 355 ? 23.090 -14.895 27.118 1.00 85.50 355 ASP A CA 1
ATOM 2724 C C . ASP A 1 355 ? 22.518 -13.611 27.736 1.00 85.50 355 ASP A C 1
ATOM 2726 O O . ASP A 1 355 ? 22.267 -12.599 27.079 1.00 85.50 355 ASP A O 1
ATOM 2730 N N . ARG A 1 356 ? 22.326 -13.639 29.057 1.00 86.38 356 ARG A N 1
ATOM 2731 C CA . ARG A 1 356 ? 21.787 -12.508 29.827 1.00 86.38 356 ARG A CA 1
ATOM 2732 C C . ARG A 1 356 ? 22.668 -11.260 29.755 1.00 86.38 356 ARG A C 1
ATOM 2734 O O . ARG A 1 356 ? 22.191 -10.187 30.127 1.00 86.38 356 ARG A O 1
ATOM 2741 N N . ARG A 1 357 ? 23.930 -11.389 29.327 1.00 83.44 357 ARG A N 1
ATOM 2742 C CA . ARG A 1 357 ? 24.856 -10.262 29.233 1.00 83.44 357 ARG A CA 1
ATOM 2743 C C . ARG A 1 357 ? 24.404 -9.235 28.214 1.00 83.44 357 ARG A C 1
ATOM 2745 O O . ARG A 1 357 ? 24.344 -8.063 28.566 1.00 83.44 357 ARG A O 1
ATOM 2752 N N . PHE A 1 358 ? 24.051 -9.670 27.011 1.00 82.75 358 PHE A N 1
ATOM 2753 C CA . PHE A 1 358 ? 23.790 -8.766 25.891 1.00 82.75 358 PHE A CA 1
ATOM 2754 C C . PHE A 1 358 ? 22.472 -9.039 25.154 1.00 82.75 358 PHE A C 1
ATOM 2756 O O . PHE A 1 358 ? 22.076 -8.227 24.330 1.00 82.75 358 PHE A O 1
ATOM 2763 N N . GLN A 1 359 ? 21.751 -10.123 25.472 1.00 85.25 359 GLN A N 1
ATOM 2764 C CA . GLN A 1 359 ? 20.515 -10.484 24.772 1.00 85.25 359 GLN A CA 1
ATOM 2765 C C . GLN A 1 359 ? 19.264 -10.165 25.605 1.00 85.25 359 GLN A C 1
ATOM 2767 O O . GLN A 1 359 ? 19.003 -10.766 26.652 1.00 85.25 359 GLN A O 1
ATOM 2772 N N . ALA A 1 360 ? 18.445 -9.237 25.124 1.00 85.06 360 ALA A N 1
ATOM 2773 C CA . ALA A 1 360 ? 17.115 -8.919 25.629 1.00 85.06 360 ALA A CA 1
ATOM 2774 C C . ALA A 1 360 ? 16.041 -9.742 24.896 1.00 85.06 360 ALA A C 1
ATOM 2776 O O . ALA A 1 360 ? 16.226 -10.122 23.744 1.00 85.06 360 ALA A O 1
ATOM 2777 N N . ILE A 1 361 ? 14.914 -10.041 25.548 1.00 86.25 361 ILE A N 1
ATOM 2778 C CA . ILE A 1 361 ? 13.805 -10.796 24.936 1.00 86.25 361 ILE A CA 1
ATOM 2779 C C . ILE A 1 361 ? 12.488 -10.080 25.176 1.00 86.25 361 ILE A C 1
ATOM 2781 O O . ILE A 1 361 ? 12.128 -9.806 26.323 1.00 86.25 361 ILE A O 1
ATOM 2785 N N . LEU A 1 362 ? 11.749 -9.849 24.095 1.00 84.75 362 LEU A N 1
ATOM 2786 C CA . LEU A 1 362 ? 10.417 -9.268 24.084 1.00 84.75 362 LEU A CA 1
ATOM 2787 C C . LEU A 1 362 ? 9.407 -10.276 23.503 1.00 84.75 362 LEU A C 1
ATOM 2789 O O . LEU A 1 362 ? 9.331 -10.430 22.283 1.00 84.75 362 LEU A O 1
ATOM 2793 N N . PRO A 1 363 ? 8.617 -10.963 24.346 1.00 84.38 363 PRO A N 1
ATOM 2794 C CA . PRO A 1 363 ? 7.522 -11.800 23.875 1.00 84.38 363 PRO A CA 1
ATOM 2795 C C . PRO A 1 363 ? 6.327 -10.931 23.456 1.00 84.38 363 PRO A C 1
ATOM 2797 O O . PRO A 1 363 ? 5.883 -10.071 24.223 1.00 84.38 363 PRO A O 1
ATOM 2800 N N . LEU A 1 364 ? 5.785 -11.176 22.262 1.00 80.50 364 LEU A N 1
ATOM 2801 C CA . LEU A 1 364 ? 4.572 -10.533 21.745 1.00 80.50 364 LEU A CA 1
ATOM 2802 C C . LEU A 1 364 ? 3.408 -11.520 21.748 1.00 80.50 364 LEU A C 1
ATOM 2804 O O . LEU A 1 364 ? 3.565 -12.667 21.341 1.00 80.50 364 LEU A O 1
ATOM 2808 N N . ARG A 1 365 ? 2.227 -11.099 22.207 1.00 75.44 365 ARG A N 1
ATOM 2809 C CA . ARG A 1 365 ? 1.054 -11.987 22.284 1.00 75.44 365 ARG A CA 1
ATOM 2810 C C . ARG A 1 365 ? 0.073 -11.735 21.147 1.00 75.44 365 ARG A C 1
ATOM 2812 O O . ARG A 1 365 ? -0.451 -10.633 21.009 1.00 75.44 365 ARG A O 1
ATOM 2819 N N . GLY A 1 366 ? -0.264 -12.802 20.427 1.00 68.94 366 GLY A N 1
ATOM 2820 C CA . GLY A 1 366 ? -1.261 -12.768 19.362 1.00 68.94 366 GLY A CA 1
ATOM 2821 C C . GLY A 1 366 ? -0.785 -12.024 18.114 1.00 68.94 366 GLY A C 1
ATOM 2822 O O . GLY A 1 366 ? 0.367 -11.613 17.998 1.00 68.94 366 GLY A O 1
ATOM 2823 N N . LYS A 1 367 ? -1.700 -11.854 17.158 1.00 68.81 367 LYS A N 1
ATOM 2824 C CA . LYS A 1 367 ? -1.388 -11.230 15.869 1.00 68.81 367 LYS A CA 1
ATOM 2825 C C . LYS A 1 367 ? -1.245 -9.721 16.016 1.00 68.81 367 LYS A C 1
ATOM 2827 O O . LYS A 1 367 ? -2.130 -9.053 16.554 1.00 68.81 367 LYS A O 1
ATOM 2832 N N . ILE A 1 368 ? -0.150 -9.182 15.486 1.00 68.00 368 ILE A N 1
ATOM 2833 C CA . ILE A 1 368 ? 0.087 -7.739 15.448 1.00 68.00 368 ILE A CA 1
ATOM 2834 C C . ILE A 1 368 ? -0.988 -7.077 14.580 1.00 68.00 368 ILE A C 1
ATOM 2836 O O . ILE A 1 368 ? -1.383 -7.591 13.530 1.00 68.00 368 ILE A O 1
ATOM 2840 N N . LEU A 1 369 ? -1.480 -5.923 15.036 1.00 66.88 369 LEU A N 1
ATOM 2841 C CA . LEU A 1 369 ? -2.440 -5.119 14.289 1.00 66.88 369 LEU A CA 1
ATOM 2842 C C . LEU A 1 369 ? -1.852 -4.752 12.919 1.00 66.88 369 LEU A C 1
ATOM 2844 O O . LEU A 1 369 ? -0.763 -4.190 12.857 1.00 66.88 369 LEU A O 1
ATOM 2848 N N . ASN A 1 370 ? -2.585 -5.004 11.832 1.00 65.25 370 ASN A N 1
ATOM 2849 C CA . ASN A 1 370 ? -2.180 -4.515 10.515 1.00 65.25 370 ASN A CA 1
ATOM 2850 C C . ASN A 1 370 ? -2.301 -2.980 10.472 1.00 65.25 370 ASN A C 1
ATOM 2852 O O . ASN A 1 370 ? -3.406 -2.432 10.526 1.00 65.25 370 ASN A O 1
ATOM 2856 N N . ILE A 1 371 ? -1.152 -2.309 10.388 1.00 61.12 371 ILE A N 1
ATOM 2857 C CA . ILE A 1 371 ? -1.021 -0.851 10.477 1.00 61.12 371 ILE A CA 1
ATOM 2858 C C . ILE A 1 371 ? -1.404 -0.171 9.153 1.00 61.12 371 ILE A C 1
ATOM 2860 O O . ILE A 1 371 ? -1.879 0.955 9.175 1.00 61.12 371 ILE A O 1
ATOM 2864 N N . GLU A 1 372 ? -1.298 -0.850 8.005 1.00 56.09 372 GLU A N 1
ATOM 2865 C CA . GLU A 1 372 ? -1.563 -0.245 6.686 1.00 56.09 372 GLU A CA 1
ATOM 2866 C C . GLU A 1 372 ? -3.009 0.254 6.534 1.00 56.09 372 GLU A C 1
ATOM 2868 O O . GLU A 1 372 ? -3.287 1.224 5.832 1.00 56.09 372 GLU A O 1
ATOM 2873 N N . ARG A 1 373 ? -3.942 -0.412 7.222 1.00 58.91 373 ARG A N 1
ATOM 2874 C CA . ARG A 1 373 ? -5.390 -0.166 7.138 1.00 58.91 373 ARG A CA 1
ATOM 2875 C C . ARG A 1 373 ? -5.968 0.510 8.382 1.00 58.91 373 ARG A C 1
ATOM 2877 O O . ARG A 1 373 ? -7.190 0.539 8.547 1.00 58.91 373 ARG A O 1
ATOM 2884 N N . LYS A 1 374 ? -5.126 0.959 9.315 1.00 64.62 374 LYS A N 1
ATOM 2885 C CA . LYS A 1 374 ? -5.562 1.499 10.607 1.00 64.62 374 LYS A CA 1
ATOM 2886 C C . LYS A 1 374 ? -4.904 2.842 10.890 1.00 64.62 374 LYS A C 1
ATOM 2888 O O . LYS A 1 374 ? -3.750 3.070 10.563 1.00 64.62 374 LYS A O 1
ATOM 2893 N N . ASP A 1 375 ? -5.666 3.705 11.549 1.00 64.75 375 ASP A N 1
ATOM 2894 C CA . ASP A 1 375 ? -5.228 5.028 11.986 1.00 64.75 375 ASP A CA 1
ATOM 2895 C C . ASP A 1 375 ? -4.094 4.944 13.034 1.00 64.75 375 ASP A C 1
ATOM 2897 O O . ASP A 1 375 ? -4.072 4.045 13.885 1.00 64.75 375 ASP A O 1
ATOM 2901 N N . GLU A 1 376 ? -3.182 5.920 13.023 1.00 63.97 376 GLU A N 1
ATOM 2902 C CA . GLU A 1 376 ? -2.086 6.061 13.988 1.00 63.97 376 GLU A CA 1
ATOM 2903 C C . GLU A 1 376 ? -2.596 6.075 15.436 1.00 63.97 376 GLU A C 1
ATOM 2905 O O . GLU A 1 376 ? -1.956 5.532 16.338 1.00 63.97 376 GLU A O 1
ATOM 2910 N N . ALA A 1 377 ? -3.773 6.655 15.691 1.00 67.06 377 ALA A N 1
ATOM 2911 C CA . ALA A 1 377 ? -4.356 6.658 17.030 1.00 67.06 377 ALA A CA 1
ATOM 2912 C C . ALA A 1 377 ? -4.673 5.237 17.537 1.00 67.06 377 ALA A C 1
ATOM 2914 O O . ALA A 1 377 ? -4.528 4.962 18.730 1.00 67.06 377 ALA A O 1
ATOM 2915 N N . ALA A 1 378 ? -5.082 4.323 16.649 1.00 68.75 378 ALA A N 1
ATOM 2916 C CA . ALA A 1 378 ? -5.314 2.920 16.992 1.00 68.75 378 ALA A CA 1
ATOM 2917 C C . ALA A 1 378 ? -3.994 2.176 17.240 1.00 68.75 378 ALA A C 1
ATOM 2919 O O . ALA A 1 378 ? -3.923 1.350 18.150 1.00 68.75 378 ALA A O 1
ATOM 2920 N N . MET A 1 379 ? -2.940 2.527 16.495 1.00 70.62 379 MET A N 1
ATOM 2921 C CA . MET A 1 379 ? -1.587 2.010 16.703 1.00 70.62 379 MET A CA 1
ATOM 2922 C C . MET A 1 379 ? -1.076 2.335 18.116 1.00 70.62 379 MET A C 1
ATOM 2924 O O . MET A 1 379 ? -0.647 1.432 18.828 1.00 70.62 379 MET A O 1
ATOM 2928 N N . TYR A 1 380 ? -1.196 3.590 18.570 1.00 67.44 380 TYR A N 1
ATOM 2929 C CA . TYR A 1 380 ? -0.766 3.978 19.923 1.00 67.44 380 TYR A CA 1
ATOM 2930 C C . TYR A 1 380 ? -1.655 3.451 21.040 1.00 67.44 380 TYR A C 1
ATOM 2932 O O . TYR A 1 380 ? -1.216 3.466 22.181 1.00 67.44 380 TYR A O 1
ATOM 2940 N N . LYS A 1 381 ? -2.889 3.019 20.767 1.00 71.94 381 LYS A N 1
ATOM 2941 C CA . LYS A 1 381 ? -3.740 2.367 21.776 1.00 71.94 381 LYS A CA 1
ATOM 2942 C C . LYS A 1 381 ? -3.379 0.897 21.983 1.00 71.94 381 LYS A C 1
ATOM 2944 O O . LYS A 1 381 ? -3.752 0.339 23.008 1.00 71.94 381 LYS A O 1
ATOM 2949 N N . ASN A 1 382 ? -2.688 0.274 21.029 1.00 75.69 382 ASN A N 1
ATOM 2950 C CA . ASN A 1 382 ? -2.328 -1.133 21.111 1.00 75.69 382 ASN A CA 1
ATOM 2951 C C . ASN A 1 382 ? -1.151 -1.346 22.078 1.00 75.69 382 ASN A C 1
ATOM 2953 O O . ASN A 1 382 ? -0.075 -0.777 21.895 1.00 75.69 382 ASN A O 1
ATOM 2957 N N . GLU A 1 383 ? -1.354 -2.192 23.088 1.00 76.56 383 GLU A N 1
ATOM 2958 C CA . GLU A 1 383 ? -0.347 -2.483 24.111 1.00 76.56 383 GLU A CA 1
ATOM 2959 C C . GLU A 1 383 ? 0.901 -3.176 23.549 1.00 76.56 383 GLU A C 1
ATOM 2961 O O . GLU A 1 383 ? 2.005 -2.866 23.984 1.00 76.56 383 GLU A O 1
ATOM 2966 N N . GLU A 1 384 ? 0.772 -4.077 22.571 1.00 74.38 384 GLU A N 1
ATOM 2967 C CA . GLU A 1 384 ? 1.920 -4.782 21.975 1.00 74.38 384 GLU A CA 1
ATOM 2968 C C . GLU A 1 384 ? 2.825 -3.811 21.208 1.00 74.38 384 GLU A C 1
ATOM 2970 O O . GLU A 1 384 ? 4.046 -3.849 21.349 1.00 74.38 384 GLU A O 1
ATOM 2975 N N . ILE A 1 385 ? 2.232 -2.861 20.477 1.00 74.62 385 ILE A N 1
ATOM 2976 C CA . ILE A 1 385 ? 2.988 -1.820 19.768 1.00 74.62 385 ILE A CA 1
ATOM 2977 C C . ILE A 1 385 ? 3.615 -0.830 20.759 1.00 74.62 385 ILE A C 1
ATOM 2979 O O . ILE A 1 385 ? 4.763 -0.429 20.579 1.00 74.62 385 ILE A O 1
ATOM 2983 N N . GLN A 1 386 ? 2.913 -0.464 21.837 1.00 71.44 386 GLN A N 1
ATOM 2984 C CA . GLN A 1 386 ? 3.502 0.345 22.910 1.00 71.44 386 GLN A CA 1
ATOM 2985 C C . GLN A 1 386 ? 4.701 -0.357 23.562 1.00 71.44 386 GLN A C 1
ATOM 2987 O O . GLN A 1 386 ? 5.737 0.275 23.765 1.00 71.44 386 GLN A O 1
ATOM 2992 N N . ASN A 1 387 ? 4.582 -1.654 23.859 1.00 73.31 387 ASN A N 1
ATOM 2993 C CA . ASN A 1 387 ? 5.660 -2.453 24.442 1.00 73.31 387 ASN A CA 1
ATOM 2994 C C . ASN A 1 387 ? 6.855 -2.565 23.491 1.00 73.31 387 ASN A C 1
ATOM 2996 O O . ASN A 1 387 ? 7.990 -2.492 23.951 1.00 73.31 387 ASN A O 1
ATOM 3000 N N . LEU A 1 388 ? 6.609 -2.675 22.182 1.00 74.25 388 LEU A N 1
ATOM 3001 C CA . LEU A 1 388 ? 7.653 -2.663 21.160 1.00 74.25 388 LEU A CA 1
ATOM 3002 C C . LEU A 1 388 ? 8.380 -1.312 21.105 1.00 74.25 388 LEU A C 1
ATOM 3004 O O . LEU A 1 388 ? 9.605 -1.276 21.144 1.00 74.25 388 LEU A O 1
ATOM 3008 N N . ILE A 1 389 ? 7.644 -0.196 21.076 1.00 69.88 389 ILE A N 1
ATOM 3009 C CA . ILE A 1 389 ? 8.228 1.157 21.067 1.00 69.88 389 ILE A CA 1
ATOM 3010 C C . ILE A 1 389 ? 9.077 1.391 22.326 1.00 69.88 389 ILE A C 1
ATOM 3012 O O . ILE A 1 389 ? 10.192 1.902 22.232 1.00 69.88 389 ILE A O 1
ATOM 3016 N N . LEU A 1 390 ? 8.567 0.991 23.496 1.00 69.19 390 LEU A N 1
ATOM 3017 C CA . LEU A 1 390 ? 9.282 1.099 24.769 1.00 69.19 390 LEU A CA 1
ATOM 3018 C C . LEU A 1 390 ? 10.507 0.179 24.824 1.00 69.19 390 LEU A C 1
ATOM 3020 O O . LEU A 1 390 ? 11.563 0.620 25.266 1.00 69.19 390 LEU A O 1
ATOM 3024 N N . GLY A 1 391 ? 10.380 -1.071 24.371 1.00 67.31 391 GLY A N 1
ATOM 3025 C CA . GLY A 1 391 ? 11.464 -2.055 24.375 1.00 67.31 391 GLY A CA 1
ATOM 3026 C C . GLY A 1 391 ? 12.604 -1.704 23.423 1.00 67.31 391 GLY A C 1
ATOM 3027 O O . GLY A 1 391 ? 13.757 -1.975 23.729 1.00 67.31 391 GLY A O 1
ATOM 3028 N N . LEU A 1 392 ? 12.300 -1.036 22.308 1.00 67.31 392 LEU A N 1
ATOM 3029 C CA . LEU A 1 392 ? 13.307 -0.535 21.370 1.00 67.31 392 LEU A CA 1
ATOM 3030 C C . LEU A 1 392 ? 13.931 0.800 21.798 1.00 67.31 392 LEU A C 1
ATOM 3032 O O . LEU A 1 392 ? 14.841 1.284 21.133 1.00 67.31 392 LEU A O 1
ATOM 3036 N N . GLY A 1 393 ? 13.429 1.438 22.862 1.00 59.00 393 GLY A N 1
ATOM 3037 C CA . GLY A 1 393 ? 13.911 2.752 23.300 1.00 59.00 393 GLY A CA 1
ATOM 3038 C C . GLY A 1 393 ? 13.699 3.867 22.268 1.00 59.00 393 GLY A C 1
ATOM 3039 O O . GLY A 1 393 ? 14.268 4.952 22.397 1.00 59.00 393 GLY A O 1
ATOM 3040 N N . LEU A 1 394 ? 12.872 3.621 21.248 1.00 57.66 394 LEU A N 1
ATOM 3041 C CA . LEU A 1 394 ? 12.544 4.591 20.216 1.00 57.66 394 LEU A CA 1
ATOM 3042 C C . LEU A 1 394 ? 11.659 5.668 20.839 1.00 57.66 394 LEU A C 1
ATOM 3044 O O . LEU A 1 394 ? 10.484 5.451 21.143 1.00 57.66 394 LEU A O 1
ATOM 3048 N N . GLY A 1 395 ? 12.218 6.861 21.040 1.00 48.88 395 GLY A N 1
ATOM 3049 C CA . GLY A 1 395 ? 11.418 8.021 21.401 1.00 48.88 395 GLY A CA 1
ATOM 3050 C C . GLY A 1 395 ? 10.271 8.204 20.401 1.00 48.88 395 GLY A C 1
ATOM 3051 O O . GLY A 1 395 ? 10.434 8.022 19.199 1.00 48.88 395 GLY A O 1
ATOM 3052 N N . VAL A 1 396 ? 9.098 8.623 20.885 1.00 43.56 396 VAL A N 1
ATOM 3053 C CA . VAL A 1 396 ? 7.881 8.825 20.065 1.00 43.56 396 VAL A CA 1
ATOM 3054 C C . VAL A 1 396 ? 8.092 9.817 18.899 1.00 43.56 396 VAL A C 1
ATOM 3056 O O . VAL A 1 396 ? 7.299 9.871 17.963 1.00 43.56 396 VAL A O 1
ATOM 3059 N N . LYS A 1 397 ? 9.182 10.592 18.929 1.00 38.03 397 LYS A N 1
ATOM 3060 C CA . LYS A 1 397 ? 9.750 11.257 17.757 1.00 38.03 397 LYS A CA 1
ATOM 3061 C C . LYS A 1 397 ? 11.061 10.558 17.411 1.00 38.03 397 LYS A C 1
ATOM 3063 O O . LYS A 1 397 ? 12.063 10.839 18.063 1.00 38.03 397 LYS A O 1
ATOM 3068 N N . CYS A 1 398 ? 11.063 9.699 16.395 1.00 35.62 398 CYS A N 1
ATOM 3069 C CA . CYS A 1 398 ? 12.309 9.221 15.803 1.00 35.62 398 CYS A CA 1
ATOM 3070 C C . CYS A 1 398 ? 13.107 10.418 15.296 1.00 35.62 398 CYS A C 1
ATOM 3072 O O . CYS A 1 398 ? 12.793 11.002 14.261 1.00 35.62 398 CYS A O 1
ATOM 3074 N N . SER A 1 399 ? 14.145 10.801 16.030 1.00 29.97 399 SER A N 1
ATOM 3075 C CA . SER A 1 399 ? 15.322 11.375 15.405 1.00 29.97 399 SER A CA 1
ATOM 3076 C C . SER A 1 399 ? 16.155 10.190 14.921 1.00 29.97 399 SER A C 1
ATOM 3078 O O . SER A 1 399 ? 16.371 9.229 15.654 1.00 29.97 399 SER A O 1
ATOM 3080 N N . GLN A 1 400 ? 16.593 10.243 13.667 1.00 37.19 400 GLN A N 1
ATOM 3081 C CA . GLN A 1 400 ? 17.278 9.183 12.906 1.00 37.19 400 GLN A CA 1
ATOM 3082 C C . GLN A 1 400 ? 18.597 8.655 13.522 1.00 37.19 400 GLN A C 1
ATOM 3084 O O . GLN A 1 400 ? 19.354 7.962 12.857 1.00 37.19 400 GLN A O 1
ATOM 3089 N N . ARG A 1 401 ? 18.914 9.015 14.771 1.00 32.75 401 ARG A N 1
ATOM 3090 C CA . ARG A 1 401 ? 20.204 8.817 15.445 1.00 32.75 401 ARG A CA 1
ATOM 3091 C C . ARG A 1 401 ? 20.158 7.897 16.674 1.00 32.75 401 ARG A C 1
ATOM 3093 O O . ARG A 1 401 ? 21.137 7.877 17.407 1.00 32.75 401 ARG A O 1
ATOM 3100 N N . GLN A 1 402 ? 19.052 7.202 16.955 1.00 38.00 402 GLN A N 1
ATOM 3101 C CA . GLN A 1 402 ? 18.896 6.467 18.227 1.00 38.00 402 GLN A CA 1
ATOM 3102 C C . GLN A 1 402 ? 18.818 4.936 18.135 1.00 38.00 402 GLN A C 1
ATOM 3104 O O . GLN A 1 402 ? 18.783 4.294 19.180 1.00 38.00 402 GLN A O 1
ATOM 3109 N N . LEU A 1 403 ? 18.830 4.332 16.944 1.00 46.31 403 LEU A N 1
ATOM 3110 C CA . LEU A 1 403 ? 18.908 2.871 16.817 1.00 46.31 403 LEU A CA 1
ATOM 3111 C C . LEU A 1 403 ? 20.361 2.438 16.662 1.00 46.31 403 LEU A C 1
ATOM 3113 O O . LEU A 1 403 ? 20.905 2.500 15.564 1.00 46.31 403 LEU A O 1
ATOM 3117 N N . ASN A 1 404 ? 20.959 1.993 17.764 1.00 43.69 404 ASN A N 1
ATOM 3118 C CA . ASN A 1 404 ? 22.309 1.429 17.767 1.00 43.69 404 ASN A CA 1
ATOM 3119 C C . ASN A 1 404 ? 22.336 -0.053 18.189 1.00 43.69 404 ASN A C 1
ATOM 3121 O O . ASN A 1 404 ? 23.422 -0.602 18.310 1.00 43.69 404 ASN A O 1
ATOM 3125 N N . SER A 1 405 ? 21.178 -0.688 18.413 1.00 53.34 405 SER A N 1
ATOM 3126 C CA . SER A 1 405 ? 21.059 -2.095 18.820 1.00 53.34 405 SER A CA 1
ATOM 3127 C C . SER A 1 405 ? 20.618 -3.007 17.675 1.00 53.34 405 SER A C 1
ATOM 3129 O O . SER A 1 405 ? 19.808 -2.629 16.823 1.00 53.34 405 SER A O 1
ATOM 3131 N N . THR A 1 406 ? 21.149 -4.231 17.663 1.00 55.62 406 THR A N 1
ATOM 3132 C CA . THR A 1 406 ? 20.819 -5.248 16.656 1.00 55.62 406 THR A CA 1
ATOM 3133 C C . THR A 1 406 ? 19.490 -5.913 17.021 1.00 55.62 406 THR A C 1
ATOM 3135 O O . THR A 1 406 ? 19.300 -6.388 18.140 1.00 55.62 406 THR A O 1
ATOM 3138 N N . ILE A 1 407 ? 18.536 -5.937 16.087 1.00 60.72 407 ILE A N 1
ATOM 3139 C CA . ILE A 1 407 ? 17.208 -6.532 16.300 1.00 60.72 407 ILE A CA 1
ATOM 3140 C C . ILE A 1 407 ? 17.156 -7.888 15.601 1.00 60.72 407 ILE A C 1
ATOM 3142 O O . ILE A 1 407 ? 17.286 -7.960 14.379 1.00 60.72 407 ILE A O 1
ATOM 3146 N N . ALA A 1 408 ? 16.917 -8.945 16.374 1.00 58.84 408 ALA A N 1
ATOM 3147 C CA . ALA A 1 408 ? 16.727 -10.300 15.880 1.00 58.84 408 ALA A CA 1
ATOM 3148 C C . ALA A 1 408 ? 15.251 -10.712 16.022 1.00 58.84 408 ALA A C 1
ATOM 3150 O O . ALA A 1 408 ? 14.635 -10.565 17.079 1.00 58.84 408 ALA A O 1
ATOM 3151 N N . LEU A 1 409 ? 14.660 -11.221 14.940 1.00 61.09 409 LEU A N 1
ATOM 3152 C CA . LEU A 1 409 ? 13.291 -11.742 14.931 1.00 61.09 409 LEU A CA 1
ATOM 3153 C C . LEU A 1 409 ? 13.350 -13.273 14.935 1.00 61.09 409 LEU A C 1
ATOM 3155 O O . LEU A 1 409 ? 13.852 -13.860 13.979 1.00 61.09 409 LEU A O 1
ATOM 3159 N N . LEU A 1 410 ? 12.839 -13.905 15.994 1.00 58.31 410 LEU A N 1
ATOM 3160 C CA . LEU A 1 410 ? 12.672 -15.359 16.082 1.00 58.31 410 LEU A CA 1
ATOM 3161 C C . LEU A 1 410 ? 11.207 -15.684 15.788 1.00 58.31 410 LEU A C 1
ATOM 3163 O O . LEU A 1 410 ? 10.335 -15.439 16.622 1.00 58.31 410 LEU A O 1
ATOM 3167 N N . LEU A 1 411 ? 10.948 -16.192 14.584 1.00 55.91 411 LEU A N 1
ATOM 3168 C CA . LEU A 1 411 ? 9.606 -16.483 14.079 1.00 55.91 411 LEU A CA 1
ATOM 3169 C C . LEU A 1 411 ? 9.509 -17.946 13.651 1.00 55.91 411 LEU A C 1
ATOM 3171 O O . LEU A 1 411 ? 10.463 -18.484 13.090 1.00 55.91 411 LEU A O 1
ATOM 3175 N N . ASP A 1 412 ? 8.347 -18.554 13.878 1.00 51.94 412 ASP A N 1
ATOM 3176 C CA . ASP A 1 412 ? 8.013 -19.872 13.335 1.00 51.94 412 ASP A CA 1
ATOM 3177 C C . ASP A 1 412 ? 7.691 -19.759 11.825 1.00 51.94 412 ASP A C 1
ATOM 3179 O O . ASP A 1 412 ? 7.171 -18.737 11.354 1.00 51.94 412 ASP A O 1
ATOM 3183 N N . GLU A 1 413 ? 8.013 -20.791 11.036 1.00 47.88 413 GLU A N 1
ATOM 3184 C CA . GLU A 1 413 ? 7.979 -20.753 9.562 1.00 47.88 413 GLU A CA 1
ATOM 3185 C C . GLU A 1 413 ? 6.587 -20.397 9.017 1.00 47.88 413 GLU A C 1
ATOM 3187 O O . GLU A 1 413 ? 6.472 -19.673 8.023 1.00 47.88 413 GLU A O 1
ATOM 3192 N N . SER A 1 414 ? 5.527 -20.834 9.704 1.00 43.66 414 SER A N 1
ATOM 3193 C CA . SER A 1 414 ? 4.135 -20.631 9.283 1.00 43.66 414 SER A CA 1
ATOM 3194 C C . SER A 1 414 ? 3.612 -19.193 9.461 1.00 43.66 414 SER A C 1
ATOM 3196 O O . SER A 1 414 ? 2.680 -18.792 8.756 1.00 43.66 414 SER A O 1
ATOM 3198 N N . GLU A 1 415 ? 4.233 -18.382 10.329 1.00 45.66 415 GLU A N 1
ATOM 3199 C CA . GLU A 1 415 ? 3.819 -16.996 10.625 1.00 45.66 415 GLU A CA 1
ATOM 3200 C C . GLU A 1 415 ? 4.803 -15.924 10.106 1.00 45.66 415 GLU A C 1
ATOM 3202 O O . GLU A 1 415 ? 4.473 -14.733 10.064 1.00 45.66 415 GLU A O 1
ATOM 3207 N N . SER A 1 416 ? 5.969 -16.337 9.596 1.00 43.91 416 SER A N 1
ATOM 3208 C CA . SER A 1 416 ? 7.017 -15.480 9.005 1.00 43.91 416 SER A CA 1
ATOM 3209 C C . SER A 1 416 ? 6.519 -14.484 7.929 1.00 43.91 416 SER A C 1
ATOM 3211 O O . SER A 1 416 ? 7.022 -13.358 7.805 1.00 43.91 416 SER A O 1
ATOM 3213 N N . LEU A 1 417 ? 5.467 -14.850 7.185 1.00 36.81 417 LEU A N 1
ATOM 3214 C CA . LEU A 1 417 ? 4.812 -14.007 6.175 1.00 36.81 417 LEU A CA 1
ATOM 3215 C C . LEU A 1 417 ? 4.037 -12.819 6.773 1.00 36.81 417 LEU A C 1
ATOM 3217 O O . LEU A 1 417 ? 4.015 -11.750 6.164 1.00 36.81 417 LEU A O 1
ATOM 3221 N N . HIS A 1 418 ? 3.440 -12.957 7.963 1.00 39.75 418 HIS A N 1
ATOM 3222 C CA . HIS A 1 418 ? 2.701 -11.861 8.609 1.00 39.75 418 HIS A CA 1
ATOM 3223 C C . HIS A 1 418 ? 3.637 -10.775 9.148 1.00 39.75 418 HIS A C 1
ATOM 3225 O O . HIS A 1 418 ? 3.303 -9.593 9.088 1.00 39.75 418 HIS A O 1
ATOM 3231 N N . PHE A 1 419 ? 4.830 -11.145 9.614 1.00 45.75 419 PHE A N 1
ATOM 3232 C CA . PHE A 1 419 ? 5.830 -10.182 10.083 1.00 45.75 419 PHE A CA 1
ATOM 3233 C C . PHE A 1 419 ? 6.519 -9.429 8.943 1.00 45.75 419 PHE A C 1
ATOM 3235 O O . PHE A 1 419 ? 6.880 -8.267 9.107 1.00 45.75 419 PHE A O 1
ATOM 3242 N N . SER A 1 420 ? 6.622 -10.032 7.754 1.00 35.88 420 SER A N 1
ATOM 3243 C CA . SER A 1 420 ? 7.118 -9.339 6.555 1.00 35.88 420 SER A CA 1
ATOM 3244 C C . SER A 1 420 ? 6.245 -8.136 6.158 1.00 35.88 420 SER A C 1
ATOM 3246 O O . SER A 1 420 ? 6.739 -7.212 5.518 1.00 35.88 420 SER A O 1
ATOM 3248 N N . ILE A 1 421 ? 4.980 -8.082 6.593 1.00 34.41 421 ILE A N 1
ATOM 3249 C CA . ILE A 1 421 ? 4.070 -6.943 6.367 1.00 34.41 421 ILE A CA 1
ATOM 3250 C C . ILE A 1 421 ? 4.520 -5.695 7.155 1.00 34.41 421 ILE A C 1
ATOM 3252 O O . ILE A 1 421 ? 4.328 -4.572 6.688 1.00 34.41 421 ILE A O 1
ATOM 3256 N N . LEU A 1 422 ? 5.230 -5.854 8.284 1.00 40.75 422 LEU A N 1
ATOM 3257 C CA . LEU A 1 422 ? 5.844 -4.726 9.007 1.00 40.75 422 LEU A CA 1
ATOM 3258 C C . LEU A 1 422 ? 6.958 -4.035 8.203 1.00 40.75 422 LEU A C 1
ATOM 3260 O O . LEU A 1 422 ? 7.296 -2.891 8.499 1.00 40.75 422 LEU A O 1
ATOM 3264 N N . ARG A 1 423 ? 7.495 -4.691 7.164 1.00 36.47 423 ARG A N 1
ATOM 3265 C CA . ARG A 1 423 ? 8.558 -4.158 6.299 1.00 36.47 423 ARG A CA 1
ATOM 3266 C C . ARG A 1 423 ? 8.088 -3.001 5.405 1.00 36.47 423 ARG A C 1
ATOM 3268 O O . ARG A 1 423 ? 8.921 -2.204 4.989 1.00 36.47 423 ARG A O 1
ATOM 3275 N N . ASN A 1 424 ? 6.782 -2.894 5.126 1.00 29.61 424 ASN A N 1
ATOM 3276 C CA . ASN A 1 424 ? 6.240 -1.980 4.107 1.00 29.61 424 ASN A CA 1
ATOM 3277 C C . ASN A 1 424 ? 5.451 -0.776 4.650 1.00 29.61 424 ASN A C 1
ATOM 3279 O O . ASN A 1 424 ? 5.108 0.116 3.877 1.00 29.61 424 ASN A O 1
ATOM 3283 N N . CYS A 1 425 ? 5.179 -0.700 5.954 1.00 29.56 425 CYS A N 1
ATOM 3284 C CA . CYS A 1 425 ? 4.472 0.442 6.542 1.00 29.56 425 CYS A CA 1
ATOM 3285 C C . CYS A 1 425 ? 5.429 1.439 7.195 1.00 29.56 425 CYS A C 1
ATOM 3287 O O . CYS A 1 425 ? 6.559 1.106 7.538 1.00 29.56 425 CYS A O 1
ATOM 3289 N N . SER A 1 426 ? 4.940 2.662 7.410 1.00 30.98 426 SER A N 1
ATOM 3290 C CA . SER A 1 426 ? 5.602 3.881 7.910 1.00 30.98 426 SER A CA 1
ATOM 3291 C C . SER A 1 426 ? 6.503 3.749 9.155 1.00 30.98 426 SER A C 1
ATOM 3293 O O . SER A 1 426 ? 7.195 4.701 9.512 1.00 30.98 426 SER A O 1
ATOM 3295 N N . LEU A 1 427 ? 6.580 2.569 9.778 1.00 34.16 427 LEU A N 1
ATOM 3296 C CA . LEU A 1 427 ? 7.686 2.170 10.650 1.00 34.16 427 LEU A CA 1
ATOM 3297 C C . LEU A 1 427 ? 9.033 2.109 9.915 1.00 34.16 427 LEU A C 1
ATOM 3299 O O . LEU A 1 427 ? 10.042 2.284 10.579 1.00 34.16 427 LEU A O 1
ATOM 3303 N N . SER A 1 428 ? 9.087 1.980 8.583 1.00 33.62 428 SER A N 1
ATOM 3304 C CA . SER A 1 428 ? 10.345 2.037 7.812 1.00 33.62 428 SER A CA 1
ATOM 3305 C C . SER A 1 428 ? 11.101 3.368 7.957 1.00 33.62 428 SER A C 1
ATOM 3307 O O . SER A 1 428 ? 12.306 3.397 7.727 1.00 33.62 428 SER A O 1
ATOM 3309 N N . TRP A 1 429 ? 10.437 4.464 8.351 1.00 26.86 429 TRP A N 1
ATOM 3310 C CA . TRP A 1 429 ? 11.112 5.740 8.644 1.00 26.86 429 TRP A CA 1
ATOM 3311 C C . TRP A 1 429 ? 11.795 5.752 10.023 1.00 26.86 429 TRP A C 1
ATOM 3313 O O . TRP A 1 429 ? 12.725 6.522 10.248 1.00 26.86 429 TRP A O 1
ATOM 3323 N N . CYS A 1 430 ? 11.339 4.892 10.939 1.00 30.31 430 CYS A N 1
ATOM 3324 C CA . CYS A 1 430 ? 11.896 4.722 12.280 1.00 30.31 430 CYS A CA 1
ATOM 3325 C C . CYS A 1 430 ? 12.840 3.522 12.381 1.00 30.31 430 CYS A C 1
ATOM 3327 O O . CYS A 1 430 ? 13.834 3.604 13.081 1.00 30.31 430 CYS A O 1
ATOM 3329 N N . LEU A 1 431 ? 12.536 2.419 11.702 1.00 33.59 431 LEU A N 1
ATOM 3330 C CA . LEU A 1 431 ? 13.244 1.147 11.738 1.00 33.59 431 LEU A CA 1
ATOM 3331 C C . LEU A 1 431 ? 13.980 0.953 10.415 1.00 33.59 431 LEU A C 1
ATOM 3333 O O . LEU A 1 431 ? 13.546 0.209 9.538 1.00 33.59 431 LEU A O 1
ATOM 3337 N N . GLN A 1 432 ? 15.141 1.587 10.292 1.00 25.89 432 GLN A N 1
ATOM 3338 C CA . GLN A 1 432 ? 16.155 1.129 9.348 1.00 25.89 432 GLN A CA 1
ATOM 3339 C C . GLN A 1 432 ? 16.878 -0.067 9.981 1.00 25.89 432 GLN A C 1
ATOM 3341 O O . GLN A 1 432 ? 18.033 0.013 10.383 1.00 25.89 432 GLN A O 1
ATOM 3346 N N . VAL A 1 433 ? 16.137 -1.163 10.161 1.00 31.56 433 VAL A N 1
ATOM 3347 C CA . VAL A 1 433 ? 16.669 -2.418 10.693 1.00 31.56 433 VAL A CA 1
ATOM 3348 C C . VAL A 1 433 ? 17.336 -3.157 9.556 1.00 31.56 433 VAL A C 1
ATOM 3350 O O . VAL A 1 433 ? 16.679 -3.626 8.625 1.00 31.56 433 VAL A O 1
ATOM 3353 N N . THR A 1 434 ? 18.650 -3.290 9.654 1.00 26.67 434 THR A N 1
ATOM 3354 C CA . THR A 1 434 ? 19.394 -4.297 8.907 1.00 26.67 434 THR A CA 1
ATOM 3355 C C . THR A 1 434 ? 19.013 -5.661 9.480 1.00 26.67 434 THR A C 1
ATOM 3357 O O . THR A 1 434 ? 19.628 -6.139 10.427 1.00 26.67 434 THR A O 1
ATOM 3360 N N . ILE A 1 435 ? 17.952 -6.279 8.953 1.00 29.58 435 ILE A N 1
ATOM 3361 C CA . ILE A 1 435 ? 17.632 -7.676 9.263 1.00 29.58 435 ILE A CA 1
ATOM 3362 C C . ILE A 1 435 ? 18.631 -8.535 8.483 1.00 29.58 435 ILE A C 1
ATOM 3364 O O . ILE A 1 435 ? 18.408 -8.867 7.318 1.00 29.58 435 ILE A O 1
ATOM 3368 N N . SER A 1 436 ? 19.752 -8.871 9.116 1.00 23.89 436 SER A N 1
ATOM 3369 C CA . SER A 1 436 ? 20.614 -9.958 8.656 1.00 23.89 436 SER A CA 1
ATOM 3370 C C . SER A 1 436 ? 19.953 -11.275 9.050 1.00 23.89 436 SER A C 1
ATOM 3372 O O . SER A 1 436 ? 20.140 -11.757 10.163 1.00 23.89 436 SER A O 1
ATOM 3374 N N . LEU A 1 437 ? 19.163 -11.858 8.146 1.00 24.52 437 LEU A N 1
ATOM 3375 C CA . LEU A 1 437 ? 18.776 -13.266 8.241 1.00 24.52 437 LEU A CA 1
ATOM 3376 C C . LEU A 1 437 ? 20.038 -14.114 8.032 1.00 24.52 437 LEU A C 1
ATOM 3378 O O . LEU A 1 437 ? 20.335 -14.531 6.915 1.00 24.52 437 LEU A O 1
ATOM 3382 N N . LYS A 1 438 ? 20.812 -14.344 9.095 1.00 23.67 438 LYS A N 1
ATOM 3383 C CA . LYS A 1 438 ? 21.723 -15.485 9.128 1.00 23.67 438 LYS A CA 1
ATOM 3384 C C . LYS A 1 438 ? 20.858 -16.713 9.384 1.00 23.67 438 LYS A C 1
ATOM 3386 O O . LYS A 1 438 ? 20.433 -16.941 10.510 1.00 23.67 438 LYS A O 1
ATOM 3391 N N . LYS A 1 439 ? 20.578 -17.478 8.328 1.00 25.08 439 LYS A N 1
ATOM 3392 C CA . LYS A 1 439 ? 20.401 -18.918 8.503 1.00 25.08 439 LYS A CA 1
ATOM 3393 C C . LYS A 1 439 ? 21.746 -19.415 9.023 1.00 25.08 439 LYS A C 1
ATOM 3395 O O . LYS A 1 439 ? 22.736 -19.333 8.303 1.00 25.08 439 LYS A O 1
ATOM 3400 N N . GLU A 1 440 ? 21.811 -19.788 10.294 1.00 29.45 440 GLU A N 1
ATOM 3401 C CA . GLU A 1 440 ? 22.865 -20.701 10.713 1.00 29.45 440 GLU A CA 1
ATOM 3402 C C . GLU A 1 440 ? 22.572 -22.012 9.988 1.00 29.45 440 GLU A C 1
ATOM 3404 O O . GLU A 1 440 ? 21.526 -22.631 10.184 1.00 29.45 440 GLU A O 1
ATOM 3409 N N . ASP A 1 441 ? 23.436 -22.324 9.025 1.00 29.97 441 ASP A N 1
ATOM 3410 C CA . ASP A 1 441 ? 23.457 -23.598 8.327 1.00 29.97 441 ASP A CA 1
ATOM 3411 C C . ASP A 1 441 ? 23.816 -24.684 9.350 1.00 29.97 441 ASP A C 1
ATOM 3413 O O . ASP A 1 441 ? 24.990 -24.950 9.610 1.00 29.97 441 ASP A O 1
ATOM 3417 N N . ASP A 1 442 ? 22.792 -25.284 9.954 1.00 35.12 442 ASP A N 1
ATOM 3418 C CA . ASP A 1 442 ? 22.917 -26.551 10.664 1.00 35.12 442 ASP A CA 1
ATOM 3419 C C . ASP A 1 442 ? 23.083 -27.686 9.637 1.00 35.12 442 ASP A C 1
ATOM 3421 O O . ASP A 1 442 ? 22.203 -27.940 8.817 1.00 35.12 442 ASP A O 1
ATOM 3425 N N . ASP A 1 443 ? 24.247 -28.336 9.710 1.00 35.44 443 ASP A N 1
ATOM 3426 C CA . ASP A 1 443 ? 24.649 -29.643 9.169 1.00 35.44 443 ASP A CA 1
ATOM 3427 C C . ASP A 1 443 ? 24.226 -30.027 7.721 1.00 35.44 443 ASP A C 1
ATOM 3429 O O . ASP A 1 443 ? 23.067 -30.362 7.457 1.00 35.44 443 ASP A O 1
ATOM 3433 N N . PRO A 1 444 ? 25.176 -30.173 6.771 1.00 37.19 444 PRO A N 1
ATOM 3434 C CA . PRO A 1 444 ? 24.884 -30.493 5.367 1.00 37.19 444 PRO A CA 1
ATOM 3435 C C . PRO A 1 444 ? 24.383 -31.929 5.090 1.00 37.19 444 PRO A C 1
ATOM 3437 O O . PRO A 1 444 ? 24.249 -32.300 3.925 1.00 37.19 444 PRO A O 1
ATOM 3440 N N . GLU A 1 445 ? 24.080 -32.750 6.105 1.00 41.94 445 GLU A N 1
ATOM 3441 C CA . GLU A 1 445 ? 23.720 -34.170 5.917 1.00 41.94 445 GLU A CA 1
ATOM 3442 C C . GLU A 1 445 ? 22.297 -34.585 6.340 1.00 41.94 445 GLU A C 1
ATOM 3444 O O . GLU A 1 445 ? 21.957 -35.765 6.235 1.00 41.94 445 GLU A O 1
ATOM 3449 N N . LYS A 1 446 ? 21.403 -33.672 6.747 1.00 38.50 446 LYS A N 1
ATOM 3450 C CA . LYS A 1 446 ? 19.996 -34.038 7.032 1.00 38.50 446 LYS A CA 1
ATOM 3451 C C . LYS A 1 446 ? 18.978 -33.066 6.449 1.00 38.50 446 LYS A C 1
ATOM 3453 O O . LYS A 1 446 ? 18.282 -32.355 7.165 1.00 38.50 446 LYS A O 1
ATOM 3458 N N . SER A 1 447 ? 18.783 -33.132 5.138 1.00 34.34 447 SER A N 1
ATOM 3459 C CA . SER A 1 447 ? 17.528 -32.699 4.526 1.00 34.34 447 SER A CA 1
ATOM 3460 C C . SER A 1 447 ? 16.412 -33.684 4.901 1.00 34.34 447 SER A C 1
ATOM 3462 O O . SER A 1 447 ? 16.149 -34.667 4.209 1.00 34.34 447 SER A O 1
ATOM 3464 N N . GLN A 1 448 ? 15.746 -33.452 6.037 1.00 45.38 448 GLN A N 1
ATOM 3465 C CA . GLN A 1 448 ? 14.460 -34.094 6.310 1.00 45.38 448 GLN 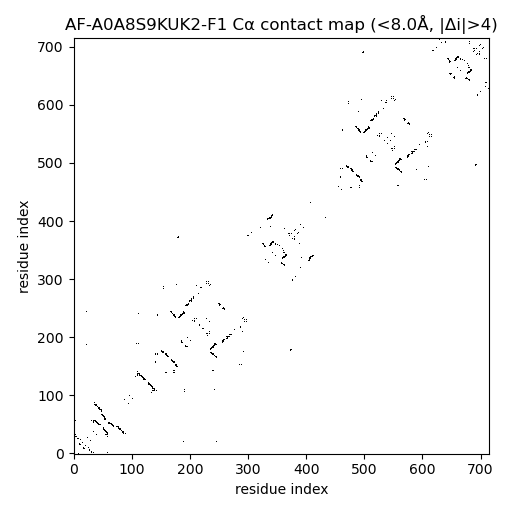A CA 1
ATOM 3466 C C . GLN A 1 448 ? 13.410 -33.485 5.378 1.00 45.38 448 GLN A C 1
ATOM 3468 O O . GLN A 1 448 ? 12.769 -32.485 5.689 1.00 45.38 448 GLN A O 1
ATOM 3473 N N . TYR A 1 449 ? 13.244 -34.089 4.205 1.00 38.28 449 TYR A N 1
ATOM 3474 C CA . TYR A 1 449 ? 12.047 -33.893 3.402 1.00 38.28 449 TYR A CA 1
ATOM 3475 C C . TYR A 1 449 ? 10.878 -34.554 4.134 1.00 38.28 449 TYR A C 1
ATOM 3477 O O . TYR A 1 449 ? 10.786 -35.779 4.197 1.00 38.28 449 TYR A O 1
ATOM 3485 N N . THR A 1 450 ? 9.988 -33.749 4.708 1.00 41.81 450 THR A N 1
ATOM 3486 C CA . THR A 1 450 ? 8.701 -34.248 5.197 1.00 41.81 450 THR A CA 1
ATOM 3487 C C . THR A 1 450 ? 7.741 -34.287 4.014 1.00 41.81 450 THR A C 1
ATOM 3489 O O . THR A 1 450 ? 7.175 -33.268 3.621 1.00 41.81 450 THR A O 1
ATOM 3492 N N . GLU A 1 451 ? 7.592 -35.459 3.400 1.00 42.44 451 GLU A N 1
ATOM 3493 C CA . GLU A 1 451 ? 6.568 -35.677 2.381 1.00 42.44 451 GLU A CA 1
ATOM 3494 C C . GLU A 1 451 ? 5.193 -35.797 3.045 1.00 42.44 451 GLU A C 1
ATOM 3496 O O . GLU A 1 451 ? 4.941 -36.687 3.857 1.00 42.44 451 GLU A O 1
ATOM 3501 N N . TYR A 1 452 ? 4.286 -34.892 2.681 1.00 52.91 452 TYR A N 1
ATOM 3502 C CA . TYR A 1 452 ? 2.890 -34.946 3.095 1.00 52.91 452 TYR A CA 1
ATOM 3503 C C . TYR A 1 452 ? 2.053 -35.538 1.959 1.00 52.91 452 TYR A C 1
ATOM 3505 O O . TYR A 1 452 ? 1.822 -34.885 0.940 1.00 52.91 452 TYR A O 1
ATOM 3513 N N . PHE A 1 453 ? 1.584 -36.772 2.139 1.00 55.62 453 PHE A N 1
ATOM 3514 C CA . PHE A 1 453 ? 0.685 -37.450 1.207 1.00 55.62 453 PHE A CA 1
ATOM 3515 C C . PHE A 1 453 ? -0.651 -37.747 1.892 1.00 55.62 453 PHE A C 1
ATOM 3517 O O . PHE A 1 453 ? -0.715 -38.546 2.823 1.00 55.62 453 PHE A O 1
ATOM 3524 N N . TYR A 1 454 ? -1.717 -37.104 1.413 1.00 68.56 454 TYR A N 1
ATOM 3525 C CA . TYR A 1 454 ? -3.081 -37.260 1.927 1.00 68.56 454 TYR A CA 1
ATOM 3526 C C . TYR A 1 454 ? -3.960 -37.918 0.858 1.00 68.56 454 TYR A C 1
ATOM 3528 O O . TYR A 1 454 ? -4.533 -37.244 -0.005 1.00 68.56 454 TYR A O 1
ATOM 3536 N N . ALA A 1 455 ? -4.024 -39.252 0.874 1.00 63.78 455 ALA A N 1
ATOM 3537 C CA . ALA A 1 455 ? -4.755 -40.043 -0.119 1.00 63.78 455 ALA A CA 1
ATOM 3538 C C . ALA A 1 455 ? -6.274 -39.786 -0.078 1.00 63.78 455 ALA A C 1
ATOM 3540 O O . ALA A 1 455 ? -6.950 -39.878 -1.104 1.00 63.78 455 ALA A O 1
ATOM 3541 N N . GLY A 1 456 ? -6.811 -39.435 1.093 1.00 64.19 456 GLY A N 1
ATOM 3542 C CA . GLY A 1 456 ? -8.232 -39.175 1.328 1.00 64.19 456 GLY A CA 1
ATOM 3543 C C . GLY A 1 456 ? -8.700 -37.760 0.973 1.00 64.19 456 GLY A C 1
ATOM 3544 O O . GLY A 1 456 ? -9.867 -37.424 1.206 1.00 64.19 456 GLY A O 1
ATOM 3545 N N . GLY A 1 457 ? -7.827 -36.922 0.404 1.00 82.94 457 GLY A N 1
ATOM 3546 C CA . GLY A 1 457 ? -8.178 -35.605 -0.129 1.00 82.94 457 GLY A CA 1
ATOM 3547 C C . GLY A 1 457 ? -8.867 -34.698 0.897 1.00 82.94 457 GLY A C 1
ATOM 3548 O O . GLY A 1 457 ? -8.398 -34.531 2.022 1.00 82.94 457 GLY A O 1
ATOM 3549 N N . LEU A 1 458 ? -10.007 -34.101 0.527 1.00 84.56 458 LEU A N 1
ATOM 3550 C CA . LEU A 1 458 ? -10.730 -33.182 1.417 1.00 84.56 458 LEU A CA 1
ATOM 3551 C C . LEU A 1 458 ? -11.297 -33.860 2.674 1.00 84.56 458 LEU A C 1
ATOM 3553 O O . LEU A 1 458 ? -11.469 -33.185 3.689 1.00 84.56 458 LEU A O 1
ATOM 3557 N N . LYS A 1 459 ? -11.574 -35.172 2.642 1.00 87.19 459 LYS A N 1
ATOM 3558 C CA . LYS A 1 459 ? -12.123 -35.882 3.808 1.00 87.19 459 LYS A CA 1
ATOM 3559 C C . LYS A 1 459 ? -11.099 -35.989 4.935 1.00 87.19 459 LYS A C 1
ATOM 3561 O O . LYS A 1 459 ? -11.421 -35.690 6.083 1.00 87.19 459 LYS A O 1
ATOM 3566 N N . GLU A 1 460 ? -9.859 -36.338 4.596 1.00 86.25 460 GLU A N 1
ATOM 3567 C CA . GLU A 1 460 ? -8.738 -36.338 5.544 1.00 86.25 460 GLU A CA 1
ATOM 3568 C C . GLU A 1 460 ? -8.456 -34.934 6.073 1.00 86.25 460 GLU A C 1
ATOM 3570 O O . GLU A 1 460 ? -8.205 -34.772 7.265 1.00 86.25 460 GLU A O 1
ATOM 3575 N N . TYR A 1 461 ? -8.585 -33.906 5.229 1.00 86.31 461 TYR A N 1
ATOM 3576 C CA . TYR A 1 461 ? -8.361 -32.533 5.670 1.00 86.31 461 TYR A CA 1
ATOM 3577 C C . TYR A 1 461 ? -9.402 -32.065 6.703 1.00 86.31 461 TYR A C 1
ATOM 3579 O O . TYR A 1 461 ? -9.041 -31.459 7.712 1.00 86.31 461 TYR A O 1
ATOM 3587 N N . VAL A 1 462 ? -10.686 -32.400 6.516 1.00 87.94 462 VAL A N 1
ATOM 3588 C CA . VAL A 1 462 ? -11.724 -32.139 7.534 1.00 87.94 462 VAL A CA 1
ATOM 3589 C C . VAL A 1 462 ? -11.458 -32.935 8.811 1.00 87.94 462 VAL A C 1
ATOM 3591 O O . VAL A 1 462 ? -11.581 -32.378 9.900 1.00 87.94 462 VAL A O 1
ATOM 3594 N N . SER A 1 463 ? -11.052 -34.204 8.692 1.00 86.94 463 SER A N 1
ATOM 3595 C CA . SER A 1 463 ? -10.694 -35.027 9.853 1.00 86.94 463 SER A CA 1
ATOM 3596 C C . SER A 1 463 ? -9.527 -34.423 10.637 1.00 86.94 463 SER A C 1
ATOM 3598 O O . SER A 1 463 ? -9.570 -34.400 11.862 1.00 86.94 463 SER A O 1
ATOM 3600 N N . TRP A 1 464 ? -8.516 -33.894 9.943 1.00 85.56 464 TRP A N 1
ATOM 3601 C CA . TRP A 1 464 ? -7.366 -33.232 10.554 1.00 85.56 464 TRP A CA 1
ATOM 3602 C C . TRP A 1 464 ? -7.766 -31.944 11.291 1.00 85.56 464 TRP A C 1
ATOM 3604 O O . TRP A 1 464 ? -7.376 -31.740 12.437 1.00 85.56 464 TRP A O 1
ATOM 3614 N N . LEU A 1 465 ? -8.632 -31.114 10.694 1.00 85.06 465 LEU A N 1
ATOM 3615 C CA . LEU A 1 465 ? -9.163 -29.900 11.342 1.00 85.06 465 LEU A CA 1
ATOM 3616 C C . LEU A 1 465 ? -10.029 -30.187 12.578 1.00 85.06 465 LEU A C 1
ATOM 3618 O O . LEU A 1 465 ? -10.269 -29.290 13.392 1.00 85.06 465 LEU A O 1
ATOM 3622 N N . ASN A 1 466 ? -10.538 -31.410 12.696 1.00 86.88 466 ASN A N 1
ATOM 3623 C CA . ASN A 1 466 ? -11.422 -31.835 13.770 1.00 86.88 466 ASN A CA 1
ATOM 3624 C C . ASN A 1 466 ? -10.749 -32.807 14.756 1.00 86.88 466 ASN A C 1
ATOM 3626 O O . ASN A 1 466 ? -11.465 -33.391 15.562 1.00 86.88 466 ASN A O 1
ATOM 3630 N N . ILE A 1 467 ? -9.414 -32.947 14.750 1.00 83.94 467 ILE A N 1
ATOM 3631 C CA . ILE A 1 467 ? -8.677 -33.857 15.657 1.00 83.94 467 ILE A CA 1
ATOM 3632 C C . ILE A 1 467 ? -9.056 -33.651 17.133 1.00 83.94 467 ILE A C 1
ATOM 3634 O O . ILE A 1 467 ? -9.264 -34.624 17.854 1.00 83.94 467 ILE A O 1
ATOM 3638 N N . ASP A 1 468 ? -9.214 -32.399 17.567 1.00 81.56 468 ASP A N 1
ATOM 3639 C CA . ASP A 1 468 ? -9.538 -32.060 18.961 1.00 81.56 468 ASP A CA 1
ATOM 3640 C C . ASP A 1 468 ? -11.050 -31.966 19.244 1.00 81.56 468 ASP A C 1
ATOM 3642 O O . ASP A 1 468 ? -11.462 -31.528 20.322 1.00 81.56 468 ASP A O 1
ATOM 3646 N N . LYS A 1 469 ? -11.905 -32.317 18.275 1.00 84.50 469 LYS A N 1
ATOM 3647 C CA . LYS A 1 469 ? -13.365 -32.182 18.366 1.00 84.50 469 LYS A CA 1
ATOM 3648 C C . LYS A 1 469 ? -14.038 -33.551 18.346 1.00 84.50 469 LYS A C 1
ATOM 3650 O O . LYS A 1 469 ? -13.549 -34.499 17.750 1.00 84.50 469 LYS A O 1
ATOM 3655 N N . SER A 1 470 ? -15.218 -33.634 18.947 1.00 86.12 470 SER A N 1
ATOM 3656 C CA . SER A 1 470 ? -16.076 -34.823 18.941 1.00 86.12 470 SER A CA 1
ATOM 3657 C C . SER A 1 470 ? -17.018 -34.811 17.723 1.00 86.12 470 SER A C 1
ATOM 3659 O O . SER A 1 470 ? -17.968 -34.020 17.685 1.00 86.12 470 SER A O 1
ATOM 3661 N N . PRO A 1 471 ? -16.772 -35.631 16.684 1.00 88.25 471 PRO A N 1
ATOM 3662 C CA . PRO A 1 471 ? -17.632 -35.680 15.505 1.00 88.25 471 PRO A CA 1
ATOM 3663 C C . PRO A 1 471 ? -18.969 -36.369 15.811 1.00 88.25 471 PRO A C 1
ATOM 3665 O O . PRO A 1 471 ? -19.019 -37.352 16.543 1.00 88.25 471 PRO A O 1
ATOM 3668 N N . ILE A 1 472 ? -20.059 -35.862 15.228 1.00 87.69 472 ILE A N 1
ATOM 3669 C CA . ILE A 1 472 ? -21.403 -36.463 15.343 1.00 87.69 472 ILE A CA 1
ATOM 3670 C C . ILE A 1 472 ? -21.557 -37.647 14.379 1.00 87.69 472 ILE A C 1
ATOM 3672 O O . ILE A 1 472 ? -22.277 -38.597 14.665 1.00 87.69 472 ILE A O 1
ATOM 3676 N N . HIS A 1 473 ? -20.895 -37.572 13.226 1.00 89.38 473 HIS A N 1
ATOM 3677 C CA . HIS A 1 473 ? -20.934 -38.569 12.161 1.00 89.38 473 HIS A CA 1
ATOM 3678 C C . HIS A 1 473 ? -19.621 -38.535 11.363 1.00 89.38 473 HIS A C 1
ATOM 3680 O O . HIS A 1 473 ? -18.823 -37.600 11.498 1.00 89.38 473 HIS A O 1
ATOM 3686 N N . ASP A 1 474 ? -19.416 -39.526 10.497 1.00 86.75 474 ASP A N 1
ATOM 3687 C CA . ASP A 1 474 ? -18.258 -39.597 9.599 1.00 86.75 474 ASP A CA 1
ATOM 3688 C C . ASP A 1 474 ? -18.222 -38.435 8.600 1.00 86.75 474 ASP A C 1
ATOM 3690 O O . ASP A 1 474 ? -19.253 -37.854 8.257 1.00 86.75 474 ASP A O 1
ATOM 3694 N N . VAL A 1 475 ? -17.032 -38.083 8.107 1.00 88.62 475 VAL A N 1
ATOM 3695 C CA . VAL A 1 475 ? -16.877 -36.955 7.179 1.00 88.62 475 VAL A CA 1
ATOM 3696 C C . VAL A 1 475 ? -17.665 -37.207 5.893 1.00 88.62 475 VAL A C 1
ATOM 3698 O O . VAL A 1 475 ? -17.343 -38.089 5.089 1.00 88.62 475 VAL A O 1
ATOM 3701 N N . LEU A 1 476 ? -18.679 -36.374 5.666 1.00 90.94 476 LEU A N 1
ATOM 3702 C CA . LEU A 1 476 ? -19.473 -36.395 4.447 1.00 90.94 476 LEU A CA 1
ATOM 3703 C C . LEU A 1 476 ? -18.671 -35.702 3.369 1.00 90.94 476 LEU A C 1
ATOM 3705 O O . LEU A 1 476 ? -18.213 -34.585 3.573 1.00 90.94 476 LEU A O 1
ATOM 3709 N N . GLY A 1 477 ? -18.507 -36.328 2.212 1.00 89.94 477 GLY A N 1
ATOM 3710 C CA . GLY A 1 477 ? -17.867 -35.632 1.114 1.00 89.94 477 GLY A CA 1
ATOM 3711 C C . GLY A 1 477 ? -18.112 -36.283 -0.225 1.00 89.94 477 GLY A C 1
ATOM 3712 O O . GLY A 1 477 ? -18.158 -37.512 -0.323 1.00 89.94 477 GLY A O 1
ATOM 3713 N N . PHE A 1 478 ? -18.264 -35.431 -1.229 1.00 91.25 478 PHE A N 1
ATOM 3714 C CA . PHE A 1 478 ? -18.606 -35.808 -2.587 1.00 91.25 478 PHE A CA 1
ATOM 3715 C C . PHE A 1 478 ? -17.870 -34.928 -3.589 1.00 91.25 478 PHE A C 1
ATOM 3717 O O . PHE A 1 478 ? -17.598 -33.753 -3.335 1.00 91.25 478 PHE A O 1
ATOM 3724 N N . ARG A 1 479 ? -17.620 -35.509 -4.762 1.00 90.06 479 ARG A N 1
ATOM 3725 C CA . ARG A 1 479 ? -17.135 -34.800 -5.939 1.00 90.06 479 ARG A CA 1
ATOM 3726 C C . ARG A 1 479 ? -18.183 -34.898 -7.038 1.00 90.06 479 ARG A C 1
ATOM 3728 O O . ARG A 1 479 ? -18.681 -35.987 -7.309 1.00 90.06 479 ARG A O 1
ATOM 3735 N N . LYS A 1 480 ? -18.507 -33.774 -7.671 1.00 87.75 480 LYS A N 1
ATOM 3736 C CA . LYS A 1 480 ? -19.452 -33.711 -8.788 1.00 87.75 480 LYS A CA 1
ATOM 3737 C C . LYS A 1 480 ? -18.919 -32.798 -9.882 1.00 87.75 480 LYS A C 1
ATOM 3739 O O . LYS A 1 480 ? -18.445 -31.701 -9.601 1.00 87.75 480 LYS A O 1
ATOM 3744 N N . GLU A 1 481 ? -19.029 -33.245 -11.125 1.00 88.38 481 GLU A N 1
ATOM 3745 C CA . GLU A 1 481 ? -18.712 -32.443 -12.305 1.00 88.38 481 GLU A CA 1
ATOM 3746 C C . GLU A 1 481 ? -20.009 -32.015 -12.991 1.00 88.38 481 GLU A C 1
ATOM 3748 O O . GLU A 1 481 ? -20.915 -32.819 -13.209 1.00 88.38 481 GLU A O 1
ATOM 3753 N N . THR A 1 482 ? -20.160 -30.725 -13.278 1.00 81.06 482 THR A N 1
ATOM 3754 C CA . THR A 1 482 ? -21.358 -30.174 -13.924 1.00 81.06 482 THR A CA 1
ATOM 3755 C C . THR A 1 482 ? -20.974 -28.951 -14.748 1.00 81.06 482 THR A C 1
ATOM 3757 O O . THR A 1 482 ? -20.334 -28.038 -14.235 1.00 81.06 482 THR A O 1
ATOM 3760 N N . ASN A 1 483 ? -21.359 -28.921 -16.028 1.00 72.88 483 ASN A N 1
ATOM 3761 C CA . ASN A 1 483 ? -21.112 -27.804 -16.956 1.00 72.88 483 ASN A CA 1
ATOM 3762 C C . ASN A 1 483 ? -19.638 -27.342 -17.024 1.00 72.88 483 ASN A C 1
ATOM 3764 O O . ASN A 1 483 ? -19.360 -26.149 -17.089 1.00 72.88 483 ASN A O 1
ATOM 3768 N N . GLY A 1 484 ? -18.683 -28.279 -16.974 1.00 77.19 484 GLY A N 1
ATOM 3769 C CA . GLY A 1 484 ? -17.247 -27.964 -16.993 1.00 77.19 484 GLY A CA 1
ATOM 3770 C C . GLY A 1 484 ? -16.681 -27.445 -15.663 1.00 77.19 484 GLY A C 1
ATOM 3771 O O . GLY A 1 484 ? -15.499 -27.120 -15.600 1.00 77.19 484 GLY A O 1
ATOM 3772 N N . ALA A 1 485 ? -17.492 -27.391 -14.601 1.00 85.19 485 ALA A N 1
ATOM 3773 C CA . ALA A 1 485 ? -17.055 -27.112 -13.239 1.00 85.19 485 ALA A CA 1
ATOM 3774 C C . ALA A 1 485 ? -16.944 -28.415 -12.430 1.00 85.19 485 ALA A C 1
ATOM 3776 O O . ALA A 1 485 ? -17.909 -29.175 -12.352 1.00 85.19 485 ALA A O 1
ATOM 3777 N N . SER A 1 486 ? -15.799 -28.662 -11.793 1.00 89.75 486 SER A N 1
ATOM 3778 C CA . SER A 1 486 ? -15.621 -29.751 -10.821 1.00 89.75 486 SER A CA 1
ATOM 3779 C C . SER A 1 486 ? -15.759 -29.194 -9.411 1.00 89.75 486 SER A C 1
ATOM 3781 O O . SER A 1 486 ? -14.998 -28.316 -9.016 1.00 89.75 486 SER A O 1
ATOM 3783 N N . ILE A 1 487 ? -16.685 -29.732 -8.630 1.00 92.19 487 ILE A N 1
ATOM 3784 C CA . ILE A 1 487 ? -16.948 -29.336 -7.246 1.00 92.19 487 ILE A CA 1
ATOM 3785 C C . ILE A 1 487 ? -16.582 -30.500 -6.336 1.00 92.19 487 ILE A C 1
ATOM 3787 O O . ILE A 1 487 ? -17.015 -31.624 -6.567 1.00 92.19 487 ILE A O 1
ATOM 3791 N N . ASP A 1 488 ? -15.803 -30.223 -5.301 1.00 92.81 488 ASP A N 1
ATOM 3792 C CA . ASP A 1 488 ? -15.427 -31.162 -4.253 1.00 92.81 488 ASP A CA 1
ATOM 3793 C C . ASP A 1 488 ? -15.784 -30.529 -2.906 1.00 92.81 488 ASP A C 1
ATOM 3795 O O . ASP A 1 488 ? -15.349 -29.415 -2.598 1.00 92.81 488 ASP A O 1
ATOM 3799 N N . VAL A 1 489 ? -16.641 -31.187 -2.132 1.00 93.50 489 VAL A N 1
ATOM 3800 C CA . VAL A 1 489 ? -17.128 -30.679 -0.844 1.00 93.50 489 VAL A CA 1
ATOM 3801 C C . VAL A 1 489 ? -16.936 -31.755 0.202 1.00 93.50 489 VAL A C 1
ATOM 3803 O O . VAL A 1 489 ? -17.345 -32.892 -0.009 1.00 93.50 489 VAL A O 1
ATOM 3806 N N . ALA A 1 490 ? -16.375 -31.379 1.349 1.00 93.94 490 ALA A N 1
ATOM 3807 C CA . ALA A 1 490 ? -16.331 -32.211 2.543 1.00 93.94 490 ALA A CA 1
ATOM 3808 C C . ALA A 1 490 ? -16.876 -31.436 3.748 1.00 93.94 490 ALA A C 1
ATOM 3810 O O . ALA A 1 490 ? -16.597 -30.247 3.904 1.00 93.94 490 ALA A O 1
ATOM 3811 N N . LEU A 1 491 ? -17.677 -32.081 4.592 1.00 93.75 491 LEU A N 1
ATOM 3812 C CA . LEU A 1 491 ? -18.315 -31.454 5.739 1.00 93.75 491 LEU A CA 1
ATOM 3813 C C . LEU A 1 491 ? -18.559 -32.431 6.893 1.00 93.75 491 LEU A C 1
ATOM 3815 O O . LEU A 1 491 ? -18.784 -33.625 6.689 1.00 93.75 491 LEU A O 1
ATOM 3819 N N . GLN A 1 492 ? -18.512 -31.911 8.116 1.00 93.56 492 GLN A N 1
ATOM 3820 C CA . GLN A 1 492 ? -18.733 -32.674 9.341 1.00 93.56 492 GLN A CA 1
ATOM 3821 C C . GLN A 1 492 ? -19.255 -31.765 10.456 1.00 93.56 492 GLN A C 1
ATOM 3823 O O . GLN A 1 492 ? -18.695 -30.690 10.686 1.00 93.56 492 GLN A O 1
ATOM 3828 N N . TRP A 1 493 ? -20.301 -32.197 11.163 1.00 92.62 493 TRP A N 1
ATOM 3829 C CA . TRP A 1 493 ? -20.748 -31.539 12.393 1.00 92.62 493 TRP A CA 1
ATOM 3830 C C . TRP A 1 493 ? -20.099 -32.184 13.621 1.00 92.62 493 TRP A C 1
ATOM 3832 O O . TRP A 1 493 ? -20.009 -33.409 13.721 1.00 92.62 493 TRP A O 1
ATOM 3842 N N . CYS A 1 494 ? -19.697 -31.358 14.586 1.00 88.69 494 CYS A N 1
ATOM 3843 C CA . CYS A 1 494 ? -19.141 -31.788 15.871 1.00 88.69 494 CYS A CA 1
ATOM 3844 C C . CYS A 1 494 ? -20.056 -31.375 17.031 1.00 88.69 494 CYS A C 1
ATOM 3846 O O . CYS A 1 494 ? -20.650 -30.297 16.983 1.00 88.69 494 CYS A O 1
ATOM 3848 N N . SER A 1 495 ? -20.168 -32.172 18.100 1.00 83.94 495 SER A N 1
ATOM 3849 C CA . SER A 1 495 ? -21.058 -31.846 19.230 1.00 83.94 495 SER A CA 1
ATOM 3850 C C . SER A 1 495 ? -20.529 -30.697 20.086 1.00 83.94 495 SER A C 1
ATOM 3852 O O . SER A 1 495 ? -21.318 -29.842 20.485 1.00 83.94 495 SER A O 1
ATOM 3854 N N . ASP A 1 496 ? -19.211 -30.609 20.272 1.00 80.62 496 ASP A N 1
ATOM 3855 C CA . ASP A 1 496 ? -18.599 -29.700 21.257 1.00 80.62 496 ASP A CA 1
ATOM 3856 C C . ASP A 1 496 ? -18.195 -28.329 20.685 1.00 80.62 496 ASP A C 1
ATOM 3858 O O . ASP A 1 496 ? -17.688 -27.470 21.407 1.00 80.62 496 ASP A O 1
ATOM 3862 N N . ALA A 1 497 ? -18.431 -28.106 19.389 1.00 78.62 497 ALA A N 1
ATOM 3863 C CA . ALA A 1 497 ? -18.151 -26.844 18.710 1.00 78.62 497 ALA A CA 1
ATOM 3864 C C . ALA A 1 497 ? -19.403 -25.950 18.625 1.00 78.62 497 ALA A C 1
ATOM 3866 O O . ALA A 1 497 ? -20.473 -26.420 18.227 1.00 78.62 497 ALA A O 1
ATOM 3867 N N . TYR A 1 498 ? -19.240 -24.665 18.959 1.00 77.44 498 TYR A N 1
ATOM 3868 C CA . TYR A 1 498 ? -20.291 -23.630 18.931 1.00 77.44 498 TYR A CA 1
ATOM 3869 C C . TYR A 1 498 ? -20.102 -22.598 17.801 1.00 77.44 498 TYR A C 1
ATOM 3871 O O . TYR A 1 498 ? -20.942 -21.725 17.612 1.00 77.44 498 TYR A O 1
ATOM 3879 N N . SER A 1 499 ? -19.012 -22.690 17.032 1.00 80.19 499 SER A N 1
ATOM 3880 C CA . SER A 1 499 ? -18.729 -21.846 15.863 1.00 80.19 499 SER A CA 1
ATOM 3881 C C . SER A 1 499 ? -18.681 -22.674 14.577 1.00 80.19 499 SER A C 1
ATOM 3883 O O . SER A 1 499 ? -18.437 -23.884 14.621 1.00 80.19 499 SER A O 1
ATOM 3885 N N . ASP A 1 500 ? -18.935 -22.037 13.429 1.00 87.25 500 ASP A N 1
ATOM 3886 C CA . ASP A 1 500 ? -18.770 -22.648 12.110 1.00 87.25 500 ASP A CA 1
ATOM 3887 C C . ASP A 1 500 ? -17.372 -22.370 11.534 1.00 87.25 500 ASP A C 1
ATOM 3889 O O . ASP A 1 500 ? -16.795 -21.299 11.704 1.00 87.25 500 ASP A O 1
ATOM 3893 N N . THR A 1 501 ? -16.795 -23.356 10.849 1.00 89.75 501 THR A N 1
ATOM 3894 C CA . THR A 1 501 ? -15.522 -23.238 10.127 1.00 89.75 501 THR A CA 1
ATOM 3895 C C . THR A 1 501 ? -15.758 -23.611 8.671 1.00 89.75 501 THR A C 1
ATOM 3897 O O . THR A 1 501 ? -15.954 -24.781 8.357 1.00 89.75 501 THR A O 1
ATOM 3900 N N . MET A 1 502 ? -15.739 -22.628 7.766 1.00 91.12 502 MET A N 1
ATOM 3901 C CA . MET A 1 502 ? -15.853 -22.870 6.325 1.00 91.12 502 MET A CA 1
ATOM 3902 C C . MET A 1 502 ? -14.621 -22.396 5.569 1.00 91.12 502 MET A C 1
ATOM 3904 O O . MET A 1 502 ? -14.252 -21.227 5.661 1.00 91.12 502 MET A O 1
ATOM 3908 N N . LEU A 1 503 ? -14.028 -23.285 4.776 1.00 93.00 503 LEU A N 1
ATOM 3909 C CA . LEU A 1 503 ? -12.881 -22.987 3.924 1.00 93.00 503 LEU A CA 1
ATOM 3910 C C . LEU A 1 503 ? -13.265 -23.142 2.451 1.00 93.00 503 LEU A C 1
ATOM 3912 O O . LEU A 1 503 ? -13.762 -24.188 2.041 1.00 93.00 503 LEU A O 1
ATOM 3916 N N . GLY A 1 504 ? -13.029 -22.094 1.664 1.00 92.69 504 GLY A N 1
ATOM 3917 C CA . GLY A 1 504 ? -13.312 -22.062 0.231 1.00 92.69 504 GLY A CA 1
ATOM 3918 C C . GLY A 1 504 ? -12.044 -22.044 -0.616 1.00 92.69 504 GLY A C 1
ATOM 3919 O O . GLY A 1 504 ? -11.076 -21.353 -0.278 1.00 92.69 504 GLY A O 1
ATOM 3920 N N . TYR A 1 505 ? -12.061 -22.790 -1.717 1.00 93.44 505 TYR A N 1
ATOM 3921 C CA . TYR A 1 505 ? -11.002 -22.839 -2.715 1.00 93.44 505 TYR A CA 1
ATOM 3922 C C . TYR A 1 505 ? -11.600 -22.751 -4.120 1.00 93.44 505 TYR A C 1
ATOM 3924 O O . TYR A 1 505 ? -12.554 -23.457 -4.445 1.00 93.44 505 TYR A O 1
ATOM 3932 N N . ALA A 1 506 ? -11.007 -21.922 -4.974 1.00 91.38 506 ALA A N 1
ATOM 3933 C CA . ALA A 1 506 ? -11.340 -21.826 -6.391 1.00 91.38 506 ALA A CA 1
ATOM 3934 C C . ALA A 1 506 ? -10.067 -22.001 -7.227 1.00 91.38 506 ALA A C 1
ATOM 3936 O O . ALA A 1 506 ? -9.107 -21.256 -7.050 1.00 91.38 506 ALA A O 1
ATOM 3937 N N . ASN A 1 507 ? -10.024 -23.003 -8.109 1.00 90.81 507 ASN A N 1
ATOM 3938 C CA . ASN A 1 507 ? -8.835 -23.388 -8.886 1.00 90.81 507 ASN A CA 1
ATOM 3939 C C . ASN A 1 507 ? -7.570 -23.521 -8.014 1.00 90.81 507 ASN A C 1
ATOM 3941 O O . ASN A 1 507 ? -6.507 -23.017 -8.364 1.00 90.81 507 ASN A O 1
ATOM 3945 N N . SER A 1 508 ? -7.707 -24.176 -6.855 1.00 87.69 508 SER A N 1
ATOM 3946 C CA . SER A 1 508 ? -6.651 -24.342 -5.839 1.00 87.69 508 SER A CA 1
ATOM 3947 C C . SER A 1 508 ? -6.206 -23.056 -5.120 1.00 87.69 508 SER A C 1
ATOM 3949 O O . SER A 1 508 ? -5.303 -23.107 -4.290 1.00 87.69 508 SER A O 1
ATOM 3951 N N . ILE A 1 509 ? -6.853 -21.914 -5.369 1.00 88.00 509 ILE A N 1
ATOM 3952 C CA . ILE A 1 509 ? -6.604 -20.646 -4.672 1.00 88.00 509 ILE A CA 1
ATOM 3953 C C . ILE A 1 509 ? -7.572 -20.525 -3.497 1.00 88.00 509 ILE A C 1
ATOM 3955 O O . ILE A 1 509 ? -8.782 -20.660 -3.673 1.00 88.00 509 ILE A O 1
ATOM 3959 N N . ARG A 1 510 ? -7.052 -20.260 -2.294 1.00 90.94 510 ARG A N 1
ATOM 3960 C CA . ARG A 1 510 ? -7.869 -20.088 -1.085 1.00 90.94 510 ARG A CA 1
ATOM 3961 C C . ARG A 1 510 ? -8.608 -18.751 -1.112 1.00 90.94 510 ARG A C 1
ATOM 3963 O O . ARG A 1 510 ? -7.980 -17.696 -1.120 1.00 90.94 510 ARG A O 1
ATOM 3970 N N . THR A 1 511 ? -9.932 -18.791 -1.025 1.00 90.00 511 THR A N 1
ATOM 3971 C CA . THR A 1 511 ? -10.778 -17.594 -0.979 1.00 90.00 511 THR A CA 1
ATOM 3972 C C . THR A 1 511 ? -11.089 -17.214 0.470 1.00 90.00 511 THR A C 1
ATOM 3974 O O . THR A 1 511 ? -12.047 -17.709 1.070 1.00 90.00 511 THR A O 1
ATOM 3977 N N . ILE A 1 512 ? -10.243 -16.366 1.058 1.00 86.25 512 ILE A N 1
ATOM 3978 C CA . ILE A 1 512 ? -10.302 -15.982 2.481 1.00 86.25 512 ILE A CA 1
ATOM 3979 C C . ILE A 1 512 ? -11.603 -15.238 2.819 1.00 86.25 512 ILE A C 1
ATOM 3981 O O . ILE A 1 512 ? -12.211 -15.510 3.852 1.00 86.25 512 ILE A O 1
ATOM 3985 N N . ASP A 1 513 ? -12.064 -14.361 1.925 1.00 84.38 513 ASP A N 1
ATOM 3986 C CA . ASP A 1 513 ? -13.278 -13.553 2.116 1.00 84.38 513 ASP A CA 1
ATOM 3987 C C . ASP A 1 513 ? -14.551 -14.282 1.639 1.00 84.38 513 ASP A C 1
ATOM 3989 O O . ASP A 1 513 ? -15.648 -13.707 1.619 1.00 84.38 513 ASP A O 1
ATOM 3993 N N . GLY A 1 514 ? -14.399 -15.548 1.231 1.00 86.62 514 GLY A N 1
ATOM 3994 C CA . GLY A 1 514 ? -15.446 -16.445 0.761 1.00 86.62 514 GLY A CA 1
ATOM 3995 C C . GLY A 1 514 ? -15.811 -16.271 -0.712 1.00 86.62 514 GLY A C 1
ATOM 3996 O O . GLY A 1 514 ? -14.950 -16.249 -1.584 1.00 86.62 514 GLY A O 1
ATOM 3997 N N . GLY A 1 515 ? -17.104 -16.215 -1.019 1.00 91.06 515 GLY A N 1
ATOM 3998 C CA . GLY A 1 515 ? -17.596 -16.022 -2.385 1.00 91.06 515 GLY A CA 1
ATOM 3999 C C . GLY A 1 515 ? -18.769 -16.920 -2.735 1.00 91.06 515 GLY A C 1
ATOM 4000 O O . GLY A 1 515 ? -19.339 -17.603 -1.878 1.00 91.06 515 GLY A O 1
ATOM 4001 N N . THR A 1 516 ? -19.110 -16.930 -4.019 1.00 92.56 516 THR A N 1
ATOM 4002 C CA . THR A 1 516 ? -20.329 -17.557 -4.549 1.00 92.56 516 THR A CA 1
ATOM 4003 C C . THR A 1 516 ? -20.453 -19.048 -4.227 1.00 92.56 516 THR A C 1
ATOM 4005 O O . THR A 1 516 ? -21.553 -19.527 -3.952 1.00 92.56 516 THR A O 1
ATOM 4008 N N . HIS A 1 517 ? -19.337 -19.777 -4.173 1.00 92.44 517 HIS A N 1
ATOM 4009 C CA . HIS A 1 517 ? -19.304 -21.192 -3.791 1.00 92.44 517 HIS A CA 1
ATOM 4010 C C . HIS A 1 517 ? -19.643 -21.414 -2.303 1.00 92.44 517 HIS A C 1
ATOM 4012 O O . HIS A 1 517 ? -20.482 -22.259 -1.998 1.00 92.44 517 HIS A O 1
ATOM 4018 N N . ILE A 1 518 ? -19.084 -20.624 -1.373 1.00 92.69 518 ILE A N 1
ATOM 4019 C CA . ILE A 1 518 ? -19.429 -20.716 0.061 1.00 92.69 518 ILE A CA 1
ATOM 4020 C C . ILE A 1 518 ? -20.883 -20.290 0.297 1.00 92.69 518 ILE A C 1
ATOM 4022 O O . ILE A 1 518 ? -21.601 -20.921 1.075 1.00 92.69 518 ILE A O 1
ATOM 4026 N N . GLU A 1 519 ? -21.348 -19.236 -0.378 1.00 92.75 519 GLU A N 1
ATOM 4027 C CA . GLU A 1 519 ? -22.749 -18.810 -0.301 1.00 92.75 519 GLU A CA 1
ATOM 4028 C C . GLU A 1 519 ? -23.716 -19.893 -0.785 1.00 92.75 519 GLU A C 1
ATOM 4030 O O . GLU A 1 519 ? -24.764 -20.093 -0.166 1.00 92.75 519 GLU A O 1
ATOM 4035 N N . GLY A 1 520 ? -23.352 -20.609 -1.855 1.00 91.94 520 GLY A N 1
ATOM 4036 C CA . GLY A 1 520 ? -24.105 -21.755 -2.363 1.00 91.94 520 GLY A CA 1
ATOM 4037 C C . GLY A 1 520 ? -24.272 -22.835 -1.297 1.00 91.94 520 GLY A C 1
ATOM 4038 O O . GLY A 1 520 ? -25.395 -23.243 -1.007 1.00 91.94 520 GLY A O 1
ATOM 4039 N N . VAL A 1 521 ? -23.182 -23.221 -0.625 1.00 93.50 521 VAL A N 1
ATOM 4040 C CA . VAL A 1 521 ? -23.233 -24.202 0.474 1.00 93.50 521 VAL A CA 1
ATOM 4041 C C . VAL A 1 521 ? -24.082 -23.701 1.644 1.00 93.50 521 VAL A C 1
ATOM 4043 O O . VAL A 1 521 ? -24.951 -24.424 2.129 1.00 93.50 521 VAL A O 1
ATOM 4046 N N . LYS A 1 522 ? -23.903 -22.445 2.076 1.00 93.19 522 LYS A N 1
ATOM 4047 C CA . LYS A 1 522 ? -24.691 -21.844 3.171 1.00 93.19 522 LYS A CA 1
ATOM 4048 C C . LYS A 1 522 ? -26.194 -21.864 2.879 1.00 93.19 522 LYS A C 1
ATOM 4050 O O . LYS A 1 522 ? -26.988 -22.202 3.765 1.00 93.19 522 LYS A O 1
ATOM 4055 N N . ALA A 1 523 ? -26.585 -21.496 1.660 1.00 91.31 523 ALA A N 1
ATOM 4056 C CA . ALA A 1 523 ? -27.979 -21.488 1.228 1.00 91.31 523 ALA A CA 1
ATOM 4057 C C . ALA A 1 523 ? -28.558 -22.909 1.156 1.00 91.31 523 ALA A C 1
ATOM 4059 O O . ALA A 1 523 ? -29.668 -23.143 1.645 1.00 91.31 523 ALA A O 1
ATOM 4060 N N . SER A 1 524 ? -27.789 -23.850 0.607 1.00 92.25 524 SER A N 1
ATOM 4061 C CA . SER A 1 524 ? -28.182 -25.250 0.451 1.00 92.25 524 SER A CA 1
ATOM 4062 C C . SER A 1 524 ? -28.391 -25.945 1.793 1.00 92.25 524 SER A C 1
ATOM 4064 O O . SER A 1 524 ? -29.453 -26.523 2.028 1.00 92.25 524 SER A O 1
ATOM 4066 N N . LEU A 1 525 ? -27.443 -25.801 2.725 1.00 92.50 525 LEU A N 1
ATOM 4067 C CA . LEU A 1 525 ? -27.539 -26.362 4.076 1.00 92.50 525 LEU A CA 1
ATOM 4068 C C . LEU A 1 525 ? -28.785 -25.861 4.804 1.00 92.50 525 LEU A C 1
ATOM 4070 O O . LEU A 1 525 ? -29.571 -26.654 5.317 1.00 92.50 525 LEU A O 1
ATOM 4074 N N . THR A 1 526 ? -28.997 -24.541 4.801 1.00 90.75 526 THR A N 1
ATOM 4075 C CA . THR A 1 526 ? -30.133 -23.920 5.497 1.00 90.75 526 THR A CA 1
ATOM 4076 C C . THR A 1 526 ? -31.464 -24.419 4.934 1.00 90.75 526 THR A C 1
ATOM 4078 O O . THR A 1 526 ? -32.388 -24.713 5.688 1.00 90.75 526 THR A O 1
ATOM 4081 N N . ARG A 1 527 ? -31.577 -24.531 3.608 1.00 89.81 527 ARG A N 1
ATOM 4082 C CA . ARG A 1 527 ? -32.807 -24.965 2.934 1.00 89.81 527 ARG A CA 1
ATOM 4083 C C . ARG A 1 527 ? -33.077 -26.452 3.135 1.00 89.81 527 ARG A C 1
ATOM 4085 O O . ARG A 1 527 ? -34.189 -26.814 3.509 1.00 89.81 527 ARG A O 1
ATOM 4092 N N . THR A 1 528 ? -32.064 -27.287 2.916 1.00 89.06 528 THR A N 1
ATOM 4093 C CA . THR A 1 528 ? -32.167 -28.750 2.982 1.00 89.06 528 THR A CA 1
ATOM 4094 C C . THR A 1 528 ? -32.476 -29.205 4.400 1.00 89.06 528 THR A C 1
ATOM 4096 O O . THR A 1 528 ? -33.434 -29.946 4.609 1.00 89.06 528 THR A O 1
ATOM 4099 N N . LEU A 1 529 ? -31.757 -28.686 5.401 1.00 88.06 529 LEU A N 1
ATOM 4100 C CA . LEU A 1 529 ? -31.995 -29.067 6.792 1.00 88.06 529 LEU A CA 1
ATOM 4101 C C . LEU A 1 529 ? -33.339 -28.556 7.313 1.00 88.06 529 LEU A C 1
ATOM 4103 O O . LEU A 1 529 ? -34.016 -29.305 8.004 1.00 88.06 529 LEU A O 1
ATOM 4107 N N . ASN A 1 530 ? -33.805 -27.361 6.929 1.00 87.69 530 ASN A N 1
ATOM 4108 C CA . ASN A 1 530 ? -35.169 -26.932 7.274 1.00 87.69 530 ASN A CA 1
ATOM 4109 C C . ASN A 1 530 ? -36.249 -27.788 6.588 1.00 87.69 530 ASN A C 1
ATOM 4111 O O . ASN A 1 530 ? -37.288 -28.062 7.189 1.00 87.69 530 ASN A O 1
ATOM 4115 N N . ALA A 1 531 ? -36.032 -28.216 5.340 1.00 86.44 531 ALA A N 1
ATOM 4116 C CA . ALA A 1 531 ? -36.968 -29.084 4.627 1.00 86.44 531 ALA A CA 1
ATOM 4117 C C . ALA A 1 531 ? -37.049 -30.483 5.261 1.00 86.44 531 ALA A C 1
ATOM 4119 O O . ALA A 1 531 ? -38.148 -31.003 5.456 1.00 86.44 531 ALA A O 1
ATOM 4120 N N . LEU A 1 532 ? -35.905 -31.066 5.627 1.00 84.81 532 LEU A N 1
ATOM 4121 C CA . LEU A 1 532 ? -35.826 -32.376 6.276 1.00 84.81 532 LEU A CA 1
ATOM 4122 C C . LEU A 1 532 ? -36.268 -32.332 7.744 1.00 84.81 532 LEU A C 1
ATOM 4124 O O . LEU A 1 532 ? -36.973 -33.233 8.191 1.00 84.81 532 LEU A O 1
ATOM 4128 N N . ALA A 1 533 ? -35.963 -31.259 8.478 1.00 81.56 533 ALA A N 1
ATOM 4129 C CA . ALA A 1 533 ? -36.415 -31.074 9.859 1.00 81.56 533 ALA A CA 1
ATOM 4130 C C . ALA A 1 533 ? -37.946 -31.008 9.973 1.00 81.56 533 ALA A C 1
ATOM 4132 O O . ALA A 1 533 ? -38.509 -31.502 10.943 1.00 81.56 533 ALA A O 1
ATOM 4133 N N . LYS A 1 534 ? -38.644 -30.459 8.967 1.00 78.81 534 LYS A N 1
ATOM 4134 C CA . LYS A 1 534 ? -40.118 -30.486 8.910 1.00 78.81 534 LYS A CA 1
ATOM 4135 C C . LYS A 1 534 ? -40.691 -31.889 8.696 1.00 78.81 534 LYS A C 1
ATOM 4137 O O . LYS A 1 534 ? -41.841 -32.132 9.057 1.00 78.81 534 LYS A O 1
ATOM 4142 N N . LYS A 1 535 ? -39.919 -32.790 8.080 1.00 74.75 535 LYS A N 1
ATOM 4143 C CA . LYS A 1 535 ? -40.297 -34.194 7.866 1.00 74.75 535 LYS A CA 1
ATOM 4144 C C . LYS A 1 535 ? -39.927 -35.086 9.060 1.00 74.75 535 LYS A C 1
ATOM 4146 O O . LYS A 1 535 ? -40.536 -36.142 9.219 1.00 74.75 535 LYS A O 1
ATOM 4151 N N . SER A 1 536 ? -38.945 -34.699 9.880 1.00 71.56 536 SER A N 1
ATOM 4152 C CA . SER A 1 536 ? -38.475 -35.515 11.004 1.00 71.56 536 SER A CA 1
ATOM 4153 C C . SER A 1 536 ? -39.432 -35.465 12.203 1.00 71.56 536 SER A C 1
ATOM 4155 O O . SER A 1 536 ? -40.132 -34.483 12.446 1.00 71.56 536 SER A O 1
ATOM 4157 N N . LYS A 1 537 ? -39.472 -36.551 12.988 1.00 64.31 537 LYS A N 1
ATOM 4158 C CA . LYS A 1 537 ? -40.327 -36.664 14.191 1.00 64.31 537 LYS A CA 1
ATOM 4159 C C . LYS A 1 537 ? -39.797 -35.863 15.390 1.00 64.31 537 LYS A C 1
ATOM 4161 O O . LYS A 1 537 ? -40.474 -35.762 16.413 1.00 64.31 537 LYS A O 1
ATOM 4166 N N . THR A 1 538 ? -38.592 -35.315 15.271 1.00 61.66 538 THR A N 1
ATOM 4167 C CA . THR A 1 538 ? -37.847 -34.646 16.345 1.00 61.66 538 THR A CA 1
ATOM 4168 C C . THR A 1 538 ? -38.364 -33.229 16.617 1.00 61.66 538 THR A C 1
ATOM 4170 O O . THR A 1 538 ? -38.315 -32.747 17.753 1.00 61.66 538 THR A O 1
ATOM 4173 N N . VAL A 1 539 ? -38.946 -32.570 15.611 1.00 61.59 539 VAL A N 1
ATOM 4174 C CA . VAL A 1 539 ? -39.539 -31.237 15.755 1.00 61.59 539 VAL A CA 1
ATOM 4175 C C . VAL A 1 539 ? -41.014 -31.361 16.160 1.00 61.59 539 VAL A C 1
ATOM 4177 O O . VAL A 1 539 ? -41.879 -31.685 15.354 1.00 61.59 539 VAL A O 1
ATOM 4180 N N . LYS A 1 540 ? -41.322 -31.091 17.437 1.00 58.16 540 LYS A N 1
ATOM 4181 C CA . LYS A 1 540 ? -42.703 -31.136 17.969 1.00 58.16 540 LYS A CA 1
ATOM 4182 C C . LYS A 1 540 ? -43.579 -29.947 17.537 1.00 58.16 540 LYS A C 1
ATOM 4184 O O . LYS A 1 540 ? -44.801 -30.052 17.585 1.00 58.16 540 LYS A O 1
ATOM 4189 N N . GLU A 1 541 ? -42.975 -28.836 17.117 1.00 56.88 541 GLU A N 1
ATOM 4190 C CA . GLU A 1 541 ? -43.662 -27.609 16.686 1.00 56.88 541 GLU A CA 1
ATOM 4191 C C . GLU A 1 541 ? -43.501 -27.414 15.172 1.00 56.88 541 GLU A C 1
ATOM 4193 O O . GLU A 1 541 ? -42.403 -27.155 14.688 1.00 56.88 541 GLU A O 1
ATOM 4198 N N . LYS A 1 542 ? -44.600 -27.513 14.414 1.00 55.12 542 LYS A N 1
ATOM 4199 C CA . LYS A 1 542 ? -44.599 -27.482 12.936 1.00 55.12 542 LYS A CA 1
ATOM 4200 C C . LYS A 1 542 ? -44.078 -26.172 12.303 1.00 55.12 542 LYS A C 1
ATOM 4202 O O . LYS A 1 542 ? -43.829 -26.160 11.100 1.00 55.12 542 LYS A O 1
ATOM 4207 N N . ASP A 1 543 ? -43.852 -25.121 13.097 1.00 55.81 543 ASP A N 1
ATOM 4208 C CA . ASP A 1 543 ? -43.540 -23.762 12.627 1.00 55.81 543 ASP A CA 1
ATOM 4209 C C . ASP A 1 543 ? -42.115 -23.263 12.955 1.00 55.81 543 ASP A C 1
ATOM 4211 O O . ASP A 1 543 ? -41.800 -22.095 12.713 1.00 55.81 543 ASP A O 1
ATOM 4215 N N . ILE A 1 544 ? -41.215 -24.106 13.482 1.00 67.25 544 ILE A N 1
ATOM 4216 C CA . ILE A 1 544 ? -39.831 -23.677 13.760 1.00 67.25 544 ILE A CA 1
ATOM 4217 C C . ILE A 1 544 ? -39.048 -23.556 12.445 1.00 67.25 544 ILE A C 1
ATOM 4219 O O . ILE A 1 544 ? -38.781 -24.550 11.772 1.00 67.25 544 ILE A O 1
ATOM 4223 N N . ASN A 1 545 ? -38.642 -22.332 12.100 1.00 76.88 545 ASN A N 1
ATOM 4224 C CA . ASN A 1 545 ? -37.745 -22.056 10.979 1.00 76.88 545 ASN A CA 1
ATOM 4225 C C . ASN A 1 545 ? -36.337 -21.750 11.511 1.00 76.88 545 ASN A C 1
ATOM 4227 O O . ASN A 1 545 ? -36.115 -20.709 12.138 1.00 76.88 545 ASN A O 1
ATOM 4231 N N . LEU A 1 546 ? -35.389 -22.663 11.294 1.00 81.94 546 LEU A N 1
ATOM 4232 C CA . LEU A 1 546 ? -34.009 -22.500 11.744 1.00 81.94 546 LEU A CA 1
ATOM 4233 C C . LEU A 1 546 ? -33.299 -21.478 10.847 1.00 81.94 546 LEU A C 1
ATOM 4235 O O . LEU A 1 546 ? -33.343 -21.572 9.619 1.00 81.94 546 LEU A O 1
ATOM 4239 N N . SER A 1 547 ? -32.631 -20.495 11.455 1.00 85.19 547 SER A N 1
ATOM 4240 C CA . SER A 1 547 ? -31.757 -19.582 10.722 1.00 85.19 547 SER A CA 1
ATOM 4241 C C . SER A 1 547 ? -30.530 -20.338 10.206 1.00 85.19 547 SER A C 1
ATOM 4243 O O . SER A 1 547 ? -30.164 -21.397 10.723 1.00 85.19 547 SER A O 1
ATOM 4245 N N . GLY A 1 548 ? -29.851 -19.769 9.209 1.00 83.62 548 GLY A N 1
ATOM 4246 C CA . GLY A 1 548 ? -28.618 -20.366 8.704 1.00 83.62 548 GLY A CA 1
ATOM 4247 C C . GLY A 1 548 ? -27.517 -20.474 9.765 1.00 83.62 548 GLY A C 1
ATOM 4248 O O . GLY A 1 548 ? -26.702 -21.381 9.682 1.00 83.62 548 GLY A O 1
ATOM 4249 N N . GLU A 1 549 ? -27.489 -19.590 10.764 1.00 84.50 549 GLU A N 1
ATOM 4250 C CA . GLU A 1 549 ? -26.510 -19.653 11.859 1.00 84.50 549 GLU A CA 1
ATOM 4251 C C . GLU A 1 549 ? -26.750 -20.876 12.748 1.00 84.50 549 GLU A C 1
ATOM 4253 O O . GLU A 1 549 ? -25.818 -21.629 13.005 1.00 84.50 549 GLU A O 1
ATOM 4258 N N . HIS A 1 550 ? -28.008 -21.158 13.108 1.00 88.00 550 HIS A N 1
ATOM 4259 C CA . HIS A 1 550 ? -28.346 -22.324 13.939 1.00 88.00 550 HIS A CA 1
ATOM 4260 C C . HIS A 1 550 ? -28.025 -23.650 13.236 1.00 88.00 550 HIS A C 1
ATOM 4262 O O . HIS A 1 550 ? -27.658 -24.638 13.867 1.00 88.00 550 HIS A O 1
ATOM 4268 N N . VAL A 1 551 ? -28.181 -23.680 11.911 1.00 87.81 551 VAL A N 1
ATOM 4269 C CA . VAL A 1 551 ? -27.893 -24.858 11.084 1.00 87.81 551 VAL A CA 1
ATOM 4270 C C . VAL A 1 551 ? -26.389 -25.147 11.000 1.00 87.81 551 VAL A C 1
ATOM 4272 O O . VAL A 1 551 ? -25.972 -26.300 10.891 1.00 87.81 551 VAL A O 1
ATOM 4275 N N . ARG A 1 552 ? -25.564 -24.101 11.049 1.00 91.50 552 ARG A N 1
ATOM 4276 C CA . ARG A 1 552 ? -24.111 -24.202 10.885 1.00 91.50 552 ARG A CA 1
ATOM 4277 C C . ARG A 1 552 ? -23.344 -24.330 12.194 1.00 91.50 552 ARG A C 1
ATOM 4279 O O . ARG A 1 552 ? -22.136 -24.527 12.149 1.00 91.50 552 ARG A O 1
ATOM 4286 N N . GLU A 1 553 ? -24.003 -24.232 13.341 1.00 86.88 553 GLU A N 1
ATOM 4287 C CA . GLU A 1 553 ? -23.327 -24.344 14.631 1.00 86.88 553 GLU A CA 1
ATOM 4288 C C . GLU A 1 553 ? -22.546 -25.667 14.738 1.00 86.88 553 GLU A C 1
ATOM 4290 O O . GLU A 1 553 ? -23.111 -26.756 14.621 1.00 86.88 553 GLU A O 1
ATOM 4295 N N . GLY A 1 554 ? -21.228 -25.566 14.938 1.00 86.56 554 GLY A N 1
ATOM 4296 C CA . GLY A 1 554 ? -20.324 -26.711 15.034 1.00 86.56 554 GLY A CA 1
ATOM 4297 C C . GLY A 1 554 ? -20.024 -27.427 13.715 1.00 86.56 554 GLY A C 1
ATOM 4298 O O . GLY A 1 554 ? -19.545 -28.560 13.749 1.00 86.56 554 GLY A O 1
ATOM 4299 N N . LEU A 1 555 ? -20.311 -26.802 12.571 1.00 92.19 555 LEU A N 1
ATOM 4300 C CA . LEU A 1 555 ? -19.990 -27.317 11.240 1.00 92.19 555 LEU A CA 1
ATOM 4301 C C . LEU A 1 555 ? -18.551 -26.969 10.840 1.00 92.19 555 LEU A C 1
ATOM 4303 O O . LEU A 1 555 ? -18.192 -25.794 10.783 1.00 92.19 555 LEU A O 1
ATOM 4307 N N . THR A 1 556 ? -17.775 -27.973 10.438 1.00 92.69 556 THR A N 1
ATOM 4308 C CA . THR A 1 556 ? -16.542 -27.796 9.659 1.00 92.69 556 THR A CA 1
ATOM 4309 C C . THR A 1 556 ? -16.828 -28.189 8.212 1.00 92.69 556 THR A C 1
ATOM 4311 O O . THR A 1 556 ? -17.268 -29.307 7.959 1.00 92.69 556 THR A O 1
ATOM 4314 N N . CYS A 1 557 ? -16.603 -27.288 7.256 1.00 93.62 557 CYS A N 1
ATOM 4315 C CA . CYS A 1 557 ? -16.856 -27.530 5.838 1.00 93.62 557 CYS A CA 1
ATOM 4316 C C . CYS A 1 557 ? -15.731 -26.977 4.957 1.00 93.62 557 CYS A C 1
ATOM 4318 O O . CYS A 1 557 ? -15.243 -25.866 5.164 1.00 93.62 557 CYS A O 1
ATOM 4320 N N . ILE A 1 558 ? -15.339 -27.749 3.950 1.00 94.06 558 ILE A N 1
ATOM 4321 C CA . ILE A 1 558 ? -14.349 -27.376 2.947 1.00 94.06 558 ILE A CA 1
ATOM 4322 C C . ILE A 1 558 ? -14.981 -27.535 1.573 1.00 94.06 558 ILE A C 1
ATOM 4324 O O . ILE A 1 558 ? -15.573 -28.568 1.268 1.00 94.06 558 ILE A O 1
ATOM 4328 N N . VAL A 1 559 ? -14.856 -26.497 0.754 1.00 93.94 559 VAL A N 1
ATOM 4329 C CA . VAL A 1 559 ? -15.446 -26.413 -0.581 1.00 93.94 559 VAL A CA 1
ATOM 4330 C C . VAL A 1 559 ? -14.341 -26.054 -1.557 1.00 93.94 559 VAL A C 1
ATOM 4332 O O . VAL A 1 559 ? -13.740 -24.991 -1.439 1.00 93.94 559 VAL A O 1
ATOM 4335 N N . SER A 1 560 ? -14.082 -26.922 -2.527 1.00 94.12 560 SER A N 1
ATOM 4336 C CA . SER A 1 560 ? -13.128 -26.694 -3.607 1.00 94.12 560 SER A CA 1
ATOM 4337 C C . SER A 1 560 ? -13.843 -26.754 -4.947 1.00 94.12 560 SER A C 1
ATOM 4339 O O . SER A 1 560 ? -14.501 -27.739 -5.271 1.00 94.12 560 SER A O 1
ATOM 4341 N N . VAL A 1 561 ? -13.730 -25.689 -5.732 1.00 93.19 561 VAL A N 1
ATOM 4342 C CA . VAL A 1 561 ? -14.340 -25.584 -7.057 1.00 93.19 561 VAL A CA 1
ATOM 4343 C C . VAL A 1 561 ? -13.244 -25.385 -8.094 1.00 93.19 561 VAL A C 1
ATOM 4345 O O . VAL A 1 561 ? -12.387 -24.518 -7.945 1.00 93.19 561 VAL A O 1
ATOM 4348 N N . LYS A 1 562 ? -13.274 -26.169 -9.169 1.00 92.56 562 LYS A N 1
ATOM 4349 C CA . LYS A 1 562 ? -12.446 -25.979 -10.360 1.00 92.56 562 LYS A CA 1
ATOM 4350 C C . LYS A 1 562 ? -13.336 -25.543 -11.515 1.00 92.56 562 LYS A C 1
ATOM 4352 O O . LYS A 1 562 ? -14.259 -26.269 -11.865 1.00 92.56 562 LYS A O 1
ATOM 4357 N N . ILE A 1 563 ? -13.070 -24.375 -12.083 1.00 91.69 563 ILE A N 1
ATOM 4358 C CA . ILE A 1 563 ? -13.828 -23.758 -13.177 1.00 91.69 563 ILE A CA 1
ATOM 4359 C C . ILE A 1 563 ? -12.876 -23.236 -14.257 1.00 91.69 563 ILE A C 1
ATOM 4361 O O . ILE A 1 563 ? -11.767 -22.811 -13.927 1.00 91.69 563 ILE A O 1
ATOM 4365 N N . PRO A 1 564 ? -13.292 -23.225 -15.535 1.00 85.44 564 PRO A N 1
ATOM 4366 C CA . PRO A 1 564 ? -12.432 -22.795 -16.635 1.00 85.44 564 PRO A CA 1
ATOM 4367 C C . PRO A 1 564 ? -12.059 -21.309 -16.540 1.00 85.44 564 PRO A C 1
ATOM 4369 O O . PRO A 1 564 ? -10.890 -20.966 -16.671 1.00 85.44 564 PRO A O 1
ATOM 4372 N N . ASN A 1 565 ? -13.030 -20.442 -16.231 1.00 86.31 565 ASN A N 1
ATOM 4373 C CA . ASN A 1 565 ? -12.849 -18.990 -16.174 1.00 86.31 565 ASN A CA 1
ATOM 4374 C C . ASN A 1 565 ? -13.263 -18.445 -14.793 1.00 86.31 565 ASN A C 1
ATOM 4376 O O . ASN A 1 565 ? -14.404 -18.003 -14.628 1.00 86.31 565 ASN A O 1
ATOM 4380 N N . PRO A 1 566 ? -12.392 -18.515 -13.769 1.00 87.06 566 PRO A N 1
ATOM 4381 C CA . PRO A 1 566 ? -12.695 -17.946 -12.464 1.00 87.06 566 PRO A CA 1
ATOM 4382 C C . PRO A 1 566 ? -12.630 -16.414 -12.498 1.00 87.06 566 PRO A C 1
ATOM 4384 O O . PRO A 1 566 ? -11.595 -15.818 -12.789 1.00 87.06 566 PRO A O 1
ATOM 4387 N N . GLU A 1 567 ? -13.738 -15.784 -12.140 1.00 89.31 567 GLU A N 1
ATOM 4388 C CA . GLU A 1 567 ? -13.872 -14.354 -11.905 1.00 89.31 567 GLU A CA 1
ATOM 4389 C C . GLU A 1 567 ? -13.747 -14.115 -10.403 1.00 89.31 567 GLU A C 1
ATOM 4391 O O . GLU A 1 567 ? -14.598 -14.530 -9.611 1.00 89.31 567 GLU A O 1
ATOM 4396 N N . PHE A 1 568 ? -12.661 -13.467 -9.995 1.00 90.12 568 PHE A N 1
ATOM 4397 C CA . PHE A 1 568 ? -12.452 -13.077 -8.608 1.00 90.12 568 PHE A CA 1
ATOM 4398 C C . PHE A 1 568 ? -12.785 -11.597 -8.411 1.00 90.12 568 PHE A C 1
ATOM 4400 O O . PHE A 1 568 ? -12.524 -10.774 -9.289 1.00 90.12 568 PHE A O 1
ATOM 4407 N N . GLU A 1 569 ? -13.324 -11.252 -7.243 1.00 83.62 569 GLU A N 1
ATOM 4408 C CA . GLU A 1 569 ? -13.457 -9.856 -6.828 1.00 83.62 569 GLU A CA 1
ATOM 4409 C C . GLU A 1 569 ? -12.061 -9.324 -6.462 1.00 83.62 569 GLU A C 1
ATOM 4411 O O . GLU A 1 569 ? -11.493 -9.683 -5.430 1.00 83.62 569 GLU A O 1
ATOM 4416 N N . GLY A 1 570 ? -11.488 -8.493 -7.336 1.00 75.06 570 GLY A N 1
ATOM 4417 C CA . GLY A 1 570 ? -10.189 -7.848 -7.124 1.00 75.06 570 GLY A CA 1
ATOM 4418 C C . GLY A 1 570 ? -8.965 -8.697 -7.498 1.00 75.06 570 GLY A C 1
ATOM 4419 O O . GLY A 1 570 ? -9.046 -9.884 -7.816 1.00 75.06 570 GLY A O 1
ATOM 4420 N N . GLN A 1 571 ? -7.786 -8.066 -7.470 1.00 72.25 571 GLN A N 1
ATOM 4421 C CA . GLN A 1 571 ? -6.523 -8.692 -7.895 1.00 72.25 571 GLN A CA 1
ATOM 4422 C C . GLN A 1 571 ? -5.969 -9.700 -6.879 1.00 72.25 571 GLN A C 1
ATOM 4424 O O . GLN A 1 571 ? -5.225 -10.611 -7.245 1.00 72.25 571 GLN A O 1
ATOM 4429 N N . THR A 1 572 ? -6.355 -9.569 -5.609 1.00 76.25 572 THR A N 1
ATOM 4430 C CA . THR A 1 572 ? -5.909 -10.425 -4.499 1.00 76.25 572 THR A CA 1
ATOM 4431 C C . THR A 1 572 ? -6.543 -11.818 -4.511 1.00 76.25 572 THR A C 1
ATOM 4433 O O . THR A 1 572 ? -6.119 -12.683 -3.747 1.00 76.25 572 THR A O 1
ATOM 4436 N N . LYS A 1 573 ? -7.539 -12.056 -5.382 1.00 84.56 573 LYS A N 1
ATOM 4437 C CA . LYS A 1 573 ? -8.241 -13.340 -5.546 1.00 84.56 573 LYS A CA 1
ATOM 4438 C C . LYS A 1 573 ? -8.831 -13.891 -4.239 1.00 84.56 573 LYS A C 1
ATOM 4440 O O . LYS A 1 573 ? -8.909 -15.103 -4.046 1.00 84.56 573 LYS A O 1
ATOM 4445 N N . THR A 1 574 ? -9.258 -13.010 -3.330 1.00 85.62 574 THR A N 1
ATOM 4446 C CA . THR A 1 574 ? -9.749 -13.411 -2.000 1.00 85.62 574 THR A CA 1
ATOM 4447 C C . THR A 1 574 ? -11.206 -13.852 -1.997 1.00 85.62 574 THR A C 1
ATOM 4449 O O . THR A 1 574 ?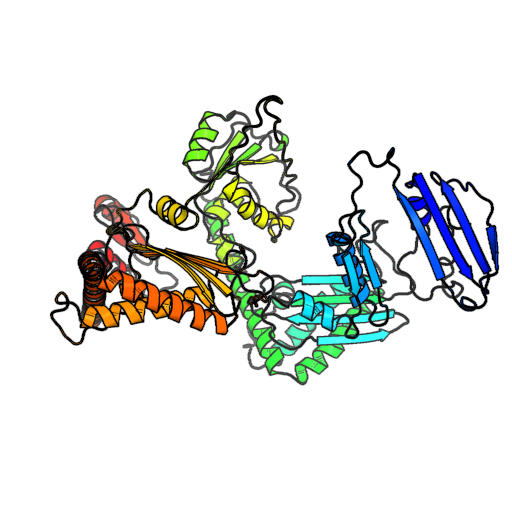 -11.607 -14.567 -1.074 1.00 85.62 574 THR A O 1
ATOM 4452 N N . ARG A 1 575 ? -11.988 -13.479 -3.018 1.00 90.38 575 ARG A N 1
ATOM 4453 C CA . ARG A 1 575 ? -13.404 -13.832 -3.139 1.00 90.38 575 ARG A CA 1
ATOM 4454 C C . ARG A 1 575 ? -13.785 -14.243 -4.556 1.00 90.38 575 ARG A C 1
ATOM 4456 O O . ARG A 1 575 ? -13.441 -13.561 -5.515 1.00 90.38 575 ARG A O 1
ATOM 4463 N N . LEU A 1 576 ? -14.518 -15.351 -4.681 1.00 90.88 576 LEU A N 1
ATOM 4464 C CA . LEU A 1 576 ? -15.052 -15.814 -5.967 1.00 90.88 576 LEU A CA 1
ATOM 4465 C C . LEU A 1 576 ? -16.359 -15.088 -6.316 1.00 90.88 576 LEU A C 1
ATOM 4467 O O . LEU A 1 576 ? -17.297 -15.135 -5.517 1.00 90.88 576 LEU A O 1
ATOM 4471 N N . GLY A 1 577 ? -16.422 -14.493 -7.508 1.00 89.50 577 GLY A N 1
ATOM 4472 C CA . GLY A 1 577 ? -17.536 -13.677 -7.995 1.00 89.50 577 GLY A CA 1
ATOM 4473 C C . GLY A 1 577 ? -18.465 -14.357 -9.007 1.00 89.50 577 GLY A C 1
ATOM 4474 O O . GLY A 1 577 ? -19.575 -13.869 -9.201 1.00 89.50 577 GLY A O 1
ATOM 4475 N N . ASN A 1 578 ? -18.091 -15.492 -9.621 1.00 90.50 578 ASN A N 1
ATOM 4476 C CA . ASN A 1 578 ? -18.925 -16.129 -10.655 1.00 90.50 578 ASN A CA 1
ATOM 4477 C C . ASN A 1 578 ? -20.321 -16.510 -10.108 1.00 90.50 578 ASN A C 1
ATOM 4479 O O . ASN A 1 578 ? -20.415 -17.427 -9.277 1.00 90.50 578 ASN A O 1
ATOM 4483 N N . PRO A 1 579 ? -21.421 -15.898 -10.588 1.00 88.25 579 PRO A N 1
ATOM 4484 C CA . PRO A 1 579 ? -22.762 -16.149 -10.054 1.00 88.25 579 PRO A CA 1
ATOM 4485 C C . PRO A 1 579 ? -23.289 -17.546 -10.406 1.00 88.25 579 PRO A C 1
ATOM 4487 O O . PRO A 1 579 ? -24.093 -18.117 -9.666 1.00 88.25 579 PRO A O 1
ATOM 4490 N N . GLU A 1 580 ? -22.820 -18.126 -11.511 1.00 88.44 580 GLU A N 1
ATOM 4491 C CA . GLU A 1 580 ? -23.198 -19.472 -11.953 1.00 88.44 580 GLU A CA 1
ATOM 4492 C C . GLU A 1 580 ? -22.765 -20.542 -10.947 1.00 88.44 580 GLU A C 1
ATOM 4494 O O . GLU A 1 580 ? -23.541 -21.441 -10.619 1.00 88.44 580 GLU A O 1
ATOM 4499 N N . VAL A 1 581 ? -21.572 -20.384 -10.365 1.00 89.75 581 VAL A N 1
ATOM 4500 C CA . VAL A 1 581 ? -21.008 -21.324 -9.386 1.00 89.75 581 VAL A CA 1
ATOM 4501 C C . VAL A 1 581 ? -21.911 -21.462 -8.167 1.00 89.75 581 VAL A C 1
ATOM 4503 O O . VAL A 1 581 ? -22.091 -22.570 -7.666 1.00 89.75 581 VAL A O 1
ATOM 4506 N N . ARG A 1 582 ? -22.549 -20.371 -7.723 1.00 92.06 582 ARG A N 1
ATOM 4507 C CA . ARG A 1 582 ? -23.480 -20.412 -6.589 1.00 92.06 582 ARG A CA 1
ATOM 4508 C C . ARG A 1 582 ? -24.620 -21.395 -6.828 1.00 92.06 582 ARG A C 1
ATOM 4510 O O . ARG A 1 582 ? -24.934 -22.171 -5.933 1.00 92.06 582 ARG A O 1
ATOM 4517 N N . LYS A 1 583 ? -25.232 -21.366 -8.017 1.00 90.25 583 LYS A N 1
ATOM 4518 C CA . LYS A 1 583 ? -26.363 -22.243 -8.364 1.00 90.25 583 LYS A CA 1
ATOM 4519 C C . LYS A 1 583 ? -25.925 -23.701 -8.476 1.00 90.25 583 LYS A C 1
ATOM 4521 O O . LYS A 1 583 ? -26.606 -24.576 -7.951 1.00 90.25 583 LYS A O 1
ATOM 4526 N N . ILE A 1 584 ? -24.779 -23.947 -9.114 1.00 89.94 584 ILE A N 1
ATOM 4527 C CA . ILE A 1 584 ? -24.257 -25.306 -9.311 1.00 89.94 584 ILE A CA 1
ATOM 4528 C C . ILE A 1 584 ? -23.903 -25.940 -7.959 1.00 89.94 584 ILE A C 1
ATOM 4530 O O . ILE A 1 584 ? -24.292 -27.079 -7.693 1.00 89.94 584 ILE A O 1
ATOM 4534 N N . VAL A 1 585 ? -23.216 -25.202 -7.080 1.00 91.69 585 VAL A N 1
ATOM 4535 C CA . VAL A 1 585 ? -22.858 -25.681 -5.736 1.00 91.69 585 VAL A CA 1
ATOM 4536 C C . VAL A 1 585 ? -24.104 -25.892 -4.875 1.00 91.69 585 VAL A C 1
ATOM 4538 O O . VAL A 1 585 ? -24.220 -26.932 -4.233 1.00 91.69 585 VAL A O 1
ATOM 4541 N N . ASP A 1 586 ? -25.055 -24.952 -4.892 1.00 91.81 586 ASP A N 1
ATOM 4542 C CA . ASP A 1 586 ? -26.307 -25.047 -4.130 1.00 91.81 586 ASP A CA 1
ATOM 4543 C C . ASP A 1 586 ? -27.096 -26.319 -4.476 1.00 91.81 586 ASP A C 1
ATOM 4545 O O . ASP A 1 586 ? -27.443 -27.094 -3.580 1.00 91.81 586 ASP A O 1
ATOM 4549 N N . GLN A 1 587 ? -27.295 -26.576 -5.773 1.00 90.94 587 GLN A N 1
ATOM 4550 C CA . GLN A 1 587 ? -27.994 -27.762 -6.263 1.00 90.94 587 GLN A CA 1
ATOM 4551 C C . GLN A 1 587 ? -27.226 -29.055 -5.951 1.00 90.94 587 GLN A C 1
ATOM 4553 O O . GLN A 1 587 ? -27.818 -30.024 -5.483 1.00 90.94 587 GLN A O 1
ATOM 4558 N N . SER A 1 588 ? -25.907 -29.068 -6.158 1.00 91.12 588 SER A N 1
ATOM 4559 C CA . SER A 1 588 ? -25.082 -30.265 -5.938 1.00 91.12 588 SER A CA 1
ATOM 4560 C C . SER A 1 588 ? -25.044 -30.683 -4.469 1.00 91.12 588 SER A C 1
ATOM 4562 O O . SER A 1 588 ? -25.190 -31.864 -4.161 1.00 91.12 588 SER A O 1
ATOM 4564 N N . VAL A 1 589 ? -24.891 -29.716 -3.557 1.00 92.25 589 VAL A N 1
ATOM 4565 C CA . VAL A 1 589 ? -24.939 -29.977 -2.111 1.00 92.25 589 VAL A CA 1
ATOM 4566 C C . VAL A 1 589 ? -26.341 -30.401 -1.686 1.00 92.25 589 VAL A C 1
ATOM 4568 O O . VAL A 1 589 ? -26.463 -31.301 -0.862 1.00 92.25 589 VAL A O 1
ATOM 4571 N N . GLN A 1 590 ? -27.391 -29.803 -2.257 1.00 91.81 590 GLN A N 1
ATOM 4572 C CA . GLN A 1 590 ? -28.770 -30.138 -1.901 1.00 91.81 590 GLN A CA 1
ATOM 4573 C C . GLN A 1 590 ? -29.093 -31.589 -2.263 1.00 91.81 590 GLN A C 1
ATOM 4575 O O . GLN A 1 590 ? -29.641 -32.308 -1.431 1.00 91.81 590 GLN A O 1
ATOM 4580 N N . GLU A 1 591 ? -28.758 -32.014 -3.482 1.00 90.50 591 GLU A N 1
ATOM 4581 C CA . GLU A 1 591 ? -28.995 -33.380 -3.959 1.00 90.50 591 GLU A CA 1
ATOM 4582 C C . GLU A 1 591 ? -28.268 -34.405 -3.080 1.00 90.50 591 GLU A C 1
ATOM 4584 O O . GLU A 1 591 ? -28.918 -35.268 -2.492 1.00 90.50 591 GLU A O 1
ATOM 4589 N N . TYR A 1 592 ? -26.951 -34.244 -2.898 1.00 91.50 592 TYR A N 1
ATOM 4590 C CA . TYR A 1 592 ? -26.143 -35.174 -2.104 1.00 91.50 592 TYR A CA 1
ATOM 4591 C C . TYR A 1 592 ? -26.585 -35.233 -0.637 1.00 91.50 592 TYR A C 1
ATOM 4593 O O . TYR A 1 592 ? -26.717 -36.308 -0.055 1.00 91.50 592 TYR A O 1
ATOM 4601 N N . LEU A 1 593 ? -26.826 -34.073 -0.019 1.00 90.75 593 LEU A N 1
ATOM 4602 C CA . LEU A 1 593 ? -27.197 -34.012 1.391 1.00 90.75 593 LEU A CA 1
ATOM 4603 C C . LEU A 1 593 ? -28.600 -34.577 1.636 1.00 90.75 593 LEU A C 1
ATOM 4605 O O . LEU A 1 593 ? -28.821 -35.207 2.666 1.00 90.75 593 LEU A O 1
ATOM 4609 N N . THR A 1 594 ? -29.537 -34.366 0.705 1.00 90.56 594 THR A N 1
ATOM 4610 C CA . THR A 1 594 ? -30.886 -34.942 0.803 1.00 90.56 594 THR A CA 1
ATOM 4611 C C . THR A 1 594 ? -30.821 -36.462 0.724 1.00 90.56 594 THR A C 1
ATOM 4613 O O . THR A 1 594 ? -31.359 -37.126 1.603 1.00 90.56 594 THR A O 1
ATOM 4616 N N . GLU A 1 595 ? -30.111 -37.002 -0.268 1.00 89.81 595 GLU A N 1
ATOM 4617 C CA . GLU A 1 595 ? -29.942 -38.447 -0.442 1.00 89.81 595 GLU A CA 1
ATOM 4618 C C . GLU A 1 595 ? -29.288 -39.086 0.791 1.00 89.81 595 GLU A C 1
ATOM 4620 O O . GLU A 1 595 ? -29.810 -40.051 1.349 1.00 89.81 595 GLU A O 1
ATOM 4625 N N . TYR A 1 596 ? -28.194 -38.499 1.284 1.00 88.69 596 TYR A N 1
ATOM 4626 C CA . TYR A 1 596 ? -27.479 -39.027 2.443 1.00 88.69 596 TYR A CA 1
ATOM 4627 C C . TYR A 1 596 ? -28.322 -38.991 3.728 1.00 88.69 596 TYR A C 1
ATOM 4629 O O . TYR A 1 596 ? -28.382 -39.974 4.464 1.00 88.69 596 TYR A O 1
ATOM 4637 N N . LEU A 1 597 ? -28.986 -37.869 4.024 1.00 88.38 597 LEU A N 1
ATOM 4638 C CA . LEU A 1 597 ? -29.753 -37.718 5.267 1.00 88.38 597 LEU A CA 1
ATOM 4639 C C . LEU A 1 597 ? -31.084 -38.482 5.252 1.00 88.38 597 LEU A C 1
ATOM 4641 O O . LEU A 1 597 ? -31.588 -38.823 6.321 1.00 88.38 597 LEU A O 1
ATOM 4645 N N . GLU A 1 598 ? -31.65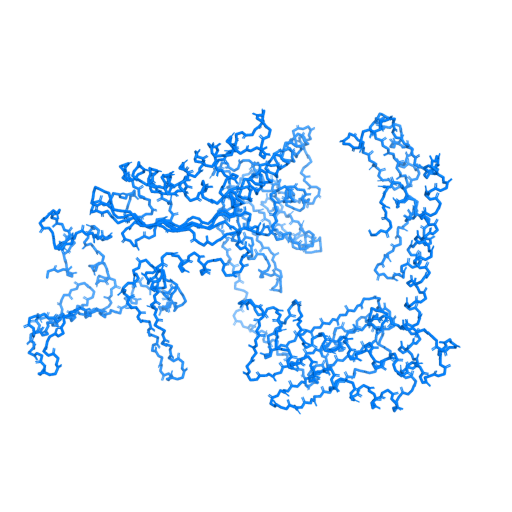6 -38.768 4.079 1.00 86.81 598 GLU A N 1
ATOM 4646 C CA . GLU A 1 598 ? -32.811 -39.670 3.968 1.00 86.81 598 GLU A CA 1
ATOM 4647 C C . GLU A 1 598 ? -32.410 -41.139 4.203 1.00 86.81 598 GLU A C 1
ATOM 4649 O O . GLU A 1 598 ? -33.198 -41.895 4.773 1.00 86.81 598 GLU A O 1
ATOM 4654 N N . LEU A 1 599 ? -31.178 -41.530 3.845 1.00 87.69 599 LEU A N 1
ATOM 4655 C CA . LEU A 1 599 ? -30.616 -42.856 4.141 1.00 87.69 599 LEU A CA 1
ATOM 4656 C C . LEU A 1 599 ? -30.167 -43.012 5.605 1.00 87.69 599 LEU A C 1
ATOM 4658 O O . LEU A 1 599 ? -30.234 -44.116 6.146 1.00 87.69 599 LEU A O 1
ATOM 4662 N N . HIS A 1 600 ? -29.748 -41.919 6.250 1.00 88.12 600 HIS A N 1
ATOM 4663 C CA . HIS A 1 600 ? -29.228 -41.891 7.623 1.00 88.12 600 HIS A CA 1
ATOM 4664 C C . HIS A 1 600 ? -30.070 -40.983 8.546 1.00 88.12 600 HIS A C 1
ATOM 4666 O O . HIS A 1 600 ? -29.638 -39.883 8.920 1.00 88.12 600 HIS A O 1
ATOM 4672 N N . PRO A 1 601 ? -31.293 -41.412 8.926 1.00 85.12 601 PRO A N 1
ATOM 4673 C CA . PRO A 1 601 ? -32.209 -40.601 9.734 1.00 85.12 601 PRO A CA 1
ATOM 4674 C C . PRO A 1 601 ? -31.697 -40.327 11.159 1.00 85.12 601 PRO A C 1
ATOM 4676 O O . PRO A 1 601 ? -32.030 -39.304 11.750 1.00 85.12 601 PRO A O 1
ATOM 4679 N N . ASP A 1 602 ? -30.859 -41.206 11.699 1.00 86.06 602 ASP A N 1
ATOM 4680 C CA . ASP A 1 602 ? -30.166 -41.077 12.983 1.00 86.06 602 ASP A CA 1
ATOM 4681 C C . ASP A 1 602 ? -29.167 -39.906 13.001 1.00 86.06 602 ASP A C 1
ATOM 4683 O O . ASP A 1 602 ? -29.115 -39.120 13.958 1.00 86.06 602 ASP A O 1
ATOM 4687 N N . VAL A 1 603 ? -28.421 -39.735 11.906 1.00 88.25 603 VAL A N 1
ATOM 4688 C CA . VAL A 1 603 ? -27.512 -38.597 11.712 1.00 88.25 603 VAL A CA 1
ATOM 4689 C C . VAL A 1 603 ? -28.313 -37.305 11.557 1.00 88.25 603 VAL A C 1
ATOM 4691 O O . VAL A 1 603 ? -27.992 -36.297 12.194 1.00 88.25 603 VAL A O 1
ATOM 4694 N N . LEU A 1 604 ? -29.395 -37.339 10.771 1.00 87.75 604 LEU A N 1
ATOM 4695 C CA . LEU A 1 604 ? -30.308 -36.206 10.611 1.00 87.75 604 LEU A CA 1
ATOM 4696 C C . LEU A 1 604 ? -30.890 -35.752 11.957 1.00 87.75 604 LEU A C 1
ATOM 4698 O O . LEU A 1 604 ? -30.849 -34.561 12.264 1.00 87.75 604 LEU A O 1
ATOM 4702 N N . ASP A 1 605 ? -31.398 -36.675 12.773 1.00 86.81 605 ASP A N 1
ATOM 4703 C CA . ASP A 1 605 ? -31.977 -36.355 14.080 1.00 86.81 605 ASP A CA 1
ATOM 4704 C C . ASP A 1 605 ? -30.943 -35.738 15.032 1.00 86.81 605 ASP A C 1
ATOM 4706 O O . ASP A 1 605 ? -31.257 -34.789 15.756 1.00 86.81 605 ASP A O 1
ATOM 4710 N N . SER A 1 606 ? -29.693 -36.204 14.984 1.00 88.25 606 SER A N 1
ATOM 4711 C CA . SER A 1 606 ? -28.593 -35.653 15.784 1.00 88.25 606 SER A CA 1
ATOM 4712 C C . SER A 1 606 ? -28.235 -34.221 15.368 1.00 88.25 606 SER A C 1
ATOM 4714 O O . SER A 1 606 ? -28.119 -33.336 16.223 1.00 88.25 606 SER A O 1
ATOM 4716 N N . ILE A 1 607 ? -28.131 -33.961 14.059 1.00 88.38 607 ILE A N 1
ATOM 4717 C CA . ILE A 1 607 ? -27.861 -32.620 13.513 1.00 88.38 607 ILE A CA 1
ATOM 4718 C C . ILE A 1 607 ? -29.020 -31.669 13.837 1.00 88.38 607 ILE A C 1
ATOM 4720 O O . ILE A 1 607 ? -28.802 -30.579 14.366 1.00 88.38 607 ILE A O 1
ATOM 4724 N N . VAL A 1 608 ? -30.266 -32.089 13.591 1.00 87.75 608 VAL A N 1
ATOM 4725 C CA . VAL A 1 608 ? -31.464 -31.280 13.866 1.00 87.75 608 VAL A CA 1
ATOM 4726 C C . VAL A 1 608 ? -31.603 -30.994 15.360 1.00 87.75 608 VAL A C 1
ATOM 4728 O O . VAL A 1 608 ? -31.920 -29.865 15.731 1.00 87.75 608 VAL A O 1
ATOM 4731 N N . SER A 1 609 ? -31.326 -31.970 16.229 1.00 87.38 609 SER A N 1
ATOM 4732 C CA . SER A 1 609 ? -31.317 -31.780 17.684 1.00 87.38 609 SER A CA 1
ATOM 4733 C C . SER A 1 609 ? -30.307 -30.710 18.103 1.00 87.38 609 SER A C 1
ATOM 4735 O O . SER A 1 609 ? -30.652 -29.800 18.864 1.00 87.38 609 SER A O 1
ATOM 4737 N N . LYS A 1 610 ? -29.087 -30.742 17.547 1.00 86.88 610 LYS A N 1
ATOM 4738 C CA . LYS A 1 610 ? -28.068 -29.713 17.797 1.00 86.88 610 LYS A CA 1
ATOM 4739 C C . LYS A 1 610 ? -28.528 -28.333 17.318 1.00 86.88 610 LYS A C 1
ATOM 4741 O O . LYS A 1 610 ? -28.518 -27.393 18.110 1.00 86.88 610 LYS A O 1
ATOM 4746 N N . SER A 1 611 ? -29.017 -28.207 16.085 1.00 87.50 611 SER A N 1
ATOM 4747 C CA . SER A 1 611 ? -29.524 -26.928 15.561 1.00 87.50 611 SER A CA 1
ATOM 4748 C C . SER A 1 611 ? -30.745 -26.401 16.325 1.00 87.50 611 SER A C 1
ATOM 4750 O O . SER A 1 611 ? -30.946 -25.193 16.450 1.00 87.50 611 SER A O 1
ATOM 4752 N N . LEU A 1 612 ? -31.571 -27.288 16.877 1.00 85.62 612 LEU A N 1
ATOM 4753 C CA . LEU A 1 612 ? -32.713 -26.916 17.706 1.00 85.62 612 LEU A CA 1
ATOM 4754 C C . LEU A 1 612 ? -32.271 -26.454 19.103 1.00 85.62 612 LEU A C 1
ATOM 4756 O O . LEU A 1 612 ? -32.868 -25.529 19.658 1.00 85.62 612 LEU A O 1
ATOM 4760 N N . ASN A 1 613 ? -31.209 -27.042 19.657 1.00 84.25 613 ASN A N 1
ATOM 4761 C CA . ASN A 1 613 ? -30.578 -26.558 20.885 1.00 84.25 613 ASN A CA 1
ATOM 4762 C C . ASN A 1 613 ? -29.941 -25.180 20.675 1.00 84.25 613 ASN A C 1
ATOM 4764 O O . ASN A 1 613 ? -30.183 -24.294 21.491 1.00 84.25 613 ASN A O 1
ATOM 4768 N N . ALA A 1 614 ? -29.256 -24.969 19.548 1.00 83.00 614 ALA A N 1
ATOM 4769 C CA . ALA A 1 614 ? -28.750 -23.667 19.114 1.00 83.00 614 ALA A CA 1
ATOM 4770 C C . ALA A 1 614 ? -29.869 -22.614 19.031 1.00 83.00 614 ALA A C 1
ATOM 4772 O O . ALA A 1 614 ? -29.791 -21.546 19.635 1.00 83.00 614 ALA A O 1
ATOM 4773 N N . TYR A 1 615 ? -30.982 -22.945 18.365 1.00 84.31 615 TYR A N 1
ATOM 4774 C CA . TYR A 1 615 ? -32.156 -22.071 18.279 1.00 84.31 615 TYR A CA 1
ATOM 4775 C C . TYR A 1 615 ? -32.742 -21.732 19.659 1.00 84.31 615 TYR A C 1
ATOM 4777 O O . TYR A 1 615 ? -33.047 -20.572 19.947 1.00 84.31 615 TYR A O 1
ATOM 4785 N N . LYS A 1 616 ? -32.890 -22.729 20.540 1.00 82.69 616 LYS A N 1
ATOM 4786 C CA . LYS A 1 616 ? -33.371 -22.519 21.913 1.00 82.69 616 LYS A CA 1
ATOM 4787 C C . LYS A 1 616 ? -32.408 -21.656 22.721 1.00 82.69 616 LYS A C 1
ATOM 4789 O O . LYS A 1 616 ? -32.876 -20.798 23.469 1.00 82.69 616 LYS A O 1
ATOM 4794 N N . ALA A 1 617 ? -31.102 -21.858 22.564 1.00 77.12 617 ALA A N 1
ATOM 4795 C CA . ALA A 1 617 ? -30.072 -21.050 23.199 1.00 77.12 617 ALA A CA 1
ATOM 4796 C C . ALA A 1 617 ? -30.141 -19.598 22.711 1.00 77.12 617 ALA A C 1
ATOM 4798 O O . ALA A 1 617 ? -30.196 -18.693 23.538 1.00 77.12 617 ALA A O 1
ATOM 4799 N N . ALA A 1 618 ? -30.277 -19.363 21.404 1.00 76.88 618 ALA A N 1
ATOM 4800 C CA . ALA A 1 618 ? -30.449 -18.030 20.828 1.00 76.88 618 ALA A CA 1
ATOM 4801 C C . ALA A 1 618 ? -31.753 -17.348 21.292 1.00 76.88 618 ALA A C 1
ATOM 4803 O O . ALA A 1 618 ? -31.761 -16.162 21.630 1.00 76.88 618 ALA A O 1
ATOM 4804 N N . LEU A 1 619 ? -32.867 -18.086 21.382 1.00 78.44 619 LEU A N 1
ATOM 4805 C CA . LEU A 1 619 ? -34.138 -17.563 21.896 1.00 78.44 619 LEU A CA 1
ATOM 4806 C C . LEU A 1 619 ? -34.055 -17.238 23.394 1.00 78.44 619 LEU A C 1
ATOM 4808 O O . LEU A 1 619 ? -34.554 -16.201 23.837 1.00 78.44 619 LEU A O 1
ATOM 4812 N N . ALA A 1 620 ? -33.428 -18.114 24.181 1.00 73.12 620 ALA A N 1
ATOM 4813 C CA . ALA A 1 620 ? -33.193 -17.901 25.603 1.00 73.12 620 ALA A CA 1
ATOM 4814 C C . ALA A 1 620 ? -32.251 -16.716 25.836 1.00 73.12 620 ALA A C 1
ATOM 4816 O O . ALA A 1 620 ? -32.526 -15.893 26.708 1.00 73.12 620 ALA A O 1
ATOM 4817 N N . ALA A 1 621 ? -31.209 -16.582 25.015 1.00 70.19 621 ALA A N 1
ATOM 4818 C CA . ALA A 1 621 ? -30.327 -15.431 24.993 1.00 70.19 621 ALA A CA 1
ATOM 4819 C C . ALA A 1 621 ? -31.127 -14.167 24.688 1.00 70.19 621 ALA A C 1
ATOM 4821 O O . ALA A 1 621 ? -31.141 -13.265 25.513 1.00 70.19 621 ALA A O 1
ATOM 4822 N N . LYS A 1 622 ? -31.893 -14.117 23.591 1.00 73.56 622 LYS A N 1
ATOM 4823 C CA . LYS A 1 622 ? -32.746 -12.969 23.238 1.00 73.56 622 LYS A CA 1
ATOM 4824 C C . LYS A 1 622 ? -33.695 -12.568 24.373 1.00 73.56 622 LYS A C 1
ATOM 4826 O O . LYS A 1 622 ? -33.752 -11.392 24.724 1.00 73.56 622 LYS A O 1
ATOM 4831 N N . ARG A 1 623 ? -34.384 -13.532 24.995 1.00 72.94 623 ARG A N 1
ATOM 4832 C CA . ARG A 1 623 ? -35.245 -13.286 26.167 1.00 72.94 623 ARG A CA 1
ATOM 4833 C C . ARG A 1 623 ? -34.455 -12.740 27.352 1.00 72.94 623 ARG A C 1
ATOM 4835 O O . ARG A 1 623 ? -34.926 -11.825 28.019 1.00 72.94 623 ARG A O 1
ATOM 4842 N N . ALA A 1 624 ? -33.260 -13.267 27.610 1.00 65.69 624 ALA A N 1
ATOM 4843 C CA . ALA A 1 624 ? -32.385 -12.771 28.665 1.00 65.69 624 ALA A CA 1
ATOM 4844 C C . ALA A 1 624 ? -31.897 -11.341 28.369 1.00 65.69 624 ALA A C 1
ATOM 4846 O O . ALA A 1 624 ? -31.942 -10.500 29.263 1.00 65.69 624 ALA A O 1
ATOM 4847 N N . ARG A 1 625 ? -31.547 -11.021 27.114 1.00 65.19 625 ARG A N 1
ATOM 4848 C CA . ARG A 1 625 ? -31.219 -9.652 26.674 1.00 65.19 625 ARG A CA 1
ATOM 4849 C C . ARG A 1 625 ? -32.391 -8.702 26.890 1.00 65.19 625 ARG A C 1
ATOM 4851 O O . ARG A 1 625 ? -32.203 -7.609 27.412 1.00 65.19 625 ARG A O 1
ATOM 4858 N N . GLU A 1 626 ? -33.603 -9.113 26.521 1.00 66.69 626 GLU A N 1
ATOM 4859 C CA . GLU A 1 626 ? -34.823 -8.322 26.721 1.00 66.69 626 GLU A CA 1
ATOM 4860 C C . GLU A 1 626 ? -35.157 -8.129 28.206 1.00 66.69 626 GLU A C 1
ATOM 4862 O O . GLU A 1 626 ? -35.567 -7.038 28.587 1.00 66.69 626 GLU A O 1
ATOM 4867 N N . LEU A 1 627 ? -34.921 -9.133 29.057 1.00 62.00 627 LEU A N 1
ATOM 4868 C CA . LEU A 1 627 ? -35.052 -9.037 30.517 1.00 62.00 627 LEU A CA 1
ATOM 4869 C C . LEU A 1 627 ? -34.018 -8.096 31.144 1.00 62.00 627 LEU A C 1
ATOM 4871 O O . LEU A 1 627 ? -34.349 -7.335 32.051 1.00 62.00 627 LEU A O 1
ATOM 4875 N N . VAL A 1 628 ? -32.772 -8.127 30.667 1.00 58.12 628 VAL A N 1
ATOM 4876 C CA . VAL A 1 628 ? -31.724 -7.182 31.085 1.00 58.12 628 VAL A CA 1
ATOM 4877 C C . VAL A 1 628 ? -32.092 -5.767 30.629 1.00 58.12 628 VAL A C 1
ATOM 4879 O O . VAL A 1 628 ? -32.007 -4.828 31.419 1.00 58.12 628 VAL A O 1
ATOM 4882 N N . ARG A 1 629 ? -32.609 -5.614 29.402 1.00 57.31 629 ARG A N 1
ATOM 4883 C CA . ARG A 1 629 ? -33.078 -4.329 28.865 1.00 57.31 629 ARG A CA 1
ATOM 4884 C C . ARG A 1 629 ? -34.305 -3.796 29.609 1.00 57.31 629 ARG A C 1
ATOM 4886 O O . ARG A 1 629 ? -34.357 -2.613 29.918 1.00 57.31 629 ARG A O 1
ATOM 4893 N N . SER A 1 630 ? -35.285 -4.640 29.932 1.00 50.62 630 SER A N 1
ATOM 4894 C CA . SER A 1 630 ? -36.494 -4.223 30.653 1.00 50.62 630 SER A CA 1
ATOM 4895 C C . SER A 1 630 ? -36.197 -3.875 32.112 1.00 50.62 630 SER A C 1
ATOM 4897 O O . SER A 1 630 ? -36.721 -2.880 32.610 1.00 50.62 630 SER A O 1
ATOM 4899 N N . LYS A 1 631 ? -35.289 -4.605 32.776 1.00 49.81 631 LYS A N 1
ATOM 4900 C CA . LYS A 1 631 ? -34.775 -4.234 34.104 1.00 49.81 631 LYS A CA 1
ATOM 4901 C C . LYS A 1 631 ? -33.975 -2.929 34.073 1.00 49.81 631 LYS A C 1
ATOM 4903 O O . LYS A 1 631 ? -34.120 -2.142 35.000 1.00 49.81 631 LYS A O 1
ATOM 4908 N N . SER A 1 632 ? -33.199 -2.677 33.018 1.00 47.72 632 SER A N 1
ATOM 4909 C CA . SER A 1 632 ? -32.493 -1.405 32.796 1.00 47.72 632 SER A CA 1
ATOM 4910 C C . SER A 1 632 ? -33.455 -0.216 32.635 1.00 47.72 632 SER A C 1
ATOM 4912 O O . SER A 1 632 ? -33.172 0.859 33.153 1.00 47.72 632 SER A O 1
ATOM 4914 N N . VAL A 1 633 ? -34.612 -0.407 31.988 1.00 43.12 633 VAL A N 1
ATOM 4915 C CA . VAL A 1 633 ? -35.609 0.660 31.764 1.00 43.12 633 VAL A CA 1
ATOM 4916 C C . VAL A 1 633 ? -36.517 0.895 32.983 1.00 43.12 633 VAL A C 1
ATOM 4918 O O . VAL A 1 633 ? -36.843 2.038 33.285 1.00 43.12 633 VAL A O 1
ATOM 4921 N N . LEU A 1 634 ? -36.912 -0.155 33.715 1.00 43.59 634 LEU A N 1
ATOM 4922 C CA . LEU A 1 634 ? -37.780 -0.047 34.904 1.00 43.59 634 LEU A CA 1
ATOM 4923 C C . LEU A 1 634 ? -37.032 0.357 36.188 1.00 43.59 634 LEU A C 1
ATOM 4925 O O . LEU A 1 634 ? -37.660 0.809 37.142 1.00 43.59 634 LEU A O 1
ATOM 4929 N N . LYS A 1 635 ? -35.702 0.208 36.232 1.00 43.91 635 LYS A N 1
ATOM 4930 C CA . LYS A 1 635 ? -34.843 0.671 37.331 1.00 43.91 635 LYS A CA 1
ATOM 4931 C C . LYS A 1 635 ? -33.911 1.774 36.840 1.00 43.91 635 LYS A C 1
ATOM 4933 O O . LYS A 1 635 ? -32.697 1.601 36.828 1.00 43.91 635 LYS A O 1
ATOM 4938 N N . SER A 1 636 ? -34.453 2.949 36.539 1.00 39.00 636 SER A N 1
ATOM 4939 C CA . SER A 1 636 ? -33.663 4.166 36.291 1.00 39.00 636 SER A CA 1
ATOM 4940 C C . SER A 1 636 ? -32.935 4.702 37.545 1.00 39.00 636 SER A C 1
ATOM 4942 O O . SER A 1 636 ? -32.653 5.893 37.630 1.00 39.00 636 SER A O 1
ATOM 4944 N N . SER A 1 637 ? -32.667 3.863 38.554 1.00 46.97 637 SER A N 1
ATOM 4945 C CA . SER A 1 637 ? -32.067 4.288 39.827 1.00 46.97 637 SER A CA 1
ATOM 4946 C C . SER A 1 637 ? -31.320 3.212 40.626 1.00 46.97 637 SER A C 1
ATOM 4948 O O . SER A 1 637 ? -30.903 3.496 41.745 1.00 46.97 637 SER A O 1
ATOM 4950 N N . SER A 1 638 ? -31.111 1.987 40.119 1.00 52.78 638 SER A N 1
ATOM 4951 C CA . SER A 1 638 ? -30.218 1.046 40.822 1.00 52.78 638 SER A CA 1
ATOM 4952 C C . SER A 1 638 ? -29.173 0.451 39.894 1.00 52.78 638 SER A C 1
ATOM 4954 O O . SER A 1 638 ? -29.380 -0.574 39.247 1.00 52.78 638 SER A O 1
ATOM 4956 N N . LEU A 1 639 ? -28.029 1.131 39.881 1.00 58.94 639 LEU A N 1
ATOM 4957 C CA . LEU A 1 639 ? -26.732 0.594 39.490 1.00 58.94 639 LEU A CA 1
ATOM 4958 C C . LEU A 1 639 ? -26.492 -0.766 40.178 1.00 58.94 639 LEU A C 1
ATOM 4960 O O . LEU A 1 639 ? -27.080 -1.026 41.237 1.00 58.94 639 LEU A O 1
ATOM 4964 N N . PRO A 1 640 ? -25.641 -1.646 39.613 1.00 63.38 640 PRO A N 1
ATOM 4965 C CA . PRO A 1 640 ? -25.295 -2.909 40.258 1.00 63.38 640 PRO A CA 1
ATOM 4966 C C . PRO A 1 640 ? -24.908 -2.662 41.720 1.00 63.38 640 PRO A C 1
ATOM 4968 O O . PRO A 1 640 ? -24.047 -1.833 41.984 1.00 63.38 640 PRO A O 1
ATOM 4971 N N . GLY A 1 641 ? -25.500 -3.377 42.685 1.00 61.16 641 GLY A N 1
ATOM 4972 C CA . GLY A 1 641 ? -25.259 -3.114 44.118 1.00 61.16 641 GLY A CA 1
ATOM 4973 C C . GLY A 1 641 ? -23.790 -3.254 44.555 1.00 61.16 641 GLY A C 1
ATOM 4974 O O . GLY A 1 641 ? -23.413 -2.805 45.635 1.00 61.16 641 GLY A O 1
ATOM 4975 N N . LYS A 1 642 ? -22.949 -3.865 43.709 1.00 70.81 642 LYS A N 1
ATOM 4976 C CA . LYS A 1 642 ? -21.495 -3.984 43.890 1.00 70.81 642 LYS A CA 1
ATOM 4977 C C . LYS A 1 642 ? -20.715 -2.755 43.395 1.00 70.81 642 LYS A C 1
ATOM 4979 O O . LYS A 1 642 ? -19.624 -2.496 43.919 1.00 70.81 642 LYS A O 1
ATOM 4984 N N . LEU A 1 643 ? -21.261 -2.025 42.418 1.00 78.12 643 LEU A N 1
ATOM 4985 C CA . LEU A 1 643 ? -20.643 -0.858 41.796 1.00 78.12 643 LEU A CA 1
ATOM 4986 C C . LEU A 1 643 ? -20.572 0.280 42.815 1.00 78.12 643 LEU A C 1
ATOM 4988 O O . LEU A 1 643 ? -21.586 0.763 43.311 1.00 78.12 643 LEU A O 1
ATOM 4992 N N . ALA A 1 644 ? -19.356 0.708 43.135 1.00 81.56 644 ALA A N 1
ATOM 4993 C CA . ALA A 1 644 ? -19.153 1.974 43.815 1.00 81.56 644 ALA A CA 1
ATOM 4994 C C . ALA A 1 644 ? -19.043 3.061 42.750 1.00 81.56 644 ALA A C 1
ATOM 4996 O O . ALA A 1 644 ? -18.020 3.150 42.080 1.00 81.56 644 ALA A O 1
ATOM 4997 N N . ASP A 1 645 ? -20.093 3.858 42.596 1.00 79.12 645 ASP A N 1
ATOM 4998 C CA . ASP A 1 645 ? -20.189 4.870 41.542 1.00 79.12 645 ASP A CA 1
ATOM 4999 C C . ASP A 1 645 ? -19.345 6.122 41.837 1.00 79.12 645 ASP A C 1
ATOM 5001 O O . ASP A 1 645 ? -18.954 6.351 42.994 1.00 79.12 645 ASP A O 1
ATOM 5005 N N . CYS A 1 646 ? -19.016 6.893 40.803 1.00 81.88 646 CYS A N 1
ATOM 5006 C CA . CYS A 1 646 ? -18.378 8.206 40.907 1.00 81.88 646 CYS A CA 1
ATOM 5007 C C . CYS A 1 646 ? -19.424 9.332 40.947 1.00 81.88 646 CYS A C 1
ATOM 5009 O O . CYS A 1 646 ? -20.570 9.140 40.561 1.00 81.88 646 CYS A O 1
ATOM 5011 N N . SER A 1 647 ? -19.059 10.515 41.451 1.00 80.81 647 SER A N 1
ATOM 5012 C CA . SER A 1 647 ? -20.009 11.634 41.566 1.00 80.81 647 SER A CA 1
ATOM 5013 C C . SER A 1 647 ? -20.131 12.501 40.307 1.00 80.81 647 SER A C 1
ATOM 5015 O O . SER A 1 647 ? -21.042 13.324 40.241 1.00 80.81 647 SER A O 1
ATOM 5017 N N . SER A 1 648 ? -19.206 12.390 39.349 1.00 78.56 648 SER A N 1
ATOM 5018 C CA . SER A 1 648 ? -19.266 13.129 38.083 1.00 78.56 648 SER A CA 1
ATOM 5019 C C . SER A 1 648 ? -20.281 12.505 37.129 1.00 78.56 648 SER A C 1
ATOM 5021 O O . SER A 1 648 ? -20.396 11.287 37.033 1.00 78.56 648 SER A O 1
ATOM 5023 N N . THR A 1 649 ? -21.002 13.353 36.398 1.00 72.12 649 THR A N 1
ATOM 5024 C CA . THR A 1 649 ? -21.926 12.955 35.327 1.00 72.12 649 THR A CA 1
ATOM 5025 C C . THR A 1 649 ? -21.316 13.116 33.934 1.00 72.12 649 THR A C 1
ATOM 5027 O O . THR A 1 649 ? -21.983 12.815 32.945 1.00 72.12 649 THR A O 1
ATOM 5030 N N . ASN A 1 650 ? -20.069 13.598 33.835 1.00 73.12 650 ASN A N 1
ATOM 5031 C CA . ASN A 1 650 ? -19.375 13.804 32.567 1.00 73.12 650 ASN A CA 1
ATOM 5032 C C . ASN A 1 650 ? -18.695 12.497 32.101 1.00 73.12 650 ASN A C 1
ATOM 5034 O O . ASN A 1 650 ? -17.734 12.064 32.746 1.00 73.12 650 ASN A O 1
ATOM 5038 N N . PRO A 1 651 ? -19.132 11.872 30.988 1.00 68.81 651 PRO A N 1
ATOM 5039 C CA . PRO A 1 651 ? -18.564 10.609 30.515 1.00 68.81 651 PRO A CA 1
ATOM 5040 C C . PRO A 1 651 ? -17.103 10.721 30.070 1.00 68.81 651 PRO A C 1
ATOM 5042 O O . PRO A 1 651 ? -16.387 9.729 30.109 1.00 68.81 651 PRO A O 1
ATOM 5045 N N . GLU A 1 652 ? -16.650 11.908 29.648 1.00 74.38 652 GLU A N 1
ATOM 5046 C CA . GLU A 1 652 ? -15.270 12.110 29.175 1.00 74.38 652 GLU A CA 1
ATOM 5047 C C . GLU A 1 652 ? -14.237 12.116 30.309 1.00 74.38 652 GLU A C 1
ATOM 5049 O O . GLU A 1 652 ? -13.049 11.911 30.066 1.00 74.38 652 GLU A O 1
ATOM 5054 N N . GLU A 1 653 ? -14.687 12.336 31.543 1.00 77.75 653 GLU A N 1
ATOM 5055 C CA . GLU A 1 653 ? -13.839 12.408 32.737 1.00 77.75 653 GLU A CA 1
ATOM 5056 C C . GLU A 1 653 ? -14.052 11.217 33.677 1.00 77.75 653 GLU A C 1
ATOM 5058 O O . GLU A 1 653 ? -13.322 11.074 34.654 1.00 77.75 653 GLU A O 1
ATOM 5063 N N . SER A 1 654 ? -15.061 10.382 33.412 1.00 80.69 654 SER A N 1
ATOM 5064 C CA . SER A 1 654 ? -15.448 9.282 34.293 1.00 80.69 654 SER A CA 1
ATOM 5065 C C . SER A 1 654 ? -14.795 7.972 33.853 1.00 80.69 654 SER A C 1
ATOM 5067 O O . SER A 1 654 ? -14.928 7.543 32.708 1.00 80.69 654 SER A O 1
ATOM 5069 N N . GLU A 1 655 ? -14.114 7.306 34.779 1.00 85.44 655 GLU A N 1
ATOM 5070 C CA . GLU A 1 655 ? -13.418 6.038 34.569 1.00 85.44 655 GLU A CA 1
ATOM 5071 C C . GLU A 1 655 ? -14.040 4.944 35.442 1.00 85.44 655 GLU A C 1
ATOM 5073 O O . GLU A 1 655 ? -14.346 5.170 36.612 1.00 85.44 655 GLU A O 1
ATOM 5078 N N . ILE A 1 656 ? -14.187 3.729 34.908 1.00 85.06 656 ILE A N 1
ATOM 5079 C CA . ILE A 1 656 ? -14.630 2.556 35.671 1.00 85.06 656 ILE A CA 1
ATOM 5080 C C . ILE A 1 656 ? -13.498 1.532 35.776 1.00 85.06 656 ILE A C 1
ATOM 5082 O O . ILE A 1 656 ? -12.975 1.049 34.773 1.00 85.06 656 ILE A O 1
ATOM 5086 N N . PHE A 1 657 ? -13.127 1.176 37.003 1.00 87.25 657 PHE A N 1
ATOM 5087 C CA . PHE A 1 657 ? -12.132 0.149 37.293 1.00 87.25 657 PHE A CA 1
ATOM 5088 C C . PHE A 1 657 ? -12.819 -1.159 37.655 1.00 87.25 657 PHE A C 1
ATOM 5090 O O . PHE A 1 657 ? -13.614 -1.226 38.596 1.00 87.25 657 PHE A O 1
ATOM 5097 N N . ILE A 1 658 ? -12.467 -2.214 36.930 1.00 87.00 658 ILE A N 1
ATOM 5098 C CA . ILE A 1 658 ? -12.935 -3.571 37.186 1.00 87.00 658 ILE A CA 1
ATOM 5099 C C . ILE A 1 658 ? -11.849 -4.298 37.975 1.00 87.00 658 ILE A C 1
ATOM 5101 O O . ILE A 1 658 ? -10.696 -4.332 37.550 1.00 87.00 658 ILE A O 1
ATOM 5105 N N . VAL A 1 659 ? -12.200 -4.845 39.136 1.00 86.38 659 VAL A N 1
ATOM 5106 C CA . VAL A 1 659 ? -11.229 -5.429 40.076 1.00 86.38 659 VAL A CA 1
ATOM 5107 C C . VAL A 1 659 ? -11.605 -6.851 40.460 1.00 86.38 659 VAL A C 1
ATOM 5109 O O . VAL A 1 659 ? -12.781 -7.177 40.596 1.00 86.38 659 VAL A O 1
ATOM 5112 N N . GLU A 1 660 ? -10.603 -7.708 40.636 1.00 84.06 660 GLU A N 1
ATOM 5113 C CA . GLU A 1 660 ? -10.810 -9.115 40.970 1.00 84.06 660 GLU A CA 1
ATOM 5114 C C . GLU A 1 660 ? -10.997 -9.299 42.484 1.00 84.06 660 GLU A C 1
ATOM 5116 O O . GLU A 1 660 ? -10.084 -9.100 43.284 1.00 84.06 660 GLU A O 1
ATOM 5121 N N . GLY A 1 661 ? -12.202 -9.698 42.882 1.00 79.94 661 GLY A N 1
ATOM 5122 C CA . GLY A 1 661 ? -12.571 -9.997 44.260 1.00 79.94 661 GLY A CA 1
ATOM 5123 C C . GLY A 1 661 ? -12.911 -8.772 45.115 1.00 79.94 661 GLY A C 1
ATOM 5124 O O . GLY A 1 661 ? -12.533 -7.630 44.845 1.00 79.94 661 GLY A O 1
ATOM 5125 N N . ASP A 1 662 ? -13.633 -9.017 46.210 1.00 78.56 662 ASP A N 1
ATOM 5126 C CA . ASP A 1 662 ? -14.090 -7.942 47.101 1.00 78.56 662 ASP A CA 1
ATOM 5127 C C . ASP A 1 662 ? -12.954 -7.300 47.900 1.00 78.56 662 ASP A C 1
ATOM 5129 O O . ASP A 1 662 ? -13.066 -6.141 48.291 1.00 78.56 662 ASP A O 1
ATOM 5133 N N . SER A 1 663 ? -11.864 -8.034 48.146 1.00 80.62 663 SER A N 1
ATOM 5134 C CA . SER A 1 663 ? -10.706 -7.521 48.886 1.00 80.62 663 SER A CA 1
ATOM 5135 C C . SER A 1 663 ? -9.988 -6.432 48.084 1.00 80.62 663 SER A C 1
ATOM 5137 O O . SER A 1 663 ? -9.846 -5.311 48.574 1.00 80.62 663 SER A O 1
ATOM 5139 N N . ALA A 1 664 ? -9.666 -6.709 46.814 1.00 79.44 664 ALA A N 1
ATOM 5140 C CA . ALA A 1 664 ? -9.147 -5.699 45.894 1.00 79.44 664 ALA A CA 1
ATOM 5141 C C . ALA A 1 664 ? -10.173 -4.577 45.664 1.00 79.44 664 ALA A C 1
ATOM 5143 O O . ALA A 1 664 ? -9.806 -3.404 45.622 1.00 79.44 664 ALA A O 1
ATOM 5144 N N . GLY A 1 665 ? -11.467 -4.918 45.615 1.00 83.12 665 GLY A N 1
ATOM 5145 C CA . GLY A 1 665 ? -12.572 -3.959 45.609 1.00 83.12 665 GLY A CA 1
ATOM 5146 C C . GLY A 1 665 ? -12.562 -2.987 46.785 1.00 83.12 665 GLY A C 1
ATOM 5147 O O . GLY A 1 665 ? -12.755 -1.791 46.584 1.00 83.12 665 GLY A O 1
ATOM 5148 N N . GLY A 1 666 ? -12.318 -3.466 48.003 1.00 83.06 666 GLY A N 1
ATOM 5149 C CA . GLY A 1 666 ? -12.236 -2.640 49.205 1.00 83.06 666 GLY A CA 1
ATOM 5150 C C . GLY A 1 666 ? -11.061 -1.667 49.160 1.00 83.06 666 GLY A C 1
ATOM 5151 O O . GLY A 1 666 ? -11.248 -0.469 49.379 1.00 83.06 666 GLY A O 1
ATOM 5152 N N . SER A 1 667 ? -9.873 -2.159 48.803 1.00 84.25 667 SER A N 1
ATOM 5153 C CA . SER A 1 667 ? -8.669 -1.333 48.659 1.00 84.25 667 SER A CA 1
ATOM 5154 C C . SER A 1 667 ? -8.820 -0.291 47.547 1.00 84.25 667 SER A C 1
ATOM 5156 O O . SER A 1 667 ? -8.542 0.888 47.763 1.00 84.25 667 SER A O 1
ATOM 5158 N N . ALA A 1 668 ? -9.352 -0.688 46.388 1.00 84.31 668 ALA A N 1
ATOM 5159 C CA . ALA A 1 668 ? -9.626 0.224 45.281 1.00 84.31 668 ALA A CA 1
ATOM 5160 C C . ALA A 1 668 ? -10.682 1.277 45.656 1.00 84.31 668 ALA A C 1
ATOM 5162 O O . ALA A 1 668 ? -10.537 2.446 45.314 1.00 84.31 668 ALA A O 1
ATOM 5163 N N . LYS A 1 669 ? -11.709 0.914 46.439 1.00 85.00 669 LYS A N 1
ATOM 5164 C CA . LYS A 1 669 ? -12.710 1.871 46.944 1.00 85.00 669 LYS A CA 1
ATOM 5165 C C . LYS A 1 669 ? -12.128 2.917 47.896 1.00 85.00 669 LYS A C 1
ATOM 5167 O O . LYS A 1 669 ? -12.665 4.024 47.943 1.00 85.00 669 LYS A O 1
ATOM 5172 N N . GLN A 1 670 ? -11.078 2.586 48.648 1.00 84.19 670 GLN A N 1
ATOM 5173 C CA . GLN A 1 670 ? -10.385 3.535 49.527 1.00 84.19 670 GLN A CA 1
ATOM 5174 C C . GLN A 1 670 ? -9.408 4.435 48.762 1.00 84.19 670 GLN A C 1
ATOM 5176 O O . GLN A 1 670 ? -9.298 5.610 49.097 1.00 84.19 670 GLN A O 1
ATOM 5181 N N . GLY A 1 671 ? -8.736 3.903 47.736 1.00 82.38 671 GLY A N 1
ATOM 5182 C CA . GLY A 1 671 ? -7.740 4.634 46.944 1.00 82.38 671 GLY A CA 1
ATOM 5183 C C . GLY A 1 671 ? -8.290 5.449 45.768 1.00 82.38 671 GLY A C 1
ATOM 5184 O O . GLY A 1 671 ? -7.532 6.203 45.165 1.00 82.38 671 GLY A O 1
ATOM 5185 N N . ARG A 1 672 ? -9.574 5.297 45.418 1.00 86.69 672 ARG A N 1
ATOM 5186 C CA . ARG A 1 672 ? -10.174 5.970 44.256 1.00 86.69 672 ARG A CA 1
ATOM 5187 C C . ARG A 1 672 ? -10.421 7.457 44.483 1.00 86.69 672 ARG A C 1
ATOM 5189 O O . ARG A 1 672 ? -10.879 7.864 45.556 1.00 86.69 672 ARG A O 1
ATOM 5196 N N . ASP A 1 673 ? -10.290 8.240 43.418 1.00 86.12 673 ASP A N 1
ATOM 5197 C CA . ASP A 1 673 ? -10.906 9.562 43.376 1.00 86.12 673 ASP A CA 1
ATOM 5198 C C . ASP A 1 673 ? -12.418 9.408 43.172 1.00 86.12 673 ASP A C 1
ATOM 5200 O O . ASP A 1 673 ? -12.902 9.064 42.093 1.00 86.12 673 ASP A O 1
ATOM 5204 N N . ARG A 1 674 ? -13.189 9.673 44.232 1.00 85.75 674 ARG A N 1
ATOM 5205 C CA . ARG A 1 674 ? -14.654 9.537 44.226 1.00 85.75 674 ARG A CA 1
ATOM 5206 C C . ARG A 1 674 ? -15.339 10.427 43.188 1.00 85.75 674 ARG A C 1
ATOM 5208 O O . ARG A 1 674 ? -16.492 10.153 42.860 1.00 85.75 674 ARG A O 1
ATOM 5215 N N . ARG A 1 675 ? -14.673 11.476 42.693 1.00 84.06 675 ARG A N 1
ATOM 5216 C CA . ARG A 1 675 ? -15.251 12.370 41.686 1.00 84.06 675 ARG A CA 1
ATOM 5217 C C . ARG A 1 675 ? -15.332 11.715 40.319 1.00 84.06 675 ARG A C 1
ATOM 5219 O O . ARG A 1 675 ? -16.363 11.842 39.673 1.00 84.06 675 ARG A O 1
ATOM 5226 N N . PHE A 1 676 ? -14.297 10.981 39.929 1.00 86.38 676 PHE A N 1
ATOM 5227 C CA . PHE A 1 676 ? -14.112 10.530 38.549 1.00 86.38 676 PHE A CA 1
ATOM 5228 C C . PHE A 1 676 ? -14.061 9.009 38.403 1.00 86.38 676 PHE A C 1
ATOM 5230 O O . PHE A 1 676 ? -14.270 8.499 37.315 1.00 86.38 676 PHE A O 1
ATOM 5237 N N . GLN A 1 677 ? -13.792 8.265 39.478 1.00 89.12 677 GLN A N 1
ATOM 5238 C CA . GLN A 1 677 ? -13.453 6.846 39.379 1.00 89.12 677 GLN A CA 1
ATOM 5239 C C . GLN A 1 677 ? -14.509 5.962 40.041 1.00 89.12 677 GLN A C 1
ATOM 5241 O O . GLN A 1 677 ? -14.675 5.982 41.264 1.00 89.12 677 GLN A O 1
ATOM 5246 N N . ALA A 1 678 ? -15.207 5.153 39.249 1.00 87.00 678 ALA A N 1
ATOM 5247 C CA . ALA A 1 678 ? -16.121 4.108 39.693 1.00 87.00 678 ALA A CA 1
ATOM 5248 C C . ALA A 1 678 ? -15.391 2.759 39.831 1.00 87.00 678 ALA A C 1
ATOM 5250 O O . ALA A 1 678 ? -14.456 2.478 39.089 1.00 87.00 678 ALA A O 1
ATOM 5251 N N . ILE A 1 679 ? -15.799 1.905 40.777 1.00 88.06 679 ILE A N 1
ATOM 5252 C CA . ILE A 1 679 ? -15.169 0.591 41.021 1.00 88.06 679 ILE A CA 1
ATOM 5253 C C . ILE A 1 679 ? -16.213 -0.524 40.952 1.00 88.06 679 ILE A C 1
ATOM 5255 O O . ILE A 1 679 ? -17.150 -0.538 41.757 1.00 88.06 679 ILE A O 1
ATOM 5259 N N . LEU A 1 680 ? -16.005 -1.499 40.065 1.00 87.88 680 LEU A N 1
ATOM 5260 C CA . LEU A 1 680 ? -16.819 -2.707 39.920 1.00 87.88 680 LEU A CA 1
ATOM 5261 C C . LEU A 1 680 ? -16.003 -3.964 40.285 1.00 87.88 680 LEU A C 1
ATOM 5263 O O . LEU A 1 680 ? -15.181 -4.415 39.489 1.00 87.88 680 LEU A O 1
ATOM 5267 N N . PRO A 1 681 ? -16.205 -4.556 41.474 1.00 85.38 681 PRO A N 1
ATOM 5268 C CA . PRO A 1 681 ? -15.561 -5.816 41.825 1.00 85.38 681 PRO A CA 1
ATOM 5269 C C . PRO A 1 681 ? -16.269 -7.014 41.172 1.00 85.38 681 PRO A C 1
ATOM 5271 O O . PRO A 1 681 ? -17.491 -7.144 41.285 1.00 85.38 681 PRO A O 1
ATOM 5274 N N . LEU A 1 682 ? -15.492 -7.903 40.548 1.00 83.56 682 LEU A N 1
ATOM 5275 C CA . LEU A 1 682 ? -15.941 -9.187 40.003 1.00 83.56 682 LEU A CA 1
ATOM 5276 C C . LEU A 1 682 ? -15.582 -10.330 40.948 1.00 83.56 682 LEU A C 1
ATOM 5278 O O . LEU A 1 682 ? -14.468 -10.384 41.466 1.00 83.56 682 LEU A O 1
ATOM 5282 N N . ARG A 1 683 ? -16.498 -11.274 41.170 1.00 74.88 683 ARG A N 1
ATOM 5283 C CA . ARG A 1 683 ? -16.230 -12.449 42.018 1.00 74.88 683 ARG A CA 1
ATOM 5284 C C . ARG A 1 683 ? -15.993 -13.702 41.174 1.00 74.88 683 ARG A C 1
ATOM 5286 O O . ARG A 1 683 ? -16.909 -14.200 40.531 1.00 74.88 683 ARG A O 1
ATOM 5293 N N . GLY A 1 684 ? -14.793 -14.273 41.281 1.00 66.38 684 GLY A N 1
ATOM 5294 C CA . GLY A 1 684 ? -14.467 -15.595 40.736 1.00 66.38 684 GLY A CA 1
ATOM 5295 C C . GLY A 1 684 ? -14.094 -15.609 39.250 1.00 66.38 684 GLY A C 1
ATOM 5296 O O . GLY A 1 684 ? -13.904 -14.572 38.622 1.00 66.38 684 GLY A O 1
ATOM 5297 N N . LYS A 1 685 ? -13.954 -16.821 38.691 1.00 64.75 685 LYS A N 1
ATOM 5298 C CA . LYS A 1 685 ? -13.578 -17.029 37.285 1.00 64.75 685 LYS A CA 1
ATOM 5299 C C . LYS A 1 685 ? -14.736 -16.649 36.362 1.00 64.75 685 LYS A C 1
ATOM 5301 O O . LYS A 1 685 ? -15.819 -17.229 36.457 1.00 64.75 685 LYS A O 1
ATOM 5306 N N . ILE A 1 686 ? -14.482 -15.715 35.448 1.00 69.31 686 ILE A N 1
ATOM 5307 C CA . ILE A 1 686 ? -15.421 -15.342 34.386 1.00 69.31 686 ILE A CA 1
ATOM 5308 C C . ILE A 1 686 ? -15.660 -16.567 33.493 1.00 69.31 686 ILE A C 1
ATOM 5310 O O . ILE A 1 686 ? -14.746 -17.349 33.221 1.00 69.31 686 ILE A O 1
ATOM 5314 N N . LEU A 1 687 ? -16.911 -16.758 33.072 1.00 74.38 687 LEU A N 1
ATOM 5315 C CA . LEU A 1 687 ? -17.300 -17.848 32.182 1.00 74.38 687 LEU A CA 1
ATOM 5316 C C . LEU A 1 687 ? -16.476 -17.779 30.885 1.00 74.38 687 LEU A C 1
ATOM 5318 O O . LEU A 1 687 ? -16.429 -16.726 30.255 1.00 74.38 687 LEU A O 1
ATOM 5322 N N . ASN A 1 688 ? -15.862 -18.889 30.463 1.00 72.25 688 ASN A N 1
ATOM 5323 C CA . ASN A 1 688 ? -15.251 -18.956 29.136 1.00 72.25 688 ASN A CA 1
ATOM 5324 C C . ASN A 1 688 ? -16.365 -18.985 28.077 1.00 72.25 688 ASN A C 1
ATOM 5326 O O . ASN A 1 688 ? -17.051 -19.998 27.923 1.00 72.25 688 ASN A O 1
ATOM 5330 N N . ILE A 1 689 ? -16.538 -17.859 27.386 1.00 67.88 689 ILE A N 1
ATOM 5331 C CA . ILE A 1 689 ? -17.613 -17.631 26.417 1.00 67.88 689 ILE A CA 1
ATOM 5332 C C . ILE A 1 689 ? -17.424 -18.503 25.165 1.00 67.88 689 ILE A C 1
ATOM 5334 O O . ILE A 1 689 ? -18.408 -18.933 24.582 1.00 67.88 689 ILE A O 1
ATOM 5338 N N . GLU A 1 690 ? -16.193 -18.876 24.797 1.00 58.56 690 GLU A N 1
ATOM 5339 C CA . GLU A 1 690 ? -15.929 -19.708 23.606 1.00 58.56 690 GLU A CA 1
ATOM 5340 C C . GLU A 1 690 ? -16.458 -21.144 23.734 1.00 58.56 690 GLU A C 1
ATOM 5342 O O . GLU A 1 690 ? -16.638 -21.844 22.740 1.00 58.56 690 GLU A O 1
ATOM 5347 N N . ARG A 1 691 ? -16.697 -21.604 24.967 1.00 63.06 691 ARG A N 1
ATOM 5348 C CA . ARG A 1 691 ? -17.129 -22.979 25.271 1.00 63.06 691 ARG A CA 1
ATOM 5349 C C . ARG A 1 691 ? -18.556 -23.056 25.809 1.00 63.06 691 ARG A C 1
ATOM 5351 O O . ARG A 1 691 ? -18.947 -24.096 26.350 1.00 63.06 691 ARG A O 1
ATOM 5358 N N . LYS A 1 692 ? -19.299 -21.949 25.778 1.00 65.94 692 LYS A N 1
ATOM 5359 C CA . LYS A 1 692 ? -20.617 -21.832 26.406 1.00 65.94 692 LYS A CA 1
ATOM 5360 C C . LYS A 1 692 ? -21.586 -21.087 25.504 1.00 65.94 692 LYS A C 1
ATOM 5362 O O . LYS A 1 692 ? -21.211 -20.182 24.775 1.00 65.94 692 LYS A O 1
ATOM 5367 N N . ASP A 1 693 ? -22.848 -21.473 25.592 1.00 67.62 693 ASP A N 1
ATOM 5368 C CA . ASP A 1 693 ? -23.935 -20.882 24.830 1.00 67.62 693 ASP A CA 1
ATOM 5369 C C . ASP A 1 693 ? -24.265 -19.457 25.309 1.00 67.62 693 ASP A C 1
ATOM 5371 O O . ASP A 1 693 ? -24.113 -19.112 26.488 1.00 67.62 693 ASP A O 1
ATOM 5375 N N . GLU A 1 694 ? -24.784 -18.620 24.402 1.00 67.44 694 GLU A N 1
ATOM 5376 C CA . GLU A 1 694 ? -25.166 -17.235 24.721 1.00 67.44 694 GLU A CA 1
ATOM 5377 C C . GLU A 1 694 ? -26.154 -17.154 25.901 1.00 67.44 694 GLU A C 1
ATOM 5379 O O . GLU A 1 694 ? -26.141 -16.197 26.678 1.00 67.44 694 GLU A O 1
ATOM 5384 N N . ALA A 1 695 ? -27.018 -18.157 26.082 1.00 68.38 695 ALA A N 1
ATOM 5385 C CA . ALA A 1 695 ? -27.966 -18.175 27.190 1.00 68.38 695 ALA A CA 1
ATOM 5386 C C . ALA A 1 695 ? -27.276 -18.359 28.552 1.00 68.38 695 ALA A C 1
ATOM 5388 O O . ALA A 1 695 ? -27.681 -17.713 29.524 1.00 68.38 695 ALA A O 1
ATOM 5389 N N . ALA A 1 696 ? -26.237 -19.198 28.648 1.00 72.25 696 ALA A N 1
ATOM 5390 C CA . ALA A 1 696 ? -25.427 -19.306 29.861 1.00 72.25 696 ALA A CA 1
ATOM 5391 C C . ALA A 1 696 ? -24.641 -18.019 30.128 1.00 72.25 696 ALA A C 1
ATOM 5393 O O . ALA A 1 696 ? -24.533 -17.607 31.285 1.00 72.25 696 ALA A O 1
ATOM 5394 N N . MET A 1 697 ? -24.167 -17.353 29.071 1.00 76.06 697 MET A N 1
ATOM 5395 C CA . MET A 1 697 ? -23.515 -16.048 29.172 1.00 76.06 697 MET A CA 1
ATOM 5396 C C . MET A 1 697 ? -24.450 -15.012 29.814 1.00 76.06 697 MET A C 1
ATOM 5398 O O . MET A 1 697 ? -24.098 -14.414 30.828 1.00 76.06 697 MET A O 1
ATOM 5402 N N . TYR A 1 698 ? -25.676 -14.851 29.301 1.00 71.50 698 TYR A N 1
ATOM 5403 C CA . TYR A 1 698 ? -26.629 -13.884 29.857 1.00 71.50 698 TYR A CA 1
ATOM 5404 C C . TYR A 1 698 ? -27.237 -14.293 31.199 1.00 71.50 698 TYR A C 1
ATOM 5406 O O . TYR A 1 698 ? -27.778 -13.429 31.881 1.00 71.50 698 TYR A O 1
ATOM 5414 N N . LYS A 1 699 ? -27.186 -15.567 31.604 1.00 73.12 699 LYS A N 1
ATOM 5415 C CA . LYS A 1 699 ? -27.580 -15.995 32.960 1.00 73.12 699 LYS A CA 1
ATOM 5416 C C . LYS A 1 699 ? -26.502 -15.725 34.007 1.00 73.12 699 LYS A C 1
ATOM 5418 O O . LYS A 1 699 ? -26.824 -15.707 35.192 1.00 73.12 699 LYS A O 1
ATOM 5423 N N . ASN A 1 700 ? -25.248 -15.547 33.598 1.00 78.50 700 ASN A N 1
ATOM 5424 C CA . ASN A 1 700 ? -24.151 -15.319 34.524 1.00 78.50 700 ASN A CA 1
ATOM 5425 C C . ASN A 1 700 ? -24.274 -13.929 35.173 1.00 78.50 700 ASN A C 1
ATOM 5427 O O . ASN A 1 700 ? -24.263 -12.908 34.484 1.00 78.50 700 ASN A O 1
ATOM 5431 N N . GLU A 1 701 ? -24.380 -13.891 36.503 1.00 75.94 701 GLU A N 1
ATOM 5432 C CA . GLU A 1 701 ? -24.560 -12.643 37.255 1.00 75.94 701 GLU A CA 1
ATOM 5433 C C . GLU A 1 701 ? -23.386 -11.668 37.090 1.00 75.94 701 GLU A C 1
ATOM 5435 O O . GLU A 1 701 ? -23.603 -10.461 37.024 1.00 75.94 701 GLU A O 1
ATOM 5440 N N . GLU A 1 702 ? -22.147 -12.157 36.991 1.00 78.19 702 GLU A N 1
ATOM 5441 C CA . GLU A 1 702 ? -20.965 -11.301 36.820 1.00 78.19 702 GLU A CA 1
ATOM 5442 C C . GLU A 1 702 ? -20.977 -10.626 35.445 1.00 78.19 702 GLU A C 1
ATOM 5444 O O . GLU A 1 702 ? -20.732 -9.426 35.346 1.00 78.19 702 GLU A O 1
ATOM 5449 N N . ILE A 1 703 ? -21.375 -11.359 34.399 1.00 78.19 703 ILE A N 1
ATOM 5450 C CA . ILE A 1 703 ? -21.538 -10.815 33.044 1.00 78.19 703 ILE A CA 1
ATOM 5451 C C . ILE A 1 703 ? -22.700 -9.814 32.995 1.00 78.19 703 ILE A C 1
ATOM 5453 O O . ILE A 1 703 ? -22.563 -8.745 32.406 1.00 78.19 703 ILE A O 1
ATOM 5457 N N . GLN A 1 704 ? -23.826 -10.100 33.660 1.00 75.00 704 GLN A N 1
ATOM 5458 C CA . GLN A 1 704 ? -24.935 -9.143 33.770 1.00 75.00 704 GLN A CA 1
ATOM 5459 C C . GLN A 1 704 ? -24.516 -7.847 34.477 1.00 75.00 704 GLN A C 1
ATOM 5461 O O . GLN A 1 704 ? -24.859 -6.760 34.016 1.00 75.00 704 GLN A O 1
ATOM 5466 N N . ASN A 1 705 ? -23.765 -7.949 35.578 1.00 75.62 705 ASN A N 1
ATOM 5467 C CA . ASN A 1 705 ? -23.256 -6.791 36.314 1.00 75.62 705 ASN A CA 1
ATOM 5468 C C . ASN A 1 705 ? -22.261 -5.973 35.481 1.00 75.62 705 ASN A C 1
ATOM 5470 O O . ASN A 1 705 ? -22.265 -4.750 35.578 1.00 75.62 705 ASN A O 1
ATOM 5474 N N . LEU A 1 706 ? -21.455 -6.632 34.645 1.00 78.25 706 LEU A N 1
ATOM 5475 C CA . LEU A 1 706 ? -20.563 -6.004 33.667 1.00 78.25 706 LEU A CA 1
ATOM 5476 C C . LEU A 1 706 ? -21.343 -5.230 32.599 1.00 78.25 706 LEU A C 1
ATOM 5478 O O . LEU A 1 706 ? -21.071 -4.054 32.377 1.00 78.25 706 LEU A O 1
ATOM 5482 N N . ILE A 1 707 ? -22.349 -5.862 31.984 1.00 75.06 707 ILE A N 1
ATOM 5483 C CA . ILE A 1 707 ? -23.209 -5.236 30.967 1.00 75.06 707 ILE A CA 1
ATOM 5484 C C . ILE A 1 707 ? -23.913 -4.003 31.551 1.00 75.06 707 ILE A C 1
ATOM 5486 O O . ILE A 1 707 ? -23.898 -2.932 30.948 1.00 75.06 707 ILE A O 1
ATOM 5490 N N . LEU A 1 708 ? -24.486 -4.135 32.753 1.00 71.75 708 LEU A N 1
ATOM 5491 C CA . LEU A 1 708 ? -25.161 -3.038 33.447 1.00 71.75 708 LEU A CA 1
ATOM 5492 C C . LEU A 1 708 ? -24.189 -1.938 33.897 1.00 71.75 708 LEU A C 1
ATOM 5494 O O . LEU A 1 708 ? -24.506 -0.762 33.759 1.00 71.75 708 LEU A O 1
ATOM 5498 N N . GLY A 1 709 ? -23.024 -2.307 34.434 1.00 70.25 709 GLY A N 1
ATOM 5499 C CA . GLY A 1 709 ? -22.027 -1.368 34.952 1.00 70.25 709 GLY A CA 1
ATOM 5500 C C . GLY A 1 709 ? -21.322 -0.560 33.864 1.00 70.25 709 GLY A C 1
ATOM 5501 O O . GLY A 1 709 ? -20.966 0.587 34.103 1.00 70.25 709 GLY A O 1
ATOM 5502 N N . LEU A 1 710 ? -21.158 -1.126 32.665 1.00 72.06 710 LEU A N 1
ATOM 5503 C CA . LEU A 1 710 ? -20.553 -0.437 31.521 1.00 72.06 710 LEU A CA 1
ATOM 5504 C C . LEU A 1 710 ? -21.562 0.369 30.691 1.00 72.06 710 LEU A C 1
ATOM 5506 O O . LEU A 1 710 ? -21.163 1.060 29.757 1.00 72.06 710 LEU A O 1
ATOM 5510 N N . GLY A 1 711 ? -22.864 0.262 30.978 1.00 62.41 711 GLY A N 1
ATOM 5511 C CA . GLY A 1 711 ? -23.908 0.920 30.186 1.00 62.41 711 GLY A CA 1
ATOM 5512 C C . GLY A 1 711 ? -23.966 0.448 28.727 1.00 62.41 711 GLY A C 1
ATOM 5513 O O . GLY A 1 711 ? -24.589 1.098 27.887 1.00 62.41 711 GLY A O 1
ATOM 5514 N N . LEU A 1 712 ? -23.317 -0.676 28.410 1.00 59.19 712 LEU A N 1
ATOM 5515 C CA . LEU A 1 712 ? -23.318 -1.253 27.077 1.00 59.19 712 LEU A CA 1
ATOM 5516 C C . LEU A 1 712 ? -24.696 -1.868 26.834 1.00 59.19 712 LEU A C 1
ATOM 5518 O O . LEU A 1 712 ? -25.153 -2.753 27.561 1.00 59.19 712 LEU A O 1
ATOM 5522 N N . GLY A 1 713 ? -25.379 -1.387 25.795 1.00 52.91 713 GLY A N 1
ATOM 5523 C CA . GLY A 1 713 ? -26.521 -2.105 25.248 1.00 52.91 713 GLY A CA 1
ATOM 5524 C C . GLY A 1 713 ? -26.115 -3.540 24.906 1.00 52.91 713 GLY A C 1
ATOM 5525 O O . GLY A 1 713 ? -24.954 -3.821 24.632 1.00 52.91 713 GLY A O 1
ATOM 5526 N N . VAL A 1 714 ? -27.076 -4.460 24.932 1.00 49.22 714 VAL A N 1
ATOM 5527 C CA . VAL A 1 714 ? -26.827 -5.907 24.829 1.00 49.22 714 VAL A CA 1
ATOM 5528 C C . VAL A 1 714 ? -26.463 -6.380 23.402 1.00 49.22 714 VAL A C 1
ATOM 5530 O O . VAL A 1 714 ? -26.917 -7.440 22.972 1.00 49.22 714 VAL A O 1
ATOM 5533 N N . LYS A 1 715 ? -25.735 -5.573 22.625 1.00 33.59 715 LYS A N 1
ATOM 5534 C CA . LYS A 1 715 ? -25.380 -5.857 21.231 1.00 33.59 715 LYS A CA 1
ATOM 5535 C C . LYS A 1 715 ? -23.896 -6.086 21.048 1.00 33.59 715 LYS A C 1
ATOM 5537 O O . LYS A 1 715 ? -23.123 -5.216 21.497 1.00 33.59 715 LYS A O 1
#

InterPro domains:
  IPR000565 DNA topoisomerase, type IIA, subunit B [PR01159] (95-110)
  IPR000565 DNA topoisomerase, type IIA, subunit B [PR01159] (110-123)
  IPR000565 DNA topoisomerase, type IIA, subunit B [PR01159] (138-160)
  IPR000565 DNA topoisomerase, type IIA, subunit B [PR01159] (230-246)
  IPR000565 DNA topoisomerase, type IIA, subunit B [PR01159] (278-292)
  IPR000565 DNA topoisomerase, type IIA, subunit B [PR01159] (292-312)
  IPR000565 DNA topoisomerase, type IIA, subunit B [PR01159] (388-397)
  IPR000565 DNA topoisomerase, type IIA, subunit B [PR01159] (579-591)
  IPR001241 DNA topoisomerase, type IIA [SM00433] (1-463)
  IPR006171 TOPRIM domain [PF01751] (337-376)
  IPR006171 TOPRIM domain [PF01751] (655-693)
  IPR006171 TOPRIM domain [PS50880] (654-715)
  IPR013506 DNA topoisomerase, type IIA, subunit B, domain 2 [PF00204] (139-308)
  IPR013506 DNA topoisomerase, type IIA, subunit B, domain 2 [PF00204] (457-626)
  IPR013759 DNA topoisomerase, type IIA, subunit B, C-terminal [G3DSA:3.40.50.670] (315-410)
  IPR013759 DNA topoisomerase, type IIA, subunit B, C-terminal [G3DSA:3.40.50.670] (633-715)
  IPR013760 DNA topoisomerase, type IIA-like domain superfamily [SSF56719] (313-401)
  IPR013760 DNA topoisomerase, type IIA-like domain superfamily [SSF56719] (631-714)
  IPR014721 Small ribosomal subunit protein uS5 domain 2-type fold, subgroup [G3DSA:3.30.230.10] (137-314)
  IPR014721 Small ribosomal subunit protein uS5 domain 2-type fold, subgroup [G3DSA:3.30.230.10] (455-632)

Foldseek 3Di:
DLAQDWQDDLLPDQVRGPDQFAPDNGSCVNNVLLQQFQKKWKWFQDPQKIWIWIGGNSHTPDDTDIDGHDPVCRPDGDMDMDTHGDCVVPVDPDDDDPVVVVVLVQLLQLQPQVDKDKDWDDDPDPVPIDIDIHHHNPRVQVVLCVVCVVFAWLDHKDWDWDADPSKIKIKIKTATLQFQAFAEWEAENSHTQQVEELLVLLVLVLQLVLLQVVVCVDPLDDNPDDSQDSRLLRGRMYMYMYMTDSDWDADDDVRNYTYDNVNSVVNNVVCNVRVNVVCVVPVVSSSVSVVSSVVSVVLVVLLVVLLVVLVVVPVVDVDDQPPQKLAAPDPDQQQAEEEEAEAVVVQVVCVVPDDSHHYMYHYAYDADDQPRRDGSSVCSVDPRSSSVCSNQVQRPDDPVPRRNHAYEYDDDPVCVVSVVSVVPDPCVVRDPHPHPPPPPPDDPPDPPPPDDDDPPPVQVVLCVVCVVFAWLDGWDWDWDDDPQKIKIKIKTATLQFFAAAEWEAEQNHTQQVEELLVLLLLLLQQVLLQVVLCVDPLDPDNPDRFDSSLLRGRMYMYMYMYHPDFDADDPVSNYTYPNVNSVVNNVVCNVSVNVVCVVPVVSSSVSNVSSVVLVVLVVLLVVLLVVLVVCCVVCPDDQPPQKLAAPDPDPVQAEEAEAEDVVRVVVCVVPDDSHHYMYHYAYDDQDPPRRDGSNVQSVDPRNSSVCRNVVPRPD

Sequence (715 aa):
MLAPVLHAGGKFGGTSSGYSVSGGLHGVGLSVVNALSEALEVTVWRDSVEHKQNYSRGKPITILTRSELPLESKGTKGTSIRFWPDKEVFTTAIEFDHSTIAGRIRELAFLNPKVTISLKKEDDDPEKSQYTEYFYAGGLKEYVSWLNIDKSPIHDVLGFRKETNGASIDVALQWCSDAYSDTMLGYANSIRTIDGGTHIEGVKASLTRTLNALAKKSKTVKEKDINLSGEHVREGLTCIVSVKIPNPEFEGQTKTRLGNPEVRKIVDQSVQEYLTEYLELHPDVLDNIVSKSLNAYKAALAAKRARELVRSKSVLKSSSLPGKLADCSSTNPEESEIFIVEGDSAGGSAKQGRDRRFQAILPLRGKILNIERKDEAAMYKNEEIQNLILGLGLGVKCSQRQLNSTIALLLDESESLHFSILRNCSLSWCLQVTISLKKEDDDPEKSQYTEYFYAGGLKEYVSWLNIDKSPIHDVLGFRKETNGASIDVALQWCSDAYSDTMLGYANSIRTIDGGTHIEGVKASLTRTLNALAKKSKTVKEKDINLSGEHVREGLTCIVSVKIPNPEFEGQTKTRLGNPEVRKIVDQSVQEYLTEYLELHPDVLDSIVSKSLNAYKAALAAKRARELVRSKSVLKSSSLPGKLADCSSTNPEESEIFIVEGDSAGGSAKQGRDRRFQAILPLRGKILNIERKDEAAMYKNEEIQNLILGLGLGVK